Protein AF-A0A4S4K8M9-F1 (afdb_monomer_lite)

Secondary structure (DSSP, 8-state):
-TTTSPPTT-HHHHHHHHHHHHHHHHHHHHTTTS---EEEE-SB--TT--S-HHHHHHHHHHHHHHSTTSSPBPHHHHHHHHHHHHH-TT--S-EEEESTTTTS--SSPPPEEEEEETTTSHHHHHHHHHHHHSTTEEEEEEE-GGGTTSHHHHHHHHTT-EEEE---SGGGHHHHHHHHTT-SEEEE-S-TT--HHHHHHHHHHHHHT-SEEE-S--S----TTS-HHHHTS-S------------S--EEE--GGGHHHHHHHHHT-GGGTT--EE--SEEE-HHHHHHHHHHHH------PPPPHHHHHHHHHH--HHHHHHHHHHIIIIII--SSHHHHTSGGGT--EEHHHH-TT-PPPPHHHHHHHHH-

Sequence (375 aa):
ALLVKPLPSFSLVVANIGAVDALTRGLAVDLAPVRVNVVSPGIVKTEFIDLAPEMREKMYEDAERKLLVKHVADPDEIAEAYLFLMKCGYITGQRIEVDGGGNAPSIIMEKLSVLIIGATGRTGSSITDALLKHPNFHVIALVRPSSASKPAIAALQKRGVEIRVADLDPSAQEQLVEALRGADVVICAILGREIAPQYALIDAVKKAGVKRFVPNDWSPACTRGIRQLHDEGPTLTLILAKSSAPVMSKAAMIDRRDIGEFVARILVDERTLNRYVFCYGEEVTQSEIHALAERVSGTKVDAVRVSKEETVEQLETAQGLVRMMLEYKHSGWIRGDNTIENAKKEEYGSALDARELYPDLITRTLEAYAKEFYL

Radius of gyration: 28.75 Å; chains: 1; bounding box: 66×44×95 Å

Structure (mmCIF, N/CA/C/O backbone):
data_AF-A0A4S4K8M9-F1
#
_entry.id   AF-A0A4S4K8M9-F1
#
loop_
_atom_site.group_PDB
_atom_site.id
_atom_site.type_symbol
_atom_site.label_atom_id
_atom_site.label_alt_id
_atom_site.label_comp_id
_atom_site.label_asym_id
_atom_site.label_entity_id
_atom_site.label_seq_id
_atom_site.pdbx_PDB_ins_code
_atom_site.Cartn_x
_atom_site.Cartn_y
_atom_site.Cartn_z
_atom_site.occupancy
_atom_site.B_iso_or_equiv
_atom_site.auth_seq_id
_atom_site.auth_comp_id
_atom_site.auth_asym_id
_atom_site.auth_atom_id
_atom_site.pdbx_PDB_model_num
ATOM 1 N N . ALA A 1 1 ? 14.679 3.756 -29.473 1.00 63.62 1 ALA A N 1
ATOM 2 C CA . ALA A 1 1 ? 14.529 3.862 -27.998 1.00 63.62 1 ALA A CA 1
ATOM 3 C C . ALA A 1 1 ? 14.671 5.286 -27.438 1.00 63.62 1 ALA A C 1
ATOM 5 O O . ALA A 1 1 ? 13.651 5.892 -27.137 1.00 63.62 1 ALA A O 1
ATOM 6 N N . LEU A 1 2 ? 15.878 5.865 -27.310 1.00 73.19 2 LEU A N 1
ATOM 7 C CA . LEU A 1 2 ? 16.090 7.130 -26.565 1.00 73.19 2 LEU A CA 1
ATOM 8 C C . LEU A 1 2 ? 15.341 8.356 -27.117 1.00 73.19 2 LEU A C 1
ATOM 10 O O . LEU A 1 2 ? 15.003 9.250 -26.349 1.00 73.19 2 LEU A O 1
ATOM 14 N N . LEU A 1 3 ? 15.050 8.390 -28.422 1.00 80.94 3 LEU A N 1
ATOM 15 C CA . LEU A 1 3 ? 14.248 9.459 -29.030 1.00 80.94 3 LEU A CA 1
ATOM 16 C C . LEU A 1 3 ? 12.776 9.432 -28.581 1.00 80.94 3 LEU A C 1
ATOM 18 O O . LEU A 1 3 ? 12.127 10.469 -28.531 1.00 80.94 3 LEU A O 1
ATOM 22 N N . VAL A 1 4 ? 12.256 8.245 -28.257 1.00 79.12 4 VAL A N 1
ATOM 23 C CA . VAL A 1 4 ? 10.849 8.016 -27.882 1.00 79.12 4 VAL A CA 1
ATOM 24 C C . VAL A 1 4 ? 10.690 7.934 -26.359 1.00 79.12 4 VAL A C 1
ATOM 26 O O . VAL A 1 4 ? 9.707 8.421 -25.811 1.00 79.12 4 VAL A O 1
ATOM 29 N N . LYS A 1 5 ? 11.670 7.338 -25.670 1.00 78.62 5 LYS A N 1
ATOM 30 C CA . LYS A 1 5 ? 11.729 7.167 -24.212 1.00 78.62 5 LYS A CA 1
ATOM 31 C C . LYS A 1 5 ? 13.072 7.714 -23.694 1.00 78.62 5 LYS A C 1
ATOM 33 O O . LYS A 1 5 ? 14.011 6.935 -23.508 1.00 78.62 5 LYS A O 1
ATOM 38 N N . PRO A 1 6 ? 13.213 9.041 -23.527 1.00 80.88 6 PRO A N 1
ATOM 39 C CA . PRO A 1 6 ? 14.466 9.645 -23.089 1.00 80.88 6 PRO A CA 1
ATOM 40 C C . PRO A 1 6 ? 14.752 9.334 -21.615 1.00 80.88 6 PRO A C 1
ATOM 42 O O . PRO A 1 6 ? 13.842 9.274 -20.789 1.00 80.88 6 PRO A O 1
ATOM 45 N N . LEU A 1 7 ? 16.032 9.174 -21.275 1.00 74.56 7 LEU A N 1
ATOM 46 C CA . LEU A 1 7 ? 16.476 9.069 -19.885 1.00 74.56 7 LEU A CA 1
ATOM 47 C C . LEU A 1 7 ? 16.699 10.470 -19.282 1.00 74.56 7 LEU A C 1
ATOM 49 O O . LEU A 1 7 ? 17.049 11.405 -20.015 1.00 74.56 7 LEU A O 1
ATOM 53 N N . PRO A 1 8 ? 16.545 10.642 -17.955 1.00 76.81 8 PRO A N 1
ATOM 54 C CA . PRO A 1 8 ? 16.948 11.873 -17.281 1.00 76.81 8 PRO A CA 1
ATOM 55 C C . PRO A 1 8 ? 18.394 12.255 -17.629 1.00 76.81 8 PRO A C 1
ATOM 57 O O . PRO A 1 8 ? 19.265 11.394 -17.716 1.00 76.81 8 PRO A O 1
ATOM 60 N N . SER A 1 9 ? 18.643 13.551 -17.834 1.00 88.81 9 SER A N 1
ATOM 61 C CA . SER A 1 9 ? 19.960 14.117 -18.187 1.00 88.81 9 SER A CA 1
ATOM 62 C C . SER A 1 9 ? 20.528 13.736 -19.567 1.00 88.81 9 SER A C 1
ATOM 64 O O . SER A 1 9 ? 21.661 14.094 -19.870 1.00 88.81 9 SER A O 1
ATOM 66 N N . PHE A 1 10 ? 19.756 13.083 -20.446 1.00 87.19 10 PHE A N 1
ATOM 67 C CA . PHE A 1 10 ? 20.198 12.701 -21.801 1.00 87.19 10 PHE A CA 1
ATOM 68 C C . PHE A 1 10 ? 19.735 13.674 -22.904 1.00 87.19 10 PHE A C 1
ATOM 70 O O . PHE A 1 10 ? 19.788 13.338 -24.085 1.00 87.19 10 PHE A O 1
ATOM 77 N N . SER A 1 11 ? 19.293 14.889 -22.564 1.00 89.19 11 SER A N 1
ATOM 78 C CA . SER A 1 11 ? 18.682 15.832 -23.521 1.00 89.19 11 SER A CA 1
ATOM 79 C C . SER A 1 11 ? 19.552 16.121 -24.752 1.00 89.19 11 SER A C 1
ATOM 81 O O . SER A 1 11 ? 19.051 16.068 -25.873 1.00 89.19 11 SER A O 1
ATOM 83 N N . LEU A 1 12 ? 20.857 16.354 -24.569 1.00 91.69 12 LEU A N 1
ATOM 84 C CA . LEU A 1 12 ? 21.794 16.584 -25.679 1.00 91.69 12 LEU A CA 1
ATOM 85 C C . LEU A 1 12 ? 21.996 15.338 -26.552 1.00 91.69 12 LEU A C 1
ATOM 87 O O . LEU A 1 12 ? 22.051 15.443 -27.775 1.00 91.69 12 LEU A O 1
ATOM 91 N N . VAL A 1 13 ? 22.065 14.153 -25.941 1.00 85.69 13 VAL A N 1
ATOM 92 C CA . VAL A 1 13 ? 22.185 12.879 -26.668 1.00 85.69 13 VAL A CA 1
ATOM 93 C C . VAL A 1 13 ? 20.946 12.652 -27.533 1.00 85.69 13 VAL A C 1
ATOM 95 O O . VAL A 1 13 ? 21.054 12.333 -28.714 1.00 85.69 13 VAL A O 1
ATOM 98 N N . VAL A 1 14 ? 19.763 12.881 -26.964 1.00 88.56 14 VAL A N 1
ATOM 99 C CA . VAL A 1 14 ? 18.478 12.744 -27.658 1.00 88.56 14 VAL A CA 1
ATOM 100 C C . VAL A 1 14 ? 18.352 13.756 -28.798 1.00 88.56 14 VAL A C 1
ATOM 102 O O . VAL A 1 14 ? 17.908 13.384 -29.882 1.00 88.56 14 VAL A O 1
ATOM 105 N N . ALA A 1 15 ? 18.794 15.002 -28.597 1.00 91.56 15 ALA A N 1
ATOM 106 C CA . ALA A 1 15 ? 18.811 16.020 -29.647 1.00 91.56 15 ALA A CA 1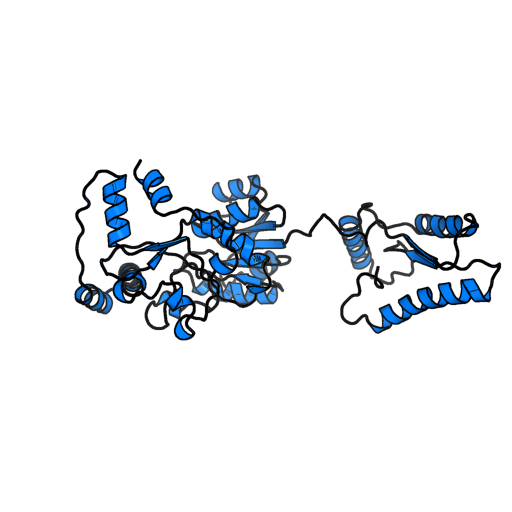
ATOM 107 C C . ALA A 1 15 ? 19.690 15.607 -30.841 1.00 91.56 15 ALA A C 1
ATOM 109 O O . ALA A 1 15 ? 19.252 15.711 -31.986 1.00 91.56 15 ALA A O 1
ATOM 110 N N . ASN A 1 16 ? 20.887 15.068 -30.583 1.00 89.62 16 ASN A N 1
ATOM 111 C CA . ASN A 1 16 ? 21.775 14.558 -31.632 1.00 89.62 16 ASN A CA 1
ATOM 112 C C . ASN A 1 16 ? 21.145 13.393 -32.410 1.00 89.62 16 ASN A C 1
ATOM 114 O O . ASN A 1 16 ? 21.219 13.364 -33.636 1.00 89.62 16 ASN A O 1
ATOM 118 N N . ILE A 1 17 ? 20.482 12.461 -31.720 1.00 88.38 17 ILE A N 1
ATOM 119 C CA . ILE A 1 17 ? 19.765 11.354 -32.372 1.00 88.38 17 ILE A CA 1
ATOM 120 C C . ILE A 1 17 ? 18.617 11.898 -33.238 1.00 88.38 17 ILE A C 1
ATOM 122 O O . ILE A 1 17 ? 18.474 11.503 -34.392 1.00 88.38 17 ILE A O 1
ATOM 126 N N . GLY A 1 18 ? 17.833 12.848 -32.720 1.00 90.94 18 GLY A N 1
ATOM 127 C CA . GLY A 1 18 ? 16.727 13.468 -33.457 1.00 90.94 18 GLY A CA 1
ATOM 128 C C . GLY A 1 18 ? 17.173 14.262 -34.690 1.00 90.94 18 GLY A C 1
ATOM 129 O O . GLY A 1 18 ? 16.426 14.355 -35.667 1.00 90.94 18 GLY A O 1
ATOM 130 N N . ALA A 1 19 ? 18.400 14.789 -34.688 1.00 95.12 19 ALA A N 1
ATOM 131 C CA . ALA A 1 19 ? 18.976 15.453 -35.852 1.00 95.12 19 ALA A CA 1
ATOM 132 C C . ALA A 1 19 ? 19.158 14.491 -37.039 1.00 95.12 19 ALA A C 1
ATOM 134 O O . ALA A 1 19 ? 18.947 14.901 -38.178 1.00 95.12 19 ALA A O 1
ATOM 135 N N . VAL A 1 20 ? 19.471 13.211 -36.795 1.00 94.00 20 VAL A N 1
ATOM 136 C CA . VAL A 1 20 ? 19.602 12.194 -37.855 1.00 94.00 20 VAL A CA 1
ATOM 137 C C . VAL A 1 20 ? 18.262 11.953 -38.555 1.00 94.00 20 VAL A C 1
ATOM 139 O O . VAL A 1 20 ? 18.214 11.872 -39.783 1.00 94.00 20 VAL A O 1
ATOM 142 N N . ASP A 1 21 ? 17.159 11.920 -37.806 1.00 92.25 21 ASP A N 1
ATOM 143 C CA . ASP A 1 21 ? 15.806 11.795 -38.362 1.00 92.25 21 ASP A CA 1
ATOM 144 C C . ASP A 1 21 ? 15.440 12.992 -39.245 1.00 92.25 21 ASP A C 1
ATOM 146 O O . ASP A 1 21 ? 14.883 12.832 -40.334 1.00 92.25 21 ASP A O 1
ATOM 150 N N . ALA A 1 22 ? 15.741 14.206 -38.776 1.00 95.12 22 ALA A N 1
ATOM 151 C CA . ALA A 1 22 ? 15.494 15.424 -39.541 1.00 95.12 22 ALA A CA 1
ATOM 152 C C . ALA A 1 22 ? 16.353 15.475 -40.811 1.00 95.12 22 ALA A C 1
ATOM 154 O O . ALA A 1 22 ? 15.828 15.741 -41.894 1.00 95.12 22 ALA A O 1
ATOM 155 N N . LEU A 1 23 ? 17.641 15.145 -40.690 1.00 97.50 23 LEU A N 1
ATOM 156 C CA . LEU A 1 23 ? 18.579 15.082 -41.806 1.00 97.50 23 LEU A CA 1
ATOM 157 C C . LEU A 1 23 ? 18.143 14.047 -42.849 1.00 97.50 23 LEU A C 1
ATOM 159 O O . LEU A 1 23 ? 18.163 14.341 -44.038 1.00 97.50 23 LEU A O 1
ATOM 163 N N . THR A 1 24 ? 17.684 12.871 -42.414 1.00 97.50 24 THR A N 1
ATOM 164 C CA . THR A 1 24 ? 17.177 11.808 -43.298 1.00 97.50 24 THR A CA 1
ATOM 165 C C . THR A 1 24 ? 16.052 12.314 -44.199 1.00 97.50 24 THR A C 1
ATOM 167 O O . THR A 1 24 ? 16.054 12.044 -45.398 1.00 97.50 24 THR A O 1
ATOM 170 N N . ARG A 1 25 ? 15.109 13.090 -43.647 1.00 97.25 25 ARG A N 1
ATOM 171 C CA . ARG A 1 25 ? 14.010 13.686 -44.424 1.00 97.25 25 ARG A CA 1
ATOM 172 C C . ARG A 1 25 ? 14.492 14.753 -45.405 1.00 97.25 25 ARG A C 1
ATOM 174 O O . ARG A 1 25 ? 14.005 14.772 -46.529 1.00 97.25 25 ARG A O 1
ATOM 181 N N . GLY A 1 26 ? 15.436 15.605 -45.000 1.00 98.00 26 GLY A N 1
ATOM 182 C CA . GLY A 1 26 ? 16.027 16.616 -45.886 1.00 98.00 26 GLY A CA 1
ATOM 183 C C . GLY A 1 26 ? 16.775 15.980 -47.058 1.00 98.00 26 GLY A C 1
ATOM 184 O O . GLY A 1 26 ? 16.458 16.235 -48.215 1.00 98.00 26 GLY A O 1
ATOM 185 N N . LEU A 1 27 ? 17.680 15.045 -46.761 1.00 98.38 27 LEU A N 1
ATOM 186 C CA . LEU A 1 27 ? 18.466 14.339 -47.774 1.00 98.38 27 LEU A CA 1
ATOM 187 C C . LEU A 1 27 ? 17.605 13.500 -48.724 1.00 98.38 27 LEU A C 1
ATOM 189 O O . LEU A 1 27 ? 17.949 13.371 -49.894 1.00 98.38 27 LEU A O 1
ATOM 193 N N . ALA A 1 28 ? 16.485 12.943 -48.256 1.00 98.38 28 ALA A N 1
ATOM 194 C CA . ALA A 1 28 ? 15.548 12.234 -49.125 1.00 98.38 28 ALA A CA 1
ATOM 195 C C . ALA A 1 28 ? 14.949 13.135 -50.221 1.00 98.38 28 ALA A C 1
ATOM 197 O O . ALA A 1 28 ? 14.612 12.632 -51.292 1.00 98.38 28 ALA A O 1
ATOM 198 N N . VAL A 1 29 ? 14.811 14.440 -49.958 1.00 98.06 29 VAL A N 1
ATOM 199 C CA . VAL A 1 29 ? 14.375 15.438 -50.945 1.00 98.06 29 VAL A CA 1
ATOM 200 C C . VAL A 1 29 ? 15.556 15.876 -51.808 1.00 98.06 29 VAL A C 1
ATOM 202 O O . VAL A 1 29 ? 15.470 15.804 -53.032 1.00 98.06 29 VAL A O 1
ATOM 205 N N . ASP A 1 30 ? 16.665 16.272 -51.180 1.00 98.56 30 ASP A N 1
ATOM 206 C CA . ASP A 1 30 ? 17.827 16.853 -51.868 1.00 98.56 30 ASP A CA 1
ATOM 207 C C . ASP A 1 30 ? 18.512 15.873 -52.829 1.00 98.56 30 ASP A C 1
ATOM 209 O O . ASP A 1 30 ? 19.060 16.280 -53.852 1.00 98.56 30 ASP A O 1
ATOM 213 N N . LEU A 1 31 ? 18.490 14.577 -52.507 1.00 98.12 31 LEU A N 1
ATOM 214 C CA . LEU A 1 31 ? 19.170 13.542 -53.284 1.00 98.12 31 LEU A CA 1
ATOM 215 C C . LEU A 1 31 ? 18.248 12.804 -54.259 1.00 98.12 31 LEU A C 1
ATOM 217 O O . LEU A 1 31 ? 18.699 11.851 -54.897 1.00 98.12 31 LEU A O 1
ATOM 221 N N . ALA A 1 32 ? 16.982 13.209 -54.405 1.00 96.25 32 ALA A N 1
ATOM 222 C CA . ALA A 1 32 ? 16.052 12.551 -55.319 1.00 96.25 32 ALA A CA 1
ATOM 223 C C . ALA A 1 32 ? 16.661 12.418 -56.740 1.00 96.25 32 ALA A C 1
ATOM 225 O O . ALA A 1 32 ? 17.192 13.395 -57.272 1.00 96.25 32 ALA A O 1
ATOM 226 N N . PRO A 1 33 ? 16.607 11.227 -57.380 1.00 95.50 33 PRO A N 1
ATOM 227 C CA . PRO A 1 33 ? 15.804 10.047 -57.030 1.00 95.50 33 PRO A CA 1
ATOM 228 C C . PRO A 1 33 ? 16.476 9.039 -56.070 1.00 95.50 33 PRO A C 1
ATOM 230 O O . PRO A 1 33 ? 15.927 7.957 -55.850 1.00 95.50 33 PRO A O 1
ATOM 233 N N . VAL A 1 34 ? 17.649 9.342 -55.504 1.00 97.56 34 VAL A N 1
ATOM 234 C CA . VAL A 1 34 ? 18.284 8.498 -54.479 1.00 97.56 34 VAL A CA 1
ATOM 235 C C . VAL A 1 34 ? 17.435 8.515 -53.209 1.00 97.56 34 VAL A C 1
ATOM 237 O O . VAL A 1 34 ? 17.018 9.565 -52.725 1.00 97.56 34 VAL A O 1
ATOM 240 N N . ARG A 1 35 ? 17.169 7.329 -52.658 1.00 97.69 35 ARG A N 1
ATOM 241 C CA . ARG A 1 35 ? 16.365 7.165 -51.443 1.00 97.69 35 ARG A CA 1
ATOM 242 C C . ARG A 1 35 ? 17.253 7.223 -50.211 1.00 97.69 35 ARG A C 1
ATOM 244 O O . ARG A 1 35 ? 18.315 6.605 -50.187 1.00 97.69 35 ARG A O 1
ATOM 251 N N . VAL A 1 36 ? 16.776 7.895 -49.169 1.00 98.19 36 VAL A N 1
ATOM 252 C CA . VAL A 1 36 ? 17.491 8.027 -47.895 1.00 98.19 36 VAL A CA 1
ATOM 253 C C . VAL A 1 36 ? 16.560 7.609 -46.773 1.00 98.19 36 VAL A C 1
ATOM 255 O O . VAL A 1 36 ? 15.443 8.098 -46.693 1.00 98.19 36 VAL A O 1
ATOM 258 N N . ASN A 1 37 ? 16.993 6.691 -45.918 1.00 97.75 37 ASN A N 1
ATOM 259 C CA . ASN A 1 37 ? 16.231 6.205 -44.769 1.00 97.75 37 ASN A CA 1
ATOM 260 C C . ASN A 1 37 ? 17.184 5.971 -43.596 1.00 97.75 37 ASN A C 1
ATOM 262 O O . ASN A 1 37 ? 18.392 5.850 -43.800 1.00 97.75 37 ASN A O 1
ATOM 266 N N . VAL A 1 38 ? 16.635 5.841 -42.391 1.00 95.88 38 VAL A N 1
ATOM 267 C CA . VAL A 1 38 ? 17.400 5.513 -41.184 1.00 95.88 38 VAL A CA 1
ATOM 268 C C . VAL A 1 38 ? 16.824 4.273 -40.502 1.00 95.88 38 VAL A C 1
ATOM 270 O O . VAL A 1 38 ? 15.609 4.118 -40.379 1.00 95.88 38 VAL A O 1
ATOM 273 N N . VAL A 1 39 ? 17.707 3.383 -40.053 1.00 95.00 39 VAL A N 1
ATOM 274 C CA . VAL A 1 39 ? 17.361 2.253 -39.183 1.00 95.00 39 VAL A CA 1
ATOM 275 C C . VAL A 1 39 ? 17.661 2.661 -37.750 1.00 95.00 39 VAL A C 1
ATOM 277 O O . VAL A 1 39 ? 18.749 3.153 -37.453 1.00 95.00 39 VAL A O 1
ATOM 280 N N . SER A 1 40 ? 16.694 2.464 -36.860 1.00 92.56 40 SER A N 1
ATOM 281 C CA . SER A 1 40 ? 16.834 2.731 -35.436 1.00 92.56 40 SER A CA 1
ATOM 282 C C . SER A 1 40 ? 16.765 1.419 -34.660 1.00 92.56 40 SER A C 1
ATOM 284 O O . SER A 1 40 ? 15.666 0.958 -34.335 1.00 92.56 40 SER A O 1
ATOM 286 N N . PRO A 1 41 ? 17.924 0.802 -34.379 1.00 92.56 41 PRO A N 1
ATOM 287 C CA . PRO A 1 41 ? 17.965 -0.441 -33.634 1.00 92.56 41 PRO A CA 1
ATOM 288 C C . PRO A 1 41 ? 17.678 -0.230 -32.139 1.00 92.56 41 PRO A C 1
ATOM 290 O O . PRO A 1 41 ? 17.891 0.854 -31.581 1.00 92.56 41 PRO A O 1
ATOM 293 N N . GLY A 1 42 ? 17.191 -1.294 -31.500 1.00 90.25 42 GLY A N 1
ATOM 294 C CA . GLY A 1 42 ? 17.169 -1.453 -30.047 1.00 90.25 42 GLY A CA 1
ATOM 295 C C . GLY A 1 42 ? 18.541 -1.840 -29.489 1.00 90.25 42 GLY A C 1
ATOM 296 O O . GLY A 1 42 ? 19.576 -1.399 -29.981 1.00 90.25 42 GLY A O 1
ATOM 297 N N . ILE A 1 43 ? 18.555 -2.661 -28.439 1.00 90.62 43 ILE A N 1
ATOM 298 C CA . ILE A 1 43 ? 19.802 -3.221 -27.897 1.00 90.62 43 ILE A CA 1
ATOM 299 C C . ILE A 1 43 ? 20.263 -4.348 -28.829 1.00 90.62 43 ILE A C 1
ATOM 301 O O . ILE A 1 43 ? 19.464 -5.219 -29.172 1.00 90.62 43 ILE A O 1
ATOM 305 N N . VAL A 1 44 ? 21.538 -4.317 -29.223 1.00 93.06 44 VAL A N 1
ATOM 306 C CA . VAL A 1 44 ? 22.155 -5.264 -30.166 1.00 93.06 44 VAL A CA 1
ATOM 307 C C . VAL A 1 44 ? 23.482 -5.741 -29.591 1.00 93.06 44 VAL A C 1
ATOM 309 O O . VAL A 1 44 ? 24.250 -4.928 -29.067 1.00 93.06 44 VAL A O 1
ATOM 312 N N . LYS A 1 45 ? 23.775 -7.037 -29.705 1.00 92.62 45 LYS A N 1
ATOM 313 C CA . LYS A 1 45 ? 25.047 -7.622 -29.261 1.00 92.62 45 LYS A CA 1
ATOM 314 C C . LYS A 1 45 ? 26.176 -7.195 -30.202 1.00 92.62 45 LYS A C 1
ATOM 316 O O . LYS A 1 45 ? 26.412 -7.822 -31.226 1.00 92.62 45 LYS A O 1
ATOM 321 N N . THR A 1 46 ? 26.860 -6.106 -29.864 1.00 87.88 46 THR A N 1
ATOM 322 C CA . THR A 1 46 ? 27.980 -5.563 -30.652 1.00 87.88 46 THR A CA 1
ATOM 323 C C . THR A 1 46 ? 29.183 -5.276 -29.763 1.00 87.88 46 THR A C 1
ATOM 325 O O . THR A 1 46 ? 29.055 -5.064 -28.554 1.00 87.88 46 THR A O 1
ATOM 328 N N . GLU A 1 47 ? 30.359 -5.206 -30.375 1.00 83.06 47 GLU A N 1
ATOM 329 C CA . GLU A 1 47 ? 31.628 -4.846 -29.738 1.00 83.06 47 GLU A CA 1
ATOM 330 C C . GLU A 1 47 ? 31.644 -3.390 -29.249 1.00 83.06 47 GLU A C 1
ATOM 332 O O . GLU A 1 47 ? 32.489 -3.016 -28.442 1.00 83.06 47 GLU A O 1
ATOM 337 N N . PHE A 1 48 ? 30.686 -2.573 -29.700 1.00 80.19 48 PHE A N 1
ATOM 338 C CA . PHE A 1 48 ? 30.508 -1.183 -29.280 1.00 80.19 48 PHE A CA 1
ATOM 339 C C . PHE A 1 48 ? 30.108 -1.047 -27.800 1.00 80.19 48 PHE A C 1
ATOM 341 O O . PHE A 1 48 ? 30.269 0.018 -27.205 1.00 80.19 48 PHE A O 1
ATOM 348 N N . ILE A 1 49 ? 29.581 -2.112 -27.186 1.00 79.00 49 ILE A N 1
ATOM 349 C CA . ILE A 1 49 ? 29.207 -2.111 -25.770 1.00 79.00 49 ILE A CA 1
ATOM 350 C C . ILE A 1 49 ? 30.465 -2.314 -24.916 1.00 79.00 49 ILE A C 1
ATOM 352 O O . ILE A 1 49 ? 30.824 -3.436 -24.535 1.00 79.00 49 ILE A O 1
ATOM 356 N N . ASP A 1 50 ? 31.112 -1.196 -24.592 1.00 83.38 50 ASP A N 1
ATOM 357 C CA . ASP A 1 50 ? 32.297 -1.117 -23.734 1.00 83.38 50 ASP A CA 1
ATOM 358 C C . ASP A 1 50 ? 31.913 -1.144 -22.242 1.00 83.38 50 ASP A C 1
ATOM 360 O O . ASP A 1 50 ? 31.972 -0.155 -21.513 1.00 83.38 50 ASP A O 1
ATOM 364 N N . LEU A 1 51 ? 31.410 -2.300 -21.808 1.00 85.69 51 LEU A N 1
ATOM 365 C CA . LEU A 1 51 ? 31.088 -2.610 -20.418 1.00 85.69 51 LEU A CA 1
ATOM 366 C C . LEU A 1 51 ? 31.895 -3.823 -19.958 1.00 85.69 51 LEU A C 1
ATOM 368 O O . LEU A 1 51 ? 32.186 -4.727 -20.747 1.00 85.69 51 LEU A O 1
ATOM 372 N N . ALA A 1 52 ? 32.188 -3.874 -18.656 1.00 89.06 52 ALA A N 1
ATOM 373 C CA . ALA A 1 52 ? 32.735 -5.072 -18.027 1.00 89.06 52 ALA A CA 1
ATOM 374 C C . ALA A 1 52 ? 31.825 -6.292 -18.308 1.00 89.06 52 ALA A C 1
ATOM 376 O O . ALA A 1 52 ? 30.600 -6.121 -18.328 1.00 89.06 52 ALA A O 1
ATOM 377 N N . PRO A 1 53 ? 32.377 -7.510 -18.497 1.00 86.31 53 PRO A N 1
ATOM 378 C CA . PRO A 1 53 ? 31.604 -8.687 -18.911 1.00 86.31 53 PRO A CA 1
ATOM 379 C C . PRO A 1 53 ? 30.347 -8.941 -18.068 1.00 86.31 53 PRO A C 1
ATOM 381 O O . PRO A 1 53 ? 29.259 -9.065 -18.620 1.00 86.31 53 PRO A O 1
ATOM 384 N N . GLU A 1 54 ? 30.474 -8.887 -16.741 1.00 84.25 54 GLU A N 1
ATOM 385 C CA . GLU A 1 54 ? 29.366 -9.098 -15.796 1.00 84.25 54 GLU A CA 1
ATOM 386 C C . GLU A 1 54 ? 28.247 -8.054 -15.952 1.00 84.25 54 GLU A C 1
ATOM 388 O O . GLU A 1 54 ? 27.058 -8.366 -15.896 1.00 84.25 54 GLU A O 1
ATOM 393 N N . MET A 1 55 ? 28.614 -6.788 -16.180 1.00 81.88 55 MET A N 1
ATOM 394 C CA . MET A 1 55 ? 27.648 -5.706 -16.391 1.00 81.88 55 MET A CA 1
ATOM 395 C C . MET A 1 55 ? 26.947 -5.837 -17.742 1.00 81.88 55 MET A C 1
ATOM 397 O O . MET A 1 55 ? 25.758 -5.537 -17.848 1.00 81.88 55 MET A O 1
ATOM 401 N N . ARG A 1 56 ? 27.678 -6.282 -18.769 1.00 87.12 56 ARG A N 1
ATOM 402 C CA . ARG A 1 56 ? 27.143 -6.518 -20.109 1.00 87.12 56 ARG A CA 1
ATOM 403 C C . ARG A 1 56 ? 26.135 -7.667 -20.102 1.00 87.12 56 ARG A C 1
ATOM 405 O O . ARG A 1 56 ? 25.038 -7.494 -20.622 1.00 87.12 56 ARG A O 1
ATOM 412 N N . GLU A 1 57 ? 26.479 -8.797 -19.487 1.00 87.31 57 GLU A N 1
ATOM 413 C CA . GLU A 1 57 ? 25.575 -9.947 -19.353 1.00 87.31 57 GLU A CA 1
ATOM 414 C C . GLU A 1 57 ? 24.306 -9.566 -18.597 1.00 87.31 57 GLU A C 1
ATOM 416 O O . GLU A 1 57 ? 23.203 -9.780 -19.097 1.00 87.31 57 GLU A O 1
ATOM 421 N N . LYS A 1 58 ? 24.442 -8.877 -17.458 1.00 83.81 58 LYS A N 1
ATOM 422 C CA . LYS A 1 58 ? 23.289 -8.387 -16.699 1.00 83.81 58 LYS A CA 1
ATOM 423 C C . LYS A 1 58 ? 22.403 -7.441 -17.514 1.00 83.81 58 LYS A C 1
ATOM 425 O O . LYS A 1 58 ? 21.179 -7.550 -17.464 1.00 83.81 58 LYS A O 1
ATOM 430 N N . MET A 1 59 ? 23.005 -6.522 -18.273 1.00 86.31 59 MET A N 1
ATOM 431 C CA . MET A 1 59 ? 22.266 -5.619 -19.157 1.00 86.31 59 MET A CA 1
ATOM 432 C C . MET A 1 59 ? 21.473 -6.398 -20.212 1.00 86.31 59 MET A C 1
ATOM 434 O O . MET A 1 59 ? 20.332 -6.033 -20.503 1.00 86.31 59 MET A O 1
ATOM 438 N N . TYR A 1 60 ? 22.052 -7.461 -20.774 1.00 91.25 60 TYR A N 1
ATOM 439 C CA . TYR A 1 60 ? 21.352 -8.321 -21.721 1.00 91.25 60 TYR A CA 1
ATOM 440 C C . TYR A 1 60 ? 20.205 -9.067 -21.056 1.00 91.25 60 TYR A C 1
ATOM 442 O O . TYR A 1 60 ? 19.084 -8.937 -21.528 1.00 91.25 60 TYR A O 1
ATOM 450 N N . GLU A 1 61 ? 20.417 -9.728 -19.921 1.00 85.88 61 GLU A N 1
ATOM 451 C CA . GLU A 1 61 ? 19.330 -10.395 -19.195 1.00 85.88 61 GLU A CA 1
ATOM 452 C C . GLU A 1 61 ? 18.171 -9.440 -18.855 1.00 85.88 61 GLU A C 1
ATOM 454 O O . GLU A 1 61 ? 16.995 -9.784 -19.002 1.00 85.88 61 GLU A O 1
ATOM 459 N N . ASP A 1 62 ? 18.486 -8.219 -18.409 1.00 80.94 62 ASP A N 1
ATOM 460 C CA . ASP A 1 62 ? 17.493 -7.175 -18.139 1.00 80.94 62 ASP A CA 1
ATOM 461 C C . ASP A 1 62 ? 16.716 -6.787 -19.403 1.00 80.94 62 ASP A C 1
ATOM 463 O O . ASP A 1 62 ? 15.495 -6.599 -19.353 1.00 80.94 62 ASP A O 1
ATOM 467 N N . ALA A 1 63 ? 17.409 -6.669 -20.536 1.00 85.56 63 ALA A N 1
ATOM 468 C CA . ALA A 1 63 ? 16.797 -6.381 -21.822 1.00 85.56 63 ALA A CA 1
ATOM 469 C C . ALA A 1 63 ? 15.895 -7.533 -22.291 1.00 85.56 63 ALA A C 1
ATOM 471 O O . ALA A 1 63 ? 14.744 -7.283 -22.643 1.00 85.56 63 ALA A O 1
ATOM 472 N N . GLU A 1 64 ? 16.351 -8.786 -22.231 1.00 89.44 64 GLU A N 1
ATOM 473 C CA . GLU A 1 64 ? 15.577 -9.968 -22.642 1.00 89.44 64 GLU A CA 1
ATOM 474 C C . GLU A 1 64 ? 14.272 -10.100 -21.856 1.00 89.44 64 GLU A C 1
ATOM 476 O O . GLU A 1 64 ? 13.212 -10.365 -22.431 1.00 89.44 64 GLU A O 1
ATOM 481 N N . ARG A 1 65 ? 14.309 -9.825 -20.545 1.00 81.69 65 ARG A N 1
ATOM 482 C CA . ARG A 1 65 ? 13.103 -9.797 -19.706 1.00 81.69 65 ARG A CA 1
ATOM 483 C C . ARG A 1 65 ? 12.076 -8.780 -20.209 1.00 81.69 65 ARG A C 1
ATOM 485 O O . ARG A 1 65 ? 10.875 -9.078 -20.225 1.00 81.69 65 ARG A O 1
ATOM 492 N N . LYS A 1 66 ? 12.537 -7.600 -20.633 1.00 80.38 66 LYS A N 1
ATOM 493 C CA . LYS A 1 66 ? 11.700 -6.444 -20.999 1.00 80.38 66 LYS A CA 1
ATOM 494 C C . LYS A 1 66 ? 11.209 -6.473 -22.445 1.00 80.38 66 LYS A C 1
ATOM 496 O O . LYS A 1 66 ? 10.069 -6.088 -22.696 1.00 80.38 66 LYS A O 1
ATOM 501 N N . LEU A 1 67 ? 12.031 -6.937 -23.383 1.00 88.00 67 LEU A N 1
ATOM 502 C CA . LEU A 1 67 ? 11.689 -7.010 -24.803 1.00 88.00 67 LEU A CA 1
ATOM 503 C C . LEU A 1 67 ? 10.498 -7.951 -25.034 1.00 88.00 67 LEU A C 1
ATOM 505 O O . LEU A 1 67 ? 10.334 -8.963 -24.346 1.00 88.00 67 LEU A O 1
ATOM 509 N N . LEU A 1 68 ? 9.639 -7.625 -26.004 1.00 88.50 68 LEU A N 1
ATOM 510 C CA . LEU A 1 68 ? 8.482 -8.465 -26.334 1.00 88.50 68 LEU A CA 1
ATOM 511 C C . LEU A 1 68 ? 8.910 -9.747 -27.053 1.00 88.50 68 LEU A C 1
ATOM 513 O O . LEU A 1 68 ? 8.295 -10.788 -26.847 1.00 88.50 68 LEU A O 1
ATOM 517 N N . VAL A 1 69 ? 9.997 -9.683 -27.824 1.00 93.12 69 VAL A N 1
ATOM 518 C CA . VAL A 1 69 ? 10.587 -10.837 -28.524 1.00 93.12 69 VAL A CA 1
ATOM 519 C C . VAL A 1 69 ? 11.475 -11.720 -27.635 1.00 93.12 69 VAL A C 1
ATOM 521 O O . VAL A 1 69 ? 11.919 -12.774 -28.081 1.00 93.12 69 VAL A O 1
ATOM 524 N N . LYS A 1 70 ? 11.710 -11.323 -26.375 1.00 90.50 70 LYS A N 1
ATOM 525 C CA . LYS A 1 70 ? 12.415 -12.108 -25.340 1.00 90.50 70 LYS A CA 1
ATOM 526 C C . LYS A 1 70 ? 13.862 -12.512 -25.648 1.00 90.50 70 LYS A C 1
ATOM 528 O O . LYS A 1 70 ? 14.354 -13.475 -25.077 1.00 90.50 70 LYS A O 1
ATOM 533 N N . HIS A 1 71 ? 14.549 -11.758 -26.498 1.00 94.00 71 HIS A N 1
ATOM 534 C CA . HIS A 1 71 ? 15.988 -11.884 -26.725 1.00 94.00 71 HIS A CA 1
ATOM 535 C C . HIS A 1 71 ? 16.575 -10.527 -27.137 1.00 94.00 71 HIS A C 1
ATOM 537 O O . HIS A 1 71 ? 15.844 -9.656 -27.617 1.00 94.00 71 HIS A O 1
ATOM 543 N N . VAL A 1 72 ? 17.881 -10.344 -26.936 1.00 94.06 72 VAL A N 1
ATOM 544 C CA . VAL A 1 72 ? 18.640 -9.216 -27.501 1.00 94.06 72 VAL A CA 1
ATOM 545 C C . VAL A 1 72 ? 19.058 -9.564 -28.925 1.00 94.06 72 VAL A C 1
ATOM 547 O O . VAL A 1 72 ? 19.564 -10.665 -29.145 1.00 94.06 72 VAL A O 1
ATOM 550 N N . ALA A 1 73 ? 18.885 -8.619 -29.851 1.00 95.31 73 ALA A N 1
ATOM 551 C CA . ALA A 1 73 ? 19.164 -8.831 -31.265 1.00 95.31 73 ALA A CA 1
ATOM 552 C C . ALA A 1 73 ? 20.650 -9.109 -31.531 1.00 95.31 73 ALA A C 1
ATOM 554 O O . ALA A 1 73 ? 21.535 -8.461 -30.952 1.00 95.31 73 ALA A O 1
ATOM 555 N N . ASP A 1 74 ? 20.913 -10.022 -32.457 1.00 95.31 74 ASP A N 1
ATOM 556 C CA . ASP A 1 74 ? 22.222 -10.180 -33.085 1.00 95.31 74 ASP A CA 1
ATOM 557 C C . ASP A 1 74 ? 22.391 -9.183 -34.259 1.00 95.31 74 ASP A C 1
ATOM 559 O O . ASP A 1 74 ? 21.398 -8.722 -34.834 1.00 95.31 74 ASP A O 1
ATOM 563 N N . PRO A 1 75 ? 23.629 -8.799 -34.642 1.00 95.19 75 PRO A N 1
ATOM 564 C CA . PRO A 1 75 ? 23.861 -7.827 -35.720 1.00 95.19 75 PRO A CA 1
ATOM 565 C C . PRO A 1 75 ? 23.196 -8.197 -37.052 1.00 95.19 75 PRO A C 1
ATOM 567 O O . PRO A 1 75 ? 22.716 -7.313 -37.768 1.00 95.19 75 PRO A O 1
ATOM 570 N N . ASP A 1 76 ? 23.115 -9.494 -37.354 1.00 95.81 76 ASP A N 1
ATOM 571 C CA . ASP A 1 76 ? 22.497 -10.018 -38.574 1.00 95.81 76 ASP A CA 1
ATOM 572 C C . ASP A 1 76 ? 20.997 -9.691 -38.647 1.00 95.81 76 ASP A C 1
ATOM 574 O O . ASP A 1 76 ? 20.483 -9.353 -39.714 1.00 95.81 76 ASP A O 1
ATOM 578 N N . GLU A 1 77 ? 20.296 -9.681 -37.510 1.00 95.75 77 GLU A N 1
ATOM 579 C CA . GLU A 1 77 ? 18.874 -9.320 -37.456 1.00 95.75 77 GLU A CA 1
ATOM 580 C C . GLU A 1 77 ? 18.643 -7.845 -37.806 1.00 95.75 77 GLU A C 1
ATOM 582 O O . GLU A 1 77 ? 17.641 -7.484 -38.425 1.00 95.75 77 GLU A O 1
ATOM 587 N N . ILE A 1 78 ? 19.591 -6.972 -37.451 1.00 95.88 78 ILE A N 1
ATOM 588 C CA . ILE A 1 78 ? 19.535 -5.553 -37.816 1.00 95.88 78 ILE A CA 1
ATOM 589 C C . ILE A 1 78 ? 19.918 -5.360 -39.287 1.00 95.88 78 ILE A C 1
ATOM 591 O O . ILE A 1 78 ? 19.321 -4.525 -39.975 1.00 95.88 78 ILE A O 1
ATOM 595 N N . ALA A 1 79 ? 20.877 -6.139 -39.796 1.00 96.31 79 ALA A N 1
ATOM 596 C CA . ALA A 1 79 ? 21.295 -6.100 -41.196 1.00 96.31 79 ALA A CA 1
ATOM 597 C C . ALA A 1 79 ? 20.127 -6.382 -42.159 1.00 96.31 79 ALA A C 1
ATOM 599 O O . ALA A 1 79 ? 20.002 -5.706 -43.185 1.00 96.31 79 ALA A O 1
ATOM 600 N N . GLU A 1 80 ? 19.216 -7.290 -41.799 1.00 97.38 80 GLU A N 1
ATOM 601 C CA . GLU A 1 80 ? 18.003 -7.570 -42.580 1.00 97.38 80 GLU A CA 1
ATOM 602 C C . GLU A 1 80 ? 17.130 -6.322 -42.801 1.00 97.38 80 GLU A C 1
ATOM 604 O O . GLU A 1 80 ? 16.581 -6.128 -43.889 1.00 97.38 80 GLU A O 1
ATOM 609 N N . ALA A 1 81 ? 17.056 -5.404 -41.830 1.00 96.88 81 ALA A N 1
ATOM 610 C CA . ALA A 1 81 ? 16.309 -4.155 -41.988 1.00 96.88 81 ALA A CA 1
ATOM 611 C C . ALA A 1 81 ? 16.965 -3.192 -42.993 1.00 96.88 81 ALA A C 1
ATOM 613 O O . ALA A 1 81 ? 16.273 -2.538 -43.781 1.00 96.88 81 ALA A O 1
ATOM 614 N N . TYR A 1 82 ? 18.300 -3.131 -43.019 1.00 96.56 82 TYR A N 1
ATOM 615 C CA . TYR A 1 82 ? 19.027 -2.371 -44.038 1.00 96.56 82 TYR A CA 1
ATOM 616 C C . TYR A 1 82 ? 18.810 -2.971 -45.431 1.00 96.56 82 TYR A C 1
ATOM 618 O O . TYR A 1 82 ? 18.490 -2.240 -46.373 1.00 96.56 82 TYR A O 1
ATOM 626 N N . LEU A 1 83 ? 18.905 -4.299 -45.565 1.00 97.81 83 LEU A N 1
ATOM 627 C CA . LEU A 1 83 ? 18.639 -5.001 -46.823 1.00 97.81 83 LEU A CA 1
ATOM 628 C C . LEU A 1 83 ? 17.197 -4.786 -47.300 1.00 97.81 83 LEU A C 1
ATOM 630 O O . LEU A 1 83 ? 16.971 -4.554 -48.490 1.00 97.81 83 LEU A O 1
ATOM 634 N N . PHE A 1 84 ? 16.224 -4.808 -46.388 1.00 97.38 84 PHE A N 1
ATOM 635 C CA . PHE A 1 84 ? 14.830 -4.482 -46.680 1.00 97.38 84 PHE A CA 1
ATOM 636 C C . PHE A 1 84 ? 14.686 -3.072 -47.267 1.00 97.38 84 PHE A C 1
ATOM 638 O O . PHE A 1 84 ? 14.066 -2.911 -48.319 1.00 97.38 84 PHE A O 1
ATOM 645 N N . LEU A 1 85 ? 15.305 -2.057 -46.656 1.00 97.06 85 LEU A N 1
ATOM 646 C CA . LEU A 1 85 ? 15.258 -0.676 -47.153 1.00 97.06 85 LEU A CA 1
ATOM 647 C C . LEU A 1 85 ? 15.962 -0.502 -48.506 1.00 97.06 85 LEU A C 1
ATOM 649 O O . LEU A 1 85 ? 15.521 0.301 -49.335 1.00 97.06 85 LEU A O 1
ATOM 653 N N . MET A 1 86 ? 17.020 -1.270 -48.770 1.00 95.69 86 MET A N 1
ATOM 654 C CA . MET A 1 86 ? 17.672 -1.295 -50.082 1.00 95.69 86 MET A CA 1
ATOM 655 C C . MET A 1 86 ? 16.767 -1.920 -51.152 1.00 95.69 86 MET A C 1
ATOM 657 O O . MET A 1 86 ? 16.665 -1.375 -52.251 1.00 95.69 86 MET A O 1
ATOM 661 N N . LYS A 1 87 ? 16.061 -3.011 -50.826 1.00 97.06 87 LYS A N 1
ATOM 662 C CA . LYS A 1 87 ? 15.180 -3.743 -51.755 1.00 97.06 87 LYS A CA 1
ATOM 663 C C . LYS A 1 87 ? 13.825 -3.058 -51.980 1.00 97.06 87 LYS A C 1
ATOM 665 O O . LYS A 1 87 ? 13.289 -3.108 -53.084 1.00 97.06 87 LYS A O 1
ATOM 670 N N . CYS A 1 88 ? 13.255 -2.416 -50.960 1.00 96.56 88 CYS A N 1
ATOM 671 C CA . CYS A 1 88 ? 11.944 -1.777 -51.046 1.00 96.56 88 CYS A CA 1
ATOM 672 C C . CYS A 1 88 ? 12.045 -0.394 -51.710 1.00 96.56 88 CYS A C 1
ATOM 674 O O . CYS A 1 88 ? 12.275 0.622 -51.056 1.00 96.56 88 CYS A O 1
ATOM 676 N N . GLY A 1 89 ? 11.846 -0.350 -53.031 1.00 96.25 89 GLY A N 1
ATOM 677 C CA . GLY A 1 89 ? 11.989 0.864 -53.845 1.00 96.25 89 GLY A CA 1
ATOM 678 C C . GLY A 1 89 ? 11.004 2.003 -53.547 1.00 96.25 89 GLY A C 1
ATOM 679 O O . GLY A 1 89 ? 11.167 3.086 -54.098 1.00 96.25 89 GLY A O 1
ATOM 680 N N . TYR A 1 90 ? 10.003 1.786 -52.690 1.00 96.81 90 TYR A N 1
ATOM 681 C CA . TYR A 1 90 ? 8.936 2.756 -52.411 1.00 96.81 90 TYR A CA 1
ATOM 682 C C . TYR A 1 90 ? 9.093 3.494 -51.068 1.00 96.81 90 TYR A C 1
ATOM 684 O O . TYR A 1 90 ? 8.244 4.300 -50.703 1.00 96.81 90 TYR A O 1
ATOM 692 N N . ILE A 1 91 ? 10.174 3.238 -50.321 1.00 97.56 91 ILE A N 1
ATOM 693 C CA . ILE A 1 91 ? 10.414 3.848 -49.004 1.00 97.56 91 ILE A CA 1
ATOM 694 C C . ILE A 1 91 ? 11.579 4.846 -49.089 1.00 97.56 91 ILE A C 1
ATOM 696 O O . ILE A 1 91 ? 12.699 4.474 -49.457 1.00 97.56 91 ILE A O 1
ATOM 700 N N . THR A 1 92 ? 11.325 6.107 -48.729 1.00 97.75 92 THR A N 1
ATOM 701 C CA . THR A 1 92 ? 12.328 7.175 -48.568 1.00 97.75 92 THR A CA 1
ATOM 702 C C . THR A 1 92 ? 11.887 8.166 -47.482 1.00 97.75 92 THR A C 1
ATOM 704 O O . THR A 1 92 ? 10.693 8.333 -47.221 1.00 97.75 92 THR A O 1
ATOM 707 N N . GLY A 1 93 ? 12.845 8.816 -46.830 1.00 97.19 93 GLY A N 1
ATOM 708 C CA . GLY A 1 93 ? 12.646 9.775 -45.745 1.00 97.19 93 GLY A CA 1
ATOM 709 C C . GLY A 1 93 ? 12.128 9.170 -44.437 1.00 97.19 93 GLY A C 1
ATOM 710 O O . GLY A 1 93 ? 11.668 9.922 -43.579 1.00 97.19 93 GLY A O 1
ATOM 711 N N . GLN A 1 94 ? 12.153 7.841 -44.279 1.00 96.56 94 GLN A N 1
ATOM 712 C CA . GLN A 1 94 ? 11.554 7.156 -43.130 1.00 96.56 94 GLN A CA 1
ATOM 713 C C . GLN A 1 94 ? 12.589 6.684 -42.104 1.00 96.56 94 GLN A C 1
ATOM 715 O O . GLN A 1 94 ? 13.721 6.329 -42.446 1.00 96.56 94 GLN A O 1
ATOM 720 N N . ARG A 1 95 ? 12.146 6.620 -40.843 1.00 92.69 95 ARG A N 1
ATOM 721 C CA . ARG A 1 95 ? 12.807 5.896 -39.751 1.00 92.69 95 ARG A CA 1
ATOM 722 C C . ARG A 1 95 ? 12.125 4.550 -39.556 1.00 92.69 95 ARG A C 1
ATOM 724 O O . ARG A 1 95 ? 10.915 4.508 -39.349 1.00 92.69 95 ARG A O 1
ATOM 731 N N . ILE A 1 96 ? 12.900 3.471 -39.585 1.00 93.56 96 ILE A N 1
ATOM 732 C CA . ILE A 1 96 ? 12.422 2.119 -39.282 1.00 93.56 96 ILE A CA 1
ATOM 733 C C . ILE A 1 96 ? 12.916 1.714 -37.894 1.00 93.56 96 ILE A C 1
ATOM 735 O O . ILE A 1 96 ? 14.123 1.668 -37.659 1.00 93.56 96 ILE A O 1
ATOM 739 N N . GLU A 1 97 ? 11.991 1.428 -36.975 1.00 91.81 97 GLU A N 1
ATOM 740 C CA . GLU A 1 97 ? 12.320 0.914 -35.640 1.00 91.81 97 GLU A CA 1
ATOM 741 C C . GLU A 1 97 ? 12.549 -0.603 -35.703 1.00 91.81 97 GLU A C 1
ATOM 743 O O . GLU A 1 97 ? 11.706 -1.334 -36.222 1.00 91.81 97 GLU A O 1
ATOM 748 N N . VAL A 1 98 ? 13.679 -1.074 -35.170 1.00 94.56 98 VAL A N 1
ATOM 749 C CA . VAL A 1 98 ? 14.058 -2.497 -35.153 1.00 94.56 98 VAL A CA 1
ATOM 750 C C . VAL A 1 98 ? 14.539 -2.849 -33.749 1.00 94.56 98 VAL A C 1
ATOM 752 O O . VAL A 1 98 ? 15.732 -2.854 -33.460 1.00 94.56 98 VAL A O 1
ATOM 755 N N . ASP A 1 99 ? 13.600 -3.025 -32.823 1.00 92.06 99 ASP A N 1
ATOM 756 C CA . ASP A 1 99 ? 13.902 -2.942 -31.390 1.00 92.06 99 ASP A CA 1
ATOM 757 C C . ASP A 1 99 ? 13.305 -4.057 -30.526 1.00 92.06 99 ASP A C 1
ATOM 759 O O . ASP A 1 99 ? 13.240 -3.904 -29.306 1.00 92.06 99 ASP A O 1
ATOM 763 N N . GLY A 1 100 ? 12.810 -5.141 -31.128 1.00 91.50 100 GLY A N 1
ATOM 764 C CA . GLY A 1 100 ? 12.233 -6.265 -30.386 1.00 91.50 100 GLY A CA 1
ATOM 765 C C . GLY A 1 100 ? 11.004 -5.910 -29.532 1.00 91.50 100 GLY A C 1
ATOM 766 O O . GLY A 1 100 ? 10.673 -6.634 -28.588 1.00 91.50 100 GLY A O 1
ATOM 767 N N . GLY A 1 101 ? 10.337 -4.784 -29.816 1.00 89.06 101 GLY A N 1
ATOM 768 C CA . GLY A 1 101 ? 9.197 -4.287 -29.047 1.00 89.06 101 GLY A CA 1
ATOM 769 C C . GLY A 1 101 ? 9.572 -3.464 -27.811 1.00 89.06 101 GLY A C 1
ATOM 770 O O . GLY A 1 101 ? 8.697 -3.186 -26.996 1.00 89.06 101 GLY A O 1
ATOM 771 N N . GLY A 1 102 ? 10.831 -3.040 -27.650 1.00 85.69 102 GLY A N 1
ATOM 772 C CA . GLY A 1 102 ? 11.259 -2.205 -26.517 1.00 85.69 102 GLY A CA 1
ATOM 773 C C . GLY A 1 102 ? 10.529 -0.854 -26.422 1.00 85.69 102 GLY A C 1
ATOM 774 O O . GLY A 1 102 ? 10.299 -0.321 -25.329 1.00 85.69 102 GLY A O 1
ATOM 775 N N . ASN A 1 103 ? 10.106 -0.300 -27.559 1.00 79.00 103 ASN A N 1
ATOM 776 C CA . ASN A 1 103 ? 9.322 0.931 -27.626 1.00 79.00 103 ASN A CA 1
ATOM 777 C C . ASN A 1 103 ? 7.810 0.696 -27.654 1.00 79.00 103 ASN A C 1
ATOM 779 O O . ASN A 1 103 ? 7.070 1.652 -27.414 1.00 79.00 103 ASN A O 1
ATOM 783 N N . ALA A 1 104 ? 7.343 -0.539 -27.865 1.00 74.50 104 ALA A N 1
ATOM 784 C CA . ALA A 1 104 ? 5.920 -0.839 -27.792 1.00 74.50 104 ALA A CA 1
ATOM 785 C C . ALA A 1 104 ? 5.381 -0.484 -26.389 1.00 74.50 104 ALA A C 1
ATOM 787 O O . ALA A 1 104 ? 6.092 -0.659 -25.389 1.00 74.50 104 ALA A O 1
ATOM 788 N N . PRO A 1 105 ? 4.153 0.055 -26.281 1.00 58.75 105 PRO A N 1
ATOM 789 C CA . PRO A 1 105 ? 3.506 0.216 -24.988 1.00 58.75 105 PRO A CA 1
ATOM 790 C C . PRO A 1 105 ? 3.362 -1.172 -24.358 1.00 58.75 105 PRO A C 1
ATOM 792 O O . PRO A 1 105 ? 2.681 -2.047 -24.894 1.00 58.75 105 PRO A O 1
ATOM 795 N N . SER A 1 106 ? 4.062 -1.408 -23.248 1.00 51.69 106 SER A N 1
ATOM 796 C CA . SER A 1 106 ? 3.984 -2.683 -22.552 1.00 51.69 106 SER A CA 1
ATOM 797 C C . SER A 1 106 ? 2.626 -2.783 -21.856 1.00 51.69 106 SER A C 1
ATOM 799 O O . SER A 1 106 ? 2.290 -1.979 -20.994 1.00 51.69 106 SER A O 1
ATOM 801 N N . ILE A 1 107 ? 1.842 -3.802 -22.211 1.00 51.16 107 ILE A N 1
ATOM 802 C CA . ILE A 1 107 ? 0.661 -4.215 -21.427 1.00 51.16 107 ILE A CA 1
ATOM 803 C C . ILE A 1 107 ? 1.122 -4.934 -20.140 1.00 51.16 107 ILE A C 1
ATOM 805 O O . ILE A 1 107 ? 0.382 -5.058 -19.169 1.00 51.16 107 ILE A O 1
ATOM 809 N N . ILE A 1 108 ? 2.387 -5.368 -20.108 1.00 50.97 108 ILE A N 1
ATOM 810 C CA . ILE A 1 108 ? 3.072 -5.811 -18.898 1.00 50.97 108 ILE A CA 1
ATOM 811 C C . ILE A 1 108 ? 3.511 -4.545 -18.154 1.00 50.97 108 ILE A C 1
ATOM 813 O O . ILE A 1 108 ? 4.604 -4.026 -18.380 1.00 50.97 108 ILE A O 1
ATOM 817 N N . MET A 1 109 ? 2.631 -3.996 -17.317 1.00 56.03 109 MET A N 1
ATOM 818 C CA . MET A 1 109 ? 3.074 -3.091 -16.259 1.00 56.03 109 MET A CA 1
ATOM 819 C C . MET A 1 109 ? 4.024 -3.894 -15.368 1.00 56.03 109 MET A C 1
ATOM 821 O O . MET A 1 109 ? 3.650 -4.968 -14.888 1.00 56.03 109 MET A O 1
ATOM 825 N N . GLU A 1 110 ? 5.257 -3.415 -15.179 1.00 72.38 110 GLU A N 1
ATOM 826 C CA . GLU A 1 110 ? 6.098 -3.947 -14.107 1.00 72.38 110 GLU A CA 1
ATOM 827 C C . GLU A 1 110 ? 5.288 -3.857 -12.814 1.00 72.38 110 GLU A C 1
ATOM 829 O O . GLU A 1 110 ? 4.735 -2.805 -12.476 1.00 72.38 110 GLU A O 1
ATOM 834 N N . LYS A 1 111 ? 5.130 -4.999 -12.144 1.00 87.62 111 LYS A N 1
ATOM 835 C CA . LYS A 1 111 ? 4.356 -5.049 -10.914 1.00 87.62 111 LYS A CA 1
ATOM 836 C C . LYS A 1 111 ? 5.077 -4.221 -9.860 1.00 87.62 111 LYS A C 1
ATOM 838 O O . LYS A 1 111 ? 6.268 -4.424 -9.639 1.00 87.62 111 LYS A O 1
ATOM 843 N N . LEU A 1 112 ? 4.348 -3.352 -9.171 1.00 92.62 112 LEU A N 1
ATOM 844 C CA . LEU A 1 112 ? 4.883 -2.621 -8.032 1.00 92.62 112 LEU A CA 1
ATOM 845 C C . LEU A 1 112 ? 5.253 -3.634 -6.941 1.00 92.62 112 LEU A C 1
ATOM 847 O O . LEU A 1 112 ? 4.385 -4.381 -6.473 1.00 92.62 112 LEU A O 1
ATOM 851 N N . SER A 1 113 ? 6.529 -3.685 -6.557 1.00 96.62 113 SER A N 1
ATOM 852 C CA . SER A 1 113 ? 6.989 -4.606 -5.514 1.00 96.62 113 SER A CA 1
ATOM 853 C C . SER A 1 113 ? 6.695 -4.020 -4.137 1.00 96.62 113 SER A C 1
ATOM 855 O O . SER A 1 113 ? 7.290 -3.019 -3.734 1.00 96.62 113 SER A O 1
ATOM 857 N N . VAL A 1 114 ? 5.759 -4.641 -3.417 1.00 98.31 114 VAL A N 1
ATOM 858 C CA . VAL A 1 114 ? 5.271 -4.188 -2.111 1.00 98.31 114 VAL A CA 1
ATOM 859 C C . VAL A 1 114 ? 5.691 -5.182 -1.039 1.00 98.31 114 VAL A C 1
ATOM 861 O O . VAL A 1 114 ? 5.203 -6.312 -1.000 1.00 98.31 114 VAL A O 1
ATOM 864 N N . LEU A 1 115 ? 6.577 -4.746 -0.147 1.00 98.62 115 LEU A N 1
ATOM 865 C CA . LEU A 1 115 ? 7.054 -5.535 0.980 1.00 98.62 115 LEU A CA 1
ATOM 866 C C . LEU A 1 115 ? 6.294 -5.175 2.255 1.00 98.62 115 LEU A C 1
ATOM 868 O O . LEU A 1 115 ? 6.284 -4.026 2.687 1.00 98.62 115 LEU A O 1
ATOM 872 N N . ILE A 1 116 ? 5.670 -6.171 2.877 1.00 98.19 116 ILE A N 1
ATOM 873 C CA . ILE A 1 116 ? 4.847 -6.018 4.076 1.00 98.19 116 ILE A CA 1
ATOM 874 C C . ILE A 1 116 ? 5.546 -6.678 5.262 1.00 98.19 116 ILE A C 1
ATOM 876 O O . ILE A 1 116 ? 5.789 -7.888 5.274 1.00 98.19 116 ILE A O 1
ATOM 880 N N . ILE A 1 117 ? 5.801 -5.896 6.306 1.00 95.75 117 ILE A N 1
ATOM 881 C CA . ILE A 1 117 ? 6.174 -6.406 7.622 1.00 95.75 117 ILE A CA 1
ATOM 882 C C . ILE A 1 117 ? 4.889 -6.612 8.424 1.00 95.75 117 ILE A C 1
ATOM 884 O O . ILE A 1 117 ? 4.076 -5.699 8.549 1.00 95.75 117 ILE A O 1
ATOM 888 N N . GLY A 1 118 ? 4.695 -7.809 8.983 1.00 94.19 118 GLY A N 1
ATOM 889 C CA . GLY A 1 118 ? 3.460 -8.146 9.703 1.00 94.19 118 GLY A CA 1
ATOM 890 C C . GLY A 1 118 ? 2.329 -8.652 8.800 1.00 94.19 118 GLY A C 1
ATOM 891 O O . GLY A 1 118 ? 1.162 -8.559 9.173 1.00 94.19 118 GLY A O 1
ATOM 892 N N . ALA A 1 119 ? 2.656 -9.238 7.642 1.00 96.69 119 ALA A N 1
ATOM 893 C CA . ALA A 1 119 ? 1.695 -9.757 6.655 1.00 96.69 119 ALA A CA 1
ATOM 894 C C . ALA A 1 119 ? 0.686 -10.791 7.205 1.00 96.69 119 ALA A C 1
ATOM 896 O O . ALA A 1 119 ? -0.400 -10.956 6.660 1.00 96.69 119 ALA A O 1
ATOM 897 N N . THR A 1 120 ? 1.012 -11.484 8.299 1.00 94.19 120 THR A N 1
ATOM 898 C CA . THR A 1 120 ? 0.111 -12.440 8.973 1.00 94.19 120 THR A CA 1
ATOM 899 C C . THR A 1 120 ? -0.714 -11.826 10.106 1.00 94.19 120 THR A C 1
ATOM 901 O O . THR A 1 120 ? -1.547 -12.508 10.704 1.00 94.19 120 THR A O 1
ATOM 904 N N . GLY A 1 121 ? -0.474 -10.555 10.437 1.00 92.12 121 GLY A N 1
ATOM 905 C CA . GLY A 1 121 ? -1.232 -9.811 11.435 1.00 92.12 121 GLY A CA 1
ATOM 906 C C . GLY A 1 121 ? -2.634 -9.455 10.946 1.00 92.12 121 GLY A C 1
ATOM 907 O O . GLY A 1 121 ? -2.970 -9.628 9.781 1.00 92.12 121 GLY A O 1
ATOM 908 N N . ARG A 1 122 ? -3.462 -8.909 11.842 1.00 90.62 122 ARG A N 1
ATOM 909 C CA . ARG A 1 122 ? -4.863 -8.565 11.538 1.00 90.62 122 ARG A CA 1
ATOM 910 C C . ARG A 1 122 ? -4.993 -7.578 10.369 1.00 90.62 122 ARG A C 1
ATOM 912 O O . ARG A 1 122 ? -5.829 -7.790 9.498 1.00 90.62 122 ARG A O 1
ATOM 919 N N . THR A 1 123 ? -4.201 -6.507 10.373 1.00 92.06 123 THR A N 1
ATOM 920 C CA . THR A 1 123 ? -4.201 -5.496 9.304 1.00 92.06 123 THR A CA 1
ATOM 921 C C . THR A 1 123 ? -3.387 -5.963 8.103 1.00 92.06 123 THR A C 1
ATOM 923 O O . THR A 1 123 ? -3.866 -5.904 6.973 1.00 92.06 123 THR A O 1
ATOM 926 N N . GLY A 1 124 ? -2.189 -6.506 8.349 1.00 95.50 124 GLY A N 1
ATOM 927 C CA . GLY A 1 124 ? -1.308 -6.993 7.290 1.00 95.50 124 GLY A CA 1
ATOM 928 C C . GLY A 1 124 ? -1.934 -8.087 6.425 1.00 95.50 124 GLY A C 1
ATOM 929 O O . GLY A 1 124 ? -1.685 -8.096 5.222 1.00 95.50 124 GLY A O 1
ATOM 930 N N . SER A 1 125 ? -2.795 -8.950 6.980 1.00 96.19 125 SER A N 1
ATOM 931 C CA . SER A 1 125 ? -3.494 -9.964 6.187 1.00 96.19 125 SER A CA 1
ATOM 932 C C . SER A 1 125 ? -4.525 -9.350 5.244 1.00 96.19 125 SER A C 1
ATOM 934 O O . SER A 1 125 ? -4.554 -9.730 4.082 1.00 96.19 125 SER A O 1
ATOM 936 N N . SER A 1 126 ? -5.298 -8.348 5.686 1.00 96.69 126 SER A N 1
ATOM 937 C CA . SER A 1 126 ? -6.223 -7.621 4.801 1.00 96.69 126 SER A CA 1
ATOM 938 C C . SER A 1 126 ? -5.480 -6.944 3.648 1.00 96.69 126 SER A C 1
ATOM 940 O O . SER A 1 126 ? -5.908 -7.058 2.502 1.00 96.69 126 SER A O 1
ATOM 942 N N . ILE A 1 127 ? -4.344 -6.298 3.935 1.00 98.00 127 ILE A N 1
ATOM 943 C CA . ILE A 1 127 ? -3.501 -5.665 2.911 1.00 98.00 127 ILE A CA 1
ATOM 944 C C . ILE A 1 127 ? -2.969 -6.718 1.941 1.00 98.00 127 ILE A C 1
ATOM 946 O O . ILE A 1 127 ? -3.135 -6.579 0.734 1.00 98.00 127 ILE A O 1
ATOM 950 N N . THR A 1 128 ? -2.389 -7.800 2.460 1.00 98.19 128 THR A N 1
ATOM 951 C CA . THR A 1 128 ? -1.861 -8.899 1.640 1.00 98.19 128 THR A CA 1
ATOM 952 C C . THR A 1 128 ? -2.948 -9.493 0.743 1.00 98.19 128 THR A C 1
ATOM 954 O O . THR A 1 128 ? -2.725 -9.694 -0.449 1.00 98.19 128 THR A O 1
ATOM 957 N N . ASP A 1 129 ? -4.141 -9.730 1.291 1.00 97.38 129 ASP A N 1
ATOM 958 C CA . ASP A 1 129 ? -5.277 -10.287 0.561 1.00 97.38 129 ASP A CA 1
ATOM 959 C C . ASP A 1 129 ? -5.736 -9.372 -0.575 1.00 97.38 129 ASP A C 1
ATOM 961 O O . ASP A 1 129 ? -6.006 -9.867 -1.665 1.00 97.38 129 ASP A O 1
ATOM 965 N N . ALA A 1 130 ? -5.816 -8.061 -0.341 1.00 97.00 130 ALA A N 1
ATOM 966 C CA . ALA A 1 130 ? -6.212 -7.103 -1.367 1.00 97.00 130 ALA A CA 1
ATOM 967 C C . ALA A 1 130 ? -5.153 -6.974 -2.468 1.00 97.00 130 ALA A C 1
ATOM 969 O O . ALA A 1 130 ? -5.482 -7.077 -3.648 1.00 97.00 130 ALA A O 1
ATOM 970 N N . LEU A 1 131 ? -3.870 -6.838 -2.110 1.00 97.62 131 LEU A N 1
ATOM 971 C CA . LEU A 1 131 ? -2.799 -6.719 -3.104 1.00 97.62 131 LEU A CA 1
ATOM 972 C C . LEU A 1 131 ? -2.715 -7.955 -4.008 1.00 97.62 131 LEU A C 1
ATOM 974 O O . LEU A 1 131 ? -2.539 -7.808 -5.212 1.00 97.62 131 LEU A O 1
ATOM 978 N N . LEU A 1 132 ? -2.915 -9.161 -3.465 1.00 96.44 132 LEU A N 1
ATOM 979 C CA . LEU A 1 132 ? -2.913 -10.399 -4.254 1.00 96.44 132 LEU A CA 1
ATOM 980 C C . LEU A 1 132 ? -4.083 -10.509 -5.249 1.00 96.44 132 LEU A C 1
ATOM 982 O O . LEU A 1 132 ? -3.972 -11.255 -6.221 1.00 96.44 132 LEU A O 1
ATOM 986 N N . LYS A 1 133 ? -5.195 -9.789 -5.043 1.00 94.50 133 LYS A N 1
ATOM 987 C CA . LYS A 1 133 ? -6.307 -9.745 -6.015 1.00 94.50 133 LYS A CA 1
ATOM 988 C C . LYS A 1 133 ? -5.983 -8.883 -7.232 1.00 94.50 133 LYS A C 1
ATOM 990 O O . LYS A 1 133 ? -6.618 -9.042 -8.273 1.00 94.50 133 LYS A O 1
ATOM 995 N N . HIS A 1 134 ? -5.033 -7.960 -7.109 1.00 88.69 134 HIS A N 1
ATOM 996 C CA . HIS A 1 134 ? -4.692 -7.027 -8.170 1.00 88.69 134 HIS A CA 1
ATOM 997 C C . HIS A 1 134 ? -3.436 -7.497 -8.917 1.00 88.69 134 HIS A C 1
ATOM 999 O O . HIS A 1 134 ? -2.385 -7.697 -8.307 1.00 88.69 134 HIS A O 1
ATOM 1005 N N . PRO A 1 135 ? -3.485 -7.624 -10.255 1.00 83.94 135 PRO A N 1
ATOM 1006 C CA . PRO A 1 135 ? -2.364 -8.158 -11.030 1.00 83.94 135 PRO A CA 1
ATOM 1007 C C . PRO A 1 135 ? -1.125 -7.251 -11.015 1.00 83.94 135 PRO A C 1
ATOM 1009 O O . PRO A 1 135 ? -0.036 -7.717 -11.345 1.00 83.94 135 PRO A O 1
ATOM 1012 N N . ASN A 1 136 ? -1.279 -5.989 -10.606 1.00 87.12 136 ASN A N 1
ATOM 1013 C CA . ASN A 1 136 ? -0.249 -4.954 -10.654 1.00 87.12 136 ASN A CA 1
ATOM 1014 C C . ASN A 1 136 ? 0.736 -5.001 -9.477 1.00 87.12 136 ASN A C 1
ATOM 1016 O O . ASN A 1 136 ? 1.662 -4.196 -9.458 1.00 87.12 136 ASN A O 1
ATOM 1020 N N . PHE A 1 137 ? 0.559 -5.899 -8.501 1.00 95.31 137 PHE A N 1
ATOM 1021 C CA . PHE A 1 137 ? 1.441 -5.982 -7.335 1.00 95.31 137 PHE A CA 1
ATOM 1022 C C . PHE A 1 137 ? 2.227 -7.284 -7.294 1.00 95.31 137 PHE A C 1
ATOM 1024 O O . PHE A 1 137 ? 1.705 -8.377 -7.528 1.00 95.31 137 PHE A O 1
ATOM 1031 N N . HIS A 1 138 ? 3.501 -7.151 -6.950 1.00 96.44 138 HIS A N 1
ATOM 1032 C CA . HIS A 1 138 ? 4.338 -8.246 -6.506 1.00 96.44 138 HIS A CA 1
ATOM 1033 C C . HIS A 1 138 ? 4.448 -8.141 -4.985 1.00 96.44 138 HIS A C 1
ATOM 1035 O O . HIS A 1 138 ? 4.958 -7.152 -4.463 1.00 96.44 138 HIS A O 1
ATOM 1041 N N . VAL A 1 139 ? 3.884 -9.114 -4.269 1.00 98.44 139 VAL A N 1
ATOM 1042 C CA . VAL A 1 139 ? 3.738 -9.041 -2.812 1.00 98.44 139 VAL A CA 1
ATOM 1043 C C . VAL A 1 139 ? 4.857 -9.824 -2.142 1.00 98.44 139 VAL A C 1
ATOM 1045 O O . VAL A 1 139 ? 5.015 -11.021 -2.379 1.00 98.44 139 VAL A O 1
ATOM 1048 N N . ILE A 1 140 ? 5.592 -9.146 -1.267 1.00 98.69 140 ILE A N 1
ATOM 1049 C CA . ILE A 1 140 ? 6.686 -9.706 -0.479 1.00 98.69 140 ILE A CA 1
ATOM 1050 C C . ILE A 1 140 ? 6.290 -9.612 0.998 1.00 98.69 140 ILE A C 1
ATOM 1052 O O . ILE A 1 140 ? 5.822 -8.573 1.456 1.00 98.69 140 ILE A O 1
ATOM 1056 N N . ALA A 1 141 ? 6.486 -10.671 1.775 1.00 98.44 141 ALA A N 1
ATOM 1057 C CA . ALA A 1 141 ? 6.340 -10.637 3.225 1.00 98.44 141 ALA A CA 1
ATOM 1058 C C . ALA A 1 141 ? 7.710 -10.770 3.890 1.00 98.44 141 ALA A C 1
ATOM 1060 O O . ALA A 1 141 ? 8.410 -11.768 3.705 1.00 98.44 141 ALA A O 1
ATOM 1061 N N . LEU A 1 142 ? 8.066 -9.778 4.708 1.00 97.50 142 LEU A N 1
ATOM 1062 C CA . LEU A 1 142 ? 9.231 -9.869 5.579 1.00 97.50 142 LEU A CA 1
ATOM 1063 C C . LEU A 1 142 ? 8.832 -10.561 6.880 1.00 97.50 142 LEU A C 1
ATOM 1065 O O . LEU A 1 142 ? 7.901 -10.136 7.575 1.00 97.50 142 LEU A O 1
ATOM 1069 N N . VAL A 1 143 ? 9.539 -11.633 7.215 1.00 95.62 143 VAL A N 1
ATOM 1070 C CA . VAL A 1 143 ? 9.263 -12.447 8.395 1.00 95.62 143 VAL A CA 1
ATOM 1071 C C . VAL A 1 143 ? 10.502 -12.547 9.270 1.00 95.62 143 VAL A C 1
ATOM 1073 O O . VAL A 1 143 ? 11.610 -12.772 8.792 1.00 95.62 143 VAL A O 1
ATOM 1076 N N . ARG A 1 144 ? 10.303 -12.444 10.585 1.00 93.06 144 ARG A N 1
ATOM 1077 C CA . ARG A 1 144 ? 11.374 -12.714 11.547 1.00 93.06 144 ARG A CA 1
ATOM 1078 C C . ARG A 1 144 ? 11.849 -14.172 11.432 1.00 93.06 144 ARG A C 1
ATOM 1080 O O . ARG A 1 144 ? 10.995 -15.050 11.233 1.00 93.06 144 ARG A O 1
ATOM 1087 N N . PRO A 1 145 ? 13.142 -14.472 11.660 1.00 94.25 145 PRO A N 1
ATOM 1088 C CA . PRO A 1 145 ? 13.670 -15.839 11.607 1.00 94.25 145 PRO A CA 1
ATOM 1089 C C . PRO A 1 145 ? 12.853 -16.838 12.439 1.00 94.25 145 PRO A C 1
ATOM 1091 O O . PRO A 1 145 ? 12.465 -17.898 11.954 1.00 94.25 145 PRO A O 1
ATOM 1094 N N . SER A 1 146 ? 12.460 -16.449 13.658 1.00 93.12 146 SER A N 1
ATOM 1095 C CA . SER A 1 146 ? 11.660 -17.283 14.573 1.00 93.12 146 SER A CA 1
ATOM 1096 C C . SER A 1 146 ? 10.217 -17.560 14.114 1.00 93.12 146 SER A C 1
ATOM 1098 O O . SER A 1 146 ? 9.484 -18.302 14.770 1.00 93.12 146 SER A O 1
ATOM 1100 N N . SER A 1 147 ? 9.762 -16.946 13.020 1.00 93.00 147 SER A N 1
ATOM 1101 C CA . SER A 1 147 ? 8.442 -17.185 12.425 1.00 93.00 147 SER A CA 1
ATOM 1102 C C . SER A 1 147 ? 8.505 -17.862 11.058 1.00 93.00 147 SER A C 1
ATOM 1104 O O . SER A 1 147 ? 7.451 -18.271 10.577 1.00 93.00 147 SER A O 1
ATOM 1106 N N . ALA A 1 148 ? 9.683 -17.998 10.443 1.00 93.38 148 ALA A N 1
ATOM 1107 C CA . ALA A 1 148 ? 9.822 -18.450 9.057 1.00 93.38 148 ALA A CA 1
ATOM 1108 C C . ALA A 1 148 ? 9.228 -19.850 8.810 1.00 93.38 148 ALA A C 1
ATOM 1110 O O . ALA A 1 148 ? 8.656 -20.101 7.755 1.00 93.38 148 ALA A O 1
ATOM 1111 N N . SER A 1 149 ? 9.288 -20.737 9.808 1.00 94.25 149 SER A N 1
ATOM 1112 C CA . SER A 1 149 ? 8.768 -22.110 9.733 1.00 94.25 149 SER A CA 1
ATOM 1113 C C . SER A 1 149 ? 7.288 -22.257 10.112 1.00 94.25 149 SER A C 1
ATOM 1115 O O . SER A 1 149 ? 6.760 -23.369 10.122 1.00 94.25 149 SER A O 1
ATOM 1117 N N . LYS A 1 150 ? 6.585 -21.167 10.451 1.00 96.25 150 LYS A N 1
ATOM 1118 C CA . LYS A 1 150 ? 5.181 -21.253 10.877 1.00 96.25 150 LYS A CA 1
ATOM 1119 C C . LYS A 1 150 ? 4.268 -21.620 9.698 1.00 96.25 150 LYS A C 1
ATOM 1121 O O . LYS A 1 150 ? 4.439 -21.064 8.612 1.00 96.25 150 LYS A O 1
ATOM 1126 N N . PRO A 1 151 ? 3.204 -22.421 9.916 1.00 96.88 151 PRO A N 1
ATOM 1127 C CA . PRO A 1 151 ? 2.252 -22.790 8.862 1.00 96.88 151 PRO A CA 1
ATOM 1128 C C . PRO A 1 151 ? 1.640 -21.594 8.119 1.00 96.88 151 PRO A C 1
ATOM 1130 O O . PRO A 1 151 ? 1.395 -21.667 6.918 1.00 96.88 151 PRO A O 1
ATOM 1133 N N . ALA A 1 152 ? 1.440 -20.470 8.815 1.00 95.62 152 ALA A N 1
ATOM 1134 C CA . ALA A 1 152 ? 0.930 -19.241 8.213 1.00 95.62 152 ALA A CA 1
ATOM 1135 C C . ALA A 1 152 ? 1.860 -18.669 7.123 1.00 95.62 152 ALA A C 1
ATOM 1137 O O . ALA A 1 152 ? 1.368 -18.105 6.151 1.00 95.62 152 ALA A O 1
ATOM 1138 N N . ILE A 1 153 ? 3.183 -18.838 7.242 1.00 97.19 153 ILE A N 1
ATOM 1139 C CA . ILE A 1 153 ? 4.151 -18.363 6.239 1.00 97.19 153 ILE A CA 1
ATOM 1140 C C . ILE A 1 153 ? 4.137 -19.267 5.008 1.00 97.19 153 ILE A C 1
ATOM 1142 O O . ILE A 1 153 ? 4.059 -18.776 3.884 1.00 97.19 153 ILE A O 1
ATOM 1146 N N . ALA A 1 154 ? 4.085 -20.584 5.216 1.00 96.31 154 ALA A N 1
ATOM 1147 C CA . ALA A 1 154 ? 3.900 -21.537 4.126 1.00 96.31 154 ALA A CA 1
ATOM 1148 C C . ALA A 1 154 ? 2.579 -21.291 3.365 1.00 96.31 154 ALA A C 1
ATOM 1150 O O . ALA A 1 154 ? 2.521 -21.443 2.146 1.00 96.31 154 ALA A O 1
ATOM 1151 N N . ALA A 1 155 ? 1.514 -20.878 4.064 1.00 97.00 155 ALA A N 1
ATOM 1152 C CA . ALA A 1 155 ? 0.249 -20.503 3.435 1.00 97.00 155 ALA A CA 1
ATOM 1153 C C . ALA A 1 155 ? 0.369 -19.241 2.561 1.00 97.00 155 ALA A C 1
ATOM 1155 O O . ALA A 1 155 ? -0.231 -19.199 1.490 1.00 97.00 155 ALA A O 1
ATOM 1156 N N . LEU A 1 156 ? 1.160 -18.242 2.971 1.00 97.50 156 LEU A N 1
ATOM 1157 C CA . LEU A 1 156 ? 1.449 -17.064 2.143 1.00 97.50 156 LEU A CA 1
ATOM 1158 C C . LEU A 1 156 ? 2.250 -17.441 0.887 1.00 97.50 156 LEU A C 1
ATOM 1160 O O . LEU A 1 156 ? 1.866 -17.048 -0.212 1.00 97.50 156 LEU A O 1
ATOM 1164 N N . GLN A 1 157 ? 3.288 -18.274 1.022 1.00 96.50 157 GLN A N 1
ATOM 1165 C CA . GLN A 1 157 ? 4.077 -18.760 -0.122 1.00 96.50 157 GLN A CA 1
ATOM 1166 C C . GLN A 1 157 ? 3.213 -19.461 -1.168 1.00 96.50 157 GLN A C 1
ATOM 1168 O O . GLN A 1 157 ? 3.298 -19.155 -2.354 1.00 96.50 157 GLN A O 1
ATOM 1173 N N . LYS A 1 158 ? 2.315 -20.354 -0.730 1.00 97.19 158 LYS A N 1
ATOM 1174 C CA . LYS A 1 158 ? 1.373 -21.057 -1.620 1.00 97.19 158 LYS A CA 1
ATOM 1175 C C . LYS A 1 158 ? 0.441 -20.116 -2.386 1.00 97.19 158 LYS A C 1
ATOM 1177 O O . LYS A 1 158 ? -0.079 -20.500 -3.427 1.00 97.19 158 LYS A O 1
ATOM 1182 N N . ARG A 1 159 ? 0.220 -18.903 -1.876 1.00 96.62 159 ARG A N 1
ATOM 1183 C CA . ARG A 1 159 ? -0.599 -17.862 -2.511 1.00 96.62 159 ARG A CA 1
ATOM 1184 C C . ARG A 1 159 ? 0.212 -16.929 -3.418 1.00 96.62 159 ARG A C 1
ATOM 1186 O O . ARG A 1 159 ? -0.346 -15.957 -3.914 1.00 96.62 159 ARG A O 1
ATOM 1193 N N . GLY A 1 160 ? 1.497 -17.216 -3.638 1.00 94.94 160 GLY A N 1
ATOM 1194 C CA . GLY A 1 160 ? 2.377 -16.434 -4.508 1.00 94.94 160 GLY A CA 1
ATOM 1195 C C . GLY A 1 160 ? 3.066 -15.253 -3.823 1.00 94.94 160 GLY A C 1
ATOM 1196 O O . GLY A 1 160 ? 3.550 -14.365 -4.517 1.00 94.94 160 GLY A O 1
ATOM 1197 N N . VAL A 1 161 ? 3.103 -15.220 -2.487 1.00 98.19 161 VAL A N 1
ATOM 1198 C CA . VAL A 1 161 ? 3.849 -14.202 -1.732 1.00 98.19 161 VAL A CA 1
ATOM 1199 C C . VAL A 1 161 ? 5.313 -14.621 -1.615 1.00 98.19 161 VAL A C 1
ATOM 1201 O O . VAL A 1 161 ? 5.609 -15.706 -1.105 1.00 98.19 161 VAL A O 1
ATOM 1204 N N . GLU A 1 162 ? 6.233 -13.755 -2.037 1.00 98.19 162 GLU A N 1
ATOM 1205 C CA . GLU A 1 162 ? 7.666 -13.945 -1.793 1.00 98.19 162 GLU A CA 1
ATOM 1206 C C . GLU A 1 162 ? 7.954 -13.777 -0.295 1.00 98.19 162 GLU A C 1
ATOM 1208 O O . GLU A 1 162 ? 7.468 -12.838 0.334 1.00 98.19 162 GLU A O 1
ATOM 1213 N N . ILE A 1 163 ? 8.753 -14.664 0.300 1.00 98.19 163 ILE A N 1
ATOM 1214 C CA . ILE A 1 163 ? 9.135 -14.554 1.713 1.00 98.19 163 ILE A CA 1
ATOM 1215 C C . ILE A 1 163 ? 10.588 -14.139 1.817 1.00 98.19 163 ILE A C 1
ATOM 1217 O O . ILE A 1 163 ? 11.471 -14.837 1.324 1.00 98.19 163 ILE A O 1
ATOM 1221 N N . ARG A 1 164 ? 10.827 -13.051 2.546 1.00 98.06 164 ARG A N 1
ATOM 1222 C CA . ARG A 1 164 ? 12.167 -12.611 2.936 1.00 98.06 164 ARG A CA 1
ATOM 1223 C C . ARG A 1 164 ? 12.318 -12.690 4.440 1.00 98.06 164 ARG A C 1
ATOM 1225 O O . ARG A 1 164 ? 11.371 -12.428 5.180 1.00 98.06 164 ARG A O 1
ATOM 1232 N N . VAL A 1 165 ? 13.507 -13.063 4.895 1.00 96.38 165 VAL A N 1
ATOM 1233 C CA . VAL A 1 165 ? 13.781 -13.287 6.314 1.00 96.38 165 VAL A CA 1
ATOM 1234 C C . VAL A 1 165 ? 14.795 -12.266 6.807 1.00 96.38 165 VAL A C 1
ATOM 1236 O O . VAL A 1 165 ? 15.923 -12.245 6.327 1.00 96.38 165 VAL A O 1
ATOM 1239 N N . ALA A 1 166 ? 14.392 -11.448 7.775 1.00 94.94 166 ALA A N 1
ATOM 1240 C CA . ALA A 1 166 ? 15.273 -10.562 8.530 1.00 94.94 166 ALA A CA 1
ATOM 1241 C C . ALA A 1 166 ? 14.619 -10.210 9.871 1.00 94.94 166 ALA A C 1
ATOM 1243 O O . ALA A 1 166 ? 13.394 -10.295 10.013 1.00 94.94 166 ALA A O 1
ATOM 1244 N N . ASP A 1 167 ? 15.435 -9.835 10.851 1.00 91.19 167 ASP A N 1
ATOM 1245 C CA . ASP A 1 167 ? 14.946 -9.257 12.102 1.00 91.19 167 ASP A CA 1
ATOM 1246 C C . ASP A 1 167 ? 14.870 -7.722 12.008 1.00 91.19 167 ASP A C 1
ATOM 1248 O O . ASP A 1 167 ? 15.495 -7.113 11.140 1.00 91.19 167 ASP A O 1
ATOM 1252 N N . LEU A 1 168 ? 14.070 -7.105 12.881 1.00 88.81 168 LEU A N 1
ATOM 1253 C CA . LEU A 1 168 ? 14.012 -5.646 13.037 1.00 88.81 168 LEU A CA 1
ATOM 1254 C C . LEU A 1 168 ? 14.926 -5.153 14.166 1.00 88.81 168 LEU A C 1
ATOM 1256 O O . LEU A 1 168 ? 14.983 -3.951 14.426 1.00 88.81 168 LEU A O 1
ATOM 1260 N N . ASP A 1 169 ? 15.598 -6.070 14.864 1.00 85.75 169 ASP A N 1
ATOM 1261 C CA . ASP A 1 169 ? 16.610 -5.726 15.848 1.00 85.75 169 ASP A CA 1
ATOM 1262 C C . ASP A 1 169 ? 17.735 -4.888 15.206 1.00 85.75 169 ASP A C 1
ATOM 1264 O O . ASP A 1 169 ? 18.205 -5.229 14.115 1.00 85.75 169 ASP A O 1
ATOM 1268 N N . PRO A 1 170 ? 18.216 -3.818 15.869 1.00 83.31 170 PRO A N 1
ATOM 1269 C CA . PRO A 1 170 ? 19.307 -2.995 15.349 1.00 83.31 170 PRO A CA 1
ATOM 1270 C C . PRO A 1 170 ? 20.579 -3.776 14.981 1.00 83.31 170 PRO A C 1
ATOM 1272 O O . PRO A 1 170 ? 21.321 -3.346 14.098 1.00 83.31 170 PRO A O 1
ATOM 1275 N N . SER A 1 171 ? 20.841 -4.925 15.614 1.00 89.19 171 SER A N 1
ATOM 1276 C CA . SER A 1 171 ? 21.974 -5.796 15.267 1.00 89.19 171 SER A CA 1
ATOM 1277 C C . SER A 1 171 ? 21.840 -6.465 13.893 1.00 89.19 171 SER A C 1
ATOM 1279 O O . SER A 1 171 ? 22.849 -6.852 13.306 1.00 89.19 171 SER A O 1
ATOM 1281 N N . ALA A 1 172 ? 20.626 -6.559 13.340 1.00 90.75 172 ALA A N 1
ATOM 1282 C CA . ALA A 1 172 ? 20.339 -7.173 12.044 1.00 90.75 172 ALA A CA 1
ATOM 1283 C C . ALA A 1 172 ? 20.259 -6.155 10.888 1.00 90.75 172 ALA A C 1
ATOM 1285 O O . ALA A 1 172 ? 19.804 -6.499 9.796 1.00 90.75 172 ALA A O 1
ATOM 1286 N N . GLN A 1 173 ? 20.699 -4.908 11.091 1.00 92.56 173 GLN A N 1
ATOM 1287 C CA . GLN A 1 173 ? 20.444 -3.806 10.156 1.00 92.56 173 GLN A CA 1
ATOM 1288 C C . GLN A 1 173 ? 20.942 -4.063 8.725 1.00 92.56 173 GLN A C 1
ATOM 1290 O O . GLN A 1 173 ? 20.262 -3.700 7.769 1.00 92.56 173 GLN A O 1
ATOM 1295 N N . GLU A 1 174 ? 22.107 -4.690 8.548 1.00 93.94 174 GLU A N 1
ATOM 1296 C CA . GLU A 1 174 ? 22.631 -5.014 7.212 1.00 93.94 174 GLU A CA 1
ATOM 1297 C C . GLU A 1 174 ? 21.773 -6.067 6.501 1.00 93.94 174 GLU A C 1
ATOM 1299 O O . GLU A 1 174 ? 21.412 -5.890 5.337 1.00 93.94 174 GLU A O 1
ATOM 1304 N N . GLN A 1 175 ? 21.372 -7.118 7.224 1.00 95.56 175 GLN A N 1
ATOM 1305 C CA . GLN A 1 175 ? 20.457 -8.139 6.714 1.00 95.56 175 GLN A CA 1
ATOM 1306 C C . GLN A 1 175 ? 19.097 -7.530 6.360 1.00 95.56 175 GLN A C 1
ATOM 1308 O O . GLN A 1 175 ? 18.514 -7.875 5.333 1.00 95.56 175 GLN A O 1
ATOM 1313 N N . LEU A 1 176 ? 18.597 -6.617 7.196 1.00 95.81 176 LEU A N 1
ATOM 1314 C CA . LEU A 1 176 ? 17.345 -5.918 6.954 1.00 95.81 176 LEU A CA 1
ATOM 1315 C C . LEU A 1 176 ? 17.431 -5.068 5.683 1.00 95.81 176 LEU A C 1
ATOM 1317 O O . LEU A 1 176 ? 16.550 -5.170 4.838 1.00 95.81 176 LEU A O 1
ATOM 1321 N N . VAL A 1 177 ? 18.501 -4.288 5.496 1.00 96.69 177 VAL A N 1
ATOM 1322 C CA . VAL A 1 177 ? 18.715 -3.510 4.262 1.00 96.69 177 VAL A CA 1
ATOM 1323 C C . VAL A 1 177 ? 18.713 -4.416 3.036 1.00 96.69 177 VAL A C 1
ATOM 1325 O O . VAL A 1 177 ? 18.035 -4.104 2.059 1.00 96.69 177 VAL A O 1
ATOM 1328 N N . GLU A 1 178 ? 19.417 -5.547 3.091 1.00 96.06 178 GLU A N 1
ATOM 1329 C CA . GLU A 1 178 ? 19.463 -6.493 1.975 1.00 96.06 178 GLU A CA 1
ATOM 1330 C C . GLU A 1 178 ? 18.083 -7.086 1.671 1.00 96.06 178 GLU A C 1
ATOM 1332 O O . GLU A 1 178 ? 17.642 -7.090 0.523 1.00 96.06 178 GLU A O 1
ATOM 1337 N N . ALA A 1 179 ? 17.340 -7.485 2.705 1.00 97.06 179 ALA A N 1
ATOM 1338 C CA . ALA A 1 179 ? 15.984 -7.998 2.555 1.00 97.06 179 ALA A CA 1
ATOM 1339 C C . ALA A 1 179 ? 15.004 -6.957 1.982 1.00 97.06 179 ALA A C 1
ATOM 1341 O O . ALA A 1 179 ? 13.993 -7.331 1.387 1.00 97.06 179 ALA A O 1
ATOM 1342 N N . LEU A 1 180 ? 15.279 -5.659 2.122 1.00 97.25 180 LEU A N 1
ATOM 1343 C CA . LEU A 1 180 ? 14.446 -4.587 1.573 1.00 97.25 180 LEU A CA 1
ATOM 1344 C C . LEU A 1 180 ? 14.815 -4.199 0.130 1.00 97.25 180 LEU A C 1
ATOM 1346 O O . LEU A 1 180 ? 14.011 -3.540 -0.534 1.00 97.25 180 LEU A O 1
ATOM 1350 N N . ARG A 1 181 ? 15.987 -4.596 -0.390 1.00 94.19 181 ARG A N 1
ATOM 1351 C CA . ARG A 1 181 ? 16.425 -4.203 -1.742 1.00 94.19 181 ARG A CA 1
ATOM 1352 C C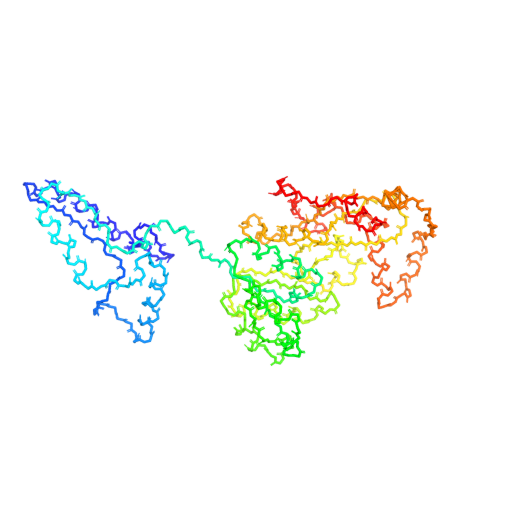 . ARG A 1 181 ? 15.440 -4.658 -2.819 1.00 94.19 181 ARG A C 1
ATOM 1354 O O . ARG A 1 181 ? 14.910 -5.768 -2.789 1.00 94.19 181 ARG A O 1
ATOM 1361 N N . GLY A 1 182 ? 15.204 -3.788 -3.798 1.00 90.69 182 GLY A N 1
ATOM 1362 C CA . GLY A 1 182 ? 14.291 -4.056 -4.913 1.00 90.69 182 GLY A CA 1
ATOM 1363 C C . GLY A 1 182 ? 12.799 -3.941 -4.574 1.00 90.69 182 GLY A C 1
ATOM 1364 O O . GLY A 1 182 ? 11.981 -4.110 -5.471 1.00 90.69 182 GLY A O 1
ATOM 1365 N N . ALA A 1 183 ? 12.424 -3.636 -3.325 1.00 95.56 183 ALA A N 1
ATOM 1366 C CA . ALA A 1 183 ? 11.056 -3.231 -3.007 1.00 95.56 183 ALA A CA 1
ATOM 1367 C C . ALA A 1 183 ? 10.832 -1.757 -3.396 1.00 95.56 183 ALA A C 1
ATOM 1369 O O . ALA A 1 183 ? 11.623 -0.885 -3.034 1.00 95.56 183 ALA A O 1
ATOM 1370 N N . ASP A 1 184 ? 9.735 -1.460 -4.096 1.00 93.50 184 ASP A N 1
ATOM 1371 C CA . ASP A 1 184 ? 9.332 -0.078 -4.393 1.00 93.50 184 ASP A CA 1
ATOM 1372 C C . ASP A 1 184 ? 8.634 0.565 -3.192 1.00 93.50 184 ASP A C 1
ATOM 1374 O O . ASP A 1 184 ? 8.826 1.753 -2.907 1.00 93.50 184 ASP A O 1
ATOM 1378 N N . VAL A 1 185 ? 7.829 -0.236 -2.487 1.00 96.38 185 VAL A N 1
ATOM 1379 C CA . VAL A 1 185 ? 7.048 0.177 -1.322 1.00 96.38 185 VAL A CA 1
ATOM 1380 C C . VAL A 1 185 ? 7.310 -0.762 -0.155 1.00 96.38 185 VAL A C 1
ATOM 1382 O O . VAL A 1 185 ? 7.277 -1.982 -0.311 1.00 96.38 185 VAL A O 1
ATOM 1385 N N . VAL A 1 186 ? 7.481 -0.193 1.036 1.00 97.75 186 VAL A N 1
ATOM 1386 C CA . VAL A 1 186 ? 7.516 -0.942 2.295 1.00 97.75 186 VAL A CA 1
ATOM 1387 C C . VAL A 1 186 ? 6.350 -0.522 3.186 1.00 97.75 186 VAL A C 1
ATOM 1389 O O . VAL A 1 186 ? 6.149 0.664 3.436 1.00 97.75 186 VAL A O 1
ATOM 1392 N N . ILE A 1 187 ? 5.590 -1.499 3.679 1.00 97.25 187 ILE A N 1
ATOM 1393 C CA . ILE A 1 187 ? 4.446 -1.315 4.575 1.00 97.25 187 ILE A CA 1
ATOM 1394 C C . ILE A 1 187 ? 4.747 -1.963 5.921 1.00 97.25 187 ILE A C 1
ATOM 1396 O O . ILE A 1 187 ? 5.020 -3.161 6.003 1.00 97.25 187 ILE A O 1
ATOM 1400 N N . CYS A 1 188 ? 4.638 -1.189 6.995 1.00 94.62 188 CYS A N 1
ATOM 1401 C CA . CYS A 1 188 ? 4.758 -1.680 8.356 1.00 94.62 188 CYS A CA 1
ATOM 1402 C C . CYS A 1 188 ? 3.365 -1.911 8.967 1.00 94.62 188 CYS A C 1
ATOM 1404 O O . CYS A 1 188 ? 2.590 -0.980 9.168 1.00 94.62 188 CYS A O 1
ATOM 1406 N N . ALA A 1 189 ? 3.039 -3.164 9.279 1.00 93.31 189 ALA A N 1
ATOM 1407 C CA . ALA A 1 189 ? 1.788 -3.572 9.926 1.00 93.31 189 ALA A CA 1
ATOM 1408 C C . ALA A 1 189 ? 2.058 -4.461 11.155 1.00 93.31 189 ALA A C 1
ATOM 1410 O O .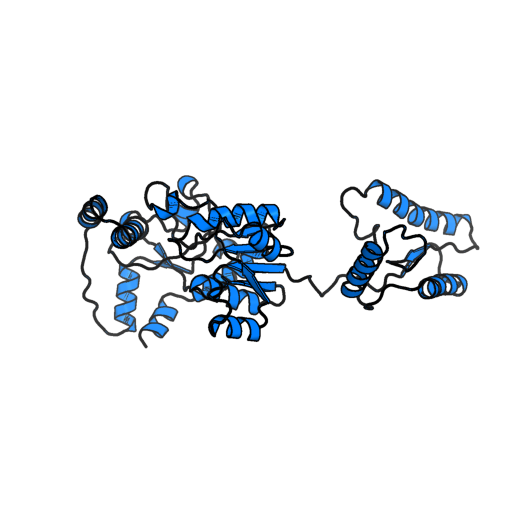 ALA A 1 189 ? 1.395 -5.481 11.374 1.00 93.31 189 ALA A O 1
ATOM 1411 N N . ILE A 1 190 ? 3.083 -4.097 11.932 1.00 87.94 190 ILE A N 1
ATOM 1412 C CA . ILE A 1 190 ? 3.435 -4.747 13.203 1.00 87.94 190 ILE A CA 1
ATOM 1413 C C . ILE A 1 190 ? 2.485 -4.320 14.332 1.00 87.94 190 ILE A C 1
ATOM 1415 O O . ILE A 1 190 ? 1.559 -3.539 14.141 1.00 87.94 190 ILE A O 1
ATOM 1419 N N . LEU A 1 191 ? 2.657 -4.871 15.532 1.00 79.56 191 LEU A N 1
ATOM 1420 C CA . LEU A 1 191 ? 1.810 -4.491 16.660 1.00 79.56 191 LEU A CA 1
ATOM 1421 C C . LEU A 1 191 ? 2.116 -3.053 17.091 1.00 79.56 191 LEU A C 1
ATOM 1423 O O . LEU A 1 191 ? 3.270 -2.714 17.312 1.00 79.56 191 LEU A O 1
ATOM 1427 N N . GLY A 1 192 ? 1.083 -2.239 17.323 1.00 69.69 192 GLY A N 1
ATOM 1428 C CA . GLY A 1 192 ? 1.239 -0.824 17.701 1.00 69.69 192 GLY A CA 1
ATOM 1429 C C . GLY A 1 192 ? 1.954 -0.554 19.031 1.00 69.69 192 GLY A C 1
ATOM 1430 O O . GLY A 1 192 ? 2.212 0.593 19.347 1.00 69.69 192 GLY A O 1
ATOM 1431 N N . ARG A 1 193 ? 2.289 -1.590 19.808 1.00 71.06 193 ARG A N 1
ATOM 1432 C CA . ARG A 1 193 ? 3.140 -1.495 21.010 1.00 71.06 193 ARG A CA 1
ATOM 1433 C C . ARG A 1 193 ? 4.634 -1.693 20.720 1.00 71.06 193 ARG A C 1
ATOM 1435 O O . ARG A 1 193 ? 5.456 -1.515 21.605 1.00 71.06 193 ARG A O 1
ATOM 1442 N N . GLU A 1 194 ? 4.977 -2.104 19.504 1.00 76.94 194 GLU A N 1
ATOM 1443 C CA . GLU A 1 194 ? 6.345 -2.335 19.033 1.00 76.94 194 GLU A CA 1
ATOM 1444 C C . GLU A 1 194 ? 6.757 -1.179 18.109 1.00 76.94 194 GLU A C 1
ATOM 1446 O O . GLU A 1 194 ? 7.130 -1.388 16.959 1.00 76.94 194 GLU A O 1
ATOM 1451 N N . ILE A 1 195 ? 6.651 0.062 18.598 1.00 72.44 195 ILE A N 1
ATOM 1452 C CA . ILE A 1 195 ? 6.994 1.259 17.809 1.00 72.44 195 ILE A CA 1
ATOM 1453 C C . ILE A 1 195 ? 8.512 1.388 17.649 1.00 72.44 195 ILE A C 1
ATOM 1455 O O . ILE A 1 195 ? 8.987 1.713 16.567 1.00 72.44 195 ILE A O 1
ATOM 1459 N N . ALA A 1 196 ? 9.296 1.066 18.684 1.00 77.50 196 ALA A N 1
ATOM 1460 C CA . ALA A 1 196 ? 10.748 1.254 18.656 1.00 77.50 196 ALA A CA 1
ATOM 1461 C C . ALA A 1 196 ? 11.462 0.548 17.473 1.00 77.50 196 ALA A C 1
ATOM 1463 O O . ALA A 1 196 ? 12.248 1.209 16.790 1.00 77.50 196 ALA A O 1
ATOM 1464 N N . PRO A 1 197 ? 11.161 -0.727 17.134 1.00 82.31 197 PRO A N 1
ATOM 1465 C CA . PRO A 1 197 ? 11.719 -1.379 15.943 1.00 82.31 197 PRO A CA 1
ATOM 1466 C C . PRO A 1 197 ? 11.391 -0.684 14.611 1.00 82.31 197 PRO A C 1
ATOM 1468 O O . PRO A 1 197 ? 12.096 -0.872 13.620 1.00 82.31 197 PRO A O 1
ATOM 1471 N N . GLN A 1 198 ? 10.338 0.137 14.552 1.00 85.06 198 GLN A N 1
ATOM 1472 C CA . GLN A 1 198 ? 9.972 0.856 13.333 1.00 85.06 198 GLN A CA 1
ATOM 1473 C C . GLN A 1 198 ? 10.993 1.929 12.946 1.00 85.06 198 GLN A C 1
ATOM 1475 O O . GLN A 1 198 ? 11.172 2.185 11.758 1.00 85.06 198 GLN A O 1
ATOM 1480 N N . TYR A 1 199 ? 11.693 2.530 13.910 1.00 84.50 199 TYR A N 1
ATOM 1481 C CA . TYR A 1 199 ? 12.737 3.511 13.607 1.00 84.50 199 TYR A CA 1
ATOM 1482 C C . TYR A 1 199 ? 13.934 2.867 12.904 1.00 84.50 199 TYR A C 1
ATOM 1484 O O . TYR A 1 199 ? 14.389 3.376 11.881 1.00 84.50 199 TYR A O 1
ATOM 1492 N N . ALA A 1 200 ? 14.376 1.696 13.377 1.00 85.56 200 ALA A N 1
ATOM 1493 C CA . ALA A 1 200 ? 15.417 0.916 12.704 1.00 85.56 200 ALA A CA 1
ATOM 1494 C C . ALA A 1 200 ? 14.993 0.532 11.275 1.00 85.56 200 ALA A C 1
ATOM 1496 O O . ALA A 1 200 ? 15.787 0.625 10.334 1.00 85.56 200 ALA A O 1
ATOM 1497 N N . LEU A 1 201 ? 13.712 0.189 11.094 1.00 90.69 201 LEU A N 1
ATOM 1498 C CA . LEU A 1 201 ? 13.134 -0.081 9.781 1.00 90.69 201 LEU A CA 1
ATOM 1499 C C . LEU A 1 201 ? 13.167 1.149 8.858 1.00 90.69 201 LEU A C 1
ATOM 1501 O O . LEU A 1 201 ? 13.526 0.997 7.695 1.00 90.69 201 LEU A O 1
ATOM 1505 N N . ILE A 1 202 ? 12.842 2.351 9.345 1.00 89.94 202 ILE A N 1
ATOM 1506 C CA . ILE A 1 202 ? 12.908 3.592 8.547 1.00 89.94 202 ILE A CA 1
ATOM 1507 C C . ILE A 1 202 ? 14.327 3.820 8.012 1.00 89.94 202 ILE A C 1
ATOM 1509 O O . ILE A 1 202 ? 14.511 4.097 6.822 1.00 89.94 202 ILE A O 1
ATOM 1513 N N . ASP A 1 203 ? 15.339 3.645 8.862 1.00 89.44 203 ASP A N 1
ATOM 1514 C CA . ASP A 1 203 ? 16.737 3.775 8.450 1.00 89.44 203 ASP A CA 1
ATOM 1515 C C . ASP A 1 203 ? 17.128 2.728 7.400 1.00 89.44 203 ASP A C 1
ATOM 1517 O O . ASP A 1 203 ? 17.847 3.036 6.443 1.00 89.44 203 ASP A O 1
ATOM 1521 N N . ALA A 1 204 ? 16.647 1.491 7.548 1.00 93.50 204 ALA A N 1
ATOM 1522 C CA . ALA A 1 204 ? 16.915 0.417 6.598 1.00 93.50 204 ALA A CA 1
ATOM 1523 C C . ALA A 1 204 ? 16.228 0.660 5.245 1.00 93.50 204 ALA A C 1
ATOM 1525 O O . ALA A 1 204 ? 16.862 0.509 4.203 1.00 93.50 204 ALA A O 1
ATOM 1526 N N . VAL A 1 205 ? 14.971 1.112 5.254 1.00 94.31 205 VAL A N 1
ATOM 1527 C CA . VAL A 1 205 ? 14.196 1.518 4.068 1.00 94.31 205 VAL A CA 1
ATOM 1528 C C . VAL A 1 205 ? 14.948 2.587 3.277 1.00 94.31 205 VAL A C 1
ATOM 1530 O O . VAL A 1 205 ? 15.120 2.454 2.063 1.00 94.31 205 VAL A O 1
ATOM 1533 N N . LYS A 1 206 ? 15.462 3.615 3.967 1.00 90.56 206 LYS A N 1
ATOM 1534 C CA . LYS A 1 206 ? 16.249 4.684 3.342 1.00 90.56 206 LYS A CA 1
ATOM 1535 C C . LYS A 1 206 ? 17.531 4.147 2.705 1.00 90.56 206 LYS A C 1
ATOM 1537 O O . LYS A 1 206 ? 17.832 4.485 1.563 1.00 90.56 206 LYS A O 1
ATOM 1542 N N . LYS A 1 207 ? 18.280 3.302 3.420 1.00 91.44 207 LYS A N 1
ATOM 1543 C CA . LYS A 1 207 ? 19.527 2.690 2.920 1.00 91.44 207 LYS A CA 1
ATOM 1544 C C . LYS A 1 207 ? 19.293 1.733 1.746 1.00 91.44 207 LYS A C 1
ATOM 1546 O O . LYS A 1 207 ? 20.135 1.658 0.859 1.00 91.44 207 LYS A O 1
ATOM 1551 N N . ALA A 1 208 ? 18.160 1.034 1.725 1.00 91.25 208 ALA A N 1
ATOM 1552 C CA . ALA A 1 208 ? 17.779 0.116 0.655 1.00 91.25 208 ALA A CA 1
ATOM 1553 C C . ALA A 1 208 ? 17.278 0.826 -0.619 1.00 91.25 208 ALA A C 1
ATOM 1555 O O . ALA A 1 208 ? 17.095 0.171 -1.645 1.00 91.25 208 ALA A O 1
ATOM 1556 N N . GLY A 1 209 ? 17.068 2.149 -0.575 1.00 88.06 209 GLY A N 1
ATOM 1557 C CA . GLY A 1 209 ? 16.603 2.934 -1.723 1.00 88.06 209 GLY A CA 1
ATOM 1558 C C . GLY A 1 209 ? 15.114 2.757 -2.037 1.00 88.06 209 GLY A C 1
ATOM 1559 O O . GLY A 1 209 ? 14.699 2.966 -3.176 1.00 88.06 209 GLY A O 1
ATOM 1560 N N . VAL A 1 210 ? 14.311 2.364 -1.045 1.00 91.31 210 VAL A N 1
ATOM 1561 C CA . VAL A 1 210 ? 12.857 2.209 -1.186 1.00 91.31 210 VAL A CA 1
ATOM 1562 C C . VAL A 1 210 ? 12.214 3.580 -1.421 1.00 91.31 210 VAL A C 1
ATOM 1564 O O . VAL A 1 210 ? 12.520 4.549 -0.726 1.00 91.31 210 VAL A O 1
ATOM 1567 N N . LYS A 1 211 ? 11.294 3.665 -2.388 1.00 84.62 211 LYS A N 1
ATOM 1568 C CA . LYS A 1 211 ? 10.702 4.939 -2.833 1.00 84.62 211 LYS A CA 1
ATOM 1569 C C . LYS A 1 211 ? 9.555 5.411 -1.946 1.00 84.62 211 LYS A C 1
ATOM 1571 O O . LYS A 1 211 ? 9.311 6.611 -1.851 1.00 84.62 211 LYS A O 1
ATOM 1576 N N . ARG A 1 212 ? 8.828 4.480 -1.322 1.00 92.88 212 ARG A N 1
ATOM 1577 C CA . ARG A 1 212 ? 7.663 4.790 -0.487 1.00 92.88 212 ARG A CA 1
ATOM 1578 C C . ARG A 1 212 ? 7.620 3.922 0.762 1.00 92.88 212 ARG A C 1
ATOM 1580 O O . ARG A 1 212 ? 7.768 2.705 0.695 1.00 92.88 212 ARG A O 1
ATOM 1587 N N . PHE A 1 213 ? 7.347 4.553 1.896 1.00 94.56 213 PHE A N 1
ATOM 1588 C CA . PHE A 1 213 ? 7.171 3.880 3.175 1.00 94.56 213 PHE A CA 1
ATOM 1589 C C . PHE A 1 213 ? 5.803 4.212 3.765 1.00 94.56 213 PHE A C 1
ATOM 1591 O O . PHE A 1 213 ? 5.413 5.377 3.804 1.00 94.56 213 PHE A O 1
ATOM 1598 N N . VAL A 1 214 ? 5.086 3.185 4.213 1.00 94.00 214 VAL A N 1
ATOM 1599 C CA . VAL A 1 214 ? 3.836 3.305 4.969 1.00 94.00 214 VAL A CA 1
ATOM 1600 C C . VAL A 1 214 ? 4.118 2.790 6.383 1.00 94.00 214 VAL A C 1
ATOM 1602 O O . VAL A 1 214 ? 4.304 1.578 6.548 1.00 94.00 214 VAL A O 1
ATOM 1605 N N . PRO A 1 215 ? 4.217 3.663 7.398 1.00 90.81 215 PRO A N 1
ATOM 1606 C CA . PRO A 1 215 ? 4.498 3.237 8.764 1.00 90.81 215 PRO A CA 1
ATOM 1607 C C . PRO A 1 215 ? 3.282 2.542 9.394 1.00 90.81 215 PRO A C 1
ATOM 1609 O O . PRO A 1 215 ? 2.174 2.541 8.856 1.00 90.81 215 PRO A O 1
ATOM 1612 N N . ASN A 1 216 ? 3.494 1.941 10.565 1.00 88.06 216 ASN A N 1
ATOM 1613 C CA . ASN A 1 216 ? 2.405 1.372 11.352 1.00 88.06 216 ASN A CA 1
ATOM 1614 C C . ASN A 1 216 ? 1.664 2.482 12.093 1.00 88.06 216 ASN A C 1
ATOM 1616 O O . ASN A 1 216 ? 2.031 2.812 13.218 1.00 88.06 216 ASN A O 1
ATOM 1620 N N . ASP A 1 217 ? 0.596 2.979 11.482 1.00 81.12 217 ASP A N 1
ATOM 1621 C CA . ASP A 1 217 ? -0.245 4.022 12.072 1.00 81.12 217 ASP A CA 1
ATOM 1622 C C . ASP A 1 217 ? -1.747 3.757 11.863 1.00 81.12 217 ASP A C 1
ATOM 1624 O O . ASP A 1 217 ? -2.562 4.661 11.716 1.00 81.12 217 ASP A O 1
ATOM 1628 N N . TRP A 1 218 ? -2.110 2.467 11.846 1.00 85.75 218 TRP A N 1
ATOM 1629 C CA . TRP A 1 218 ? -3.463 1.910 11.666 1.00 85.75 218 TRP A CA 1
ATOM 1630 C C . TRP A 1 218 ? -4.415 2.219 12.830 1.00 85.75 218 TRP A C 1
ATOM 1632 O O . TRP A 1 218 ? -5.017 1.312 13.400 1.00 85.75 218 TRP A O 1
ATOM 1642 N N . SER A 1 219 ? -4.525 3.491 13.211 1.00 79.38 219 SER A N 1
ATOM 1643 C CA . SER A 1 219 ? -5.072 3.983 14.476 1.00 79.38 219 SER A CA 1
ATOM 1644 C C . SER A 1 219 ? -5.933 5.234 14.261 1.00 79.38 219 SER A C 1
ATOM 1646 O O . SER A 1 219 ? -5.612 5.964 13.353 1.00 79.38 219 SER A O 1
ATOM 1648 N N . PRO A 1 220 ? -6.958 5.547 15.083 1.00 83.44 220 PRO A N 1
ATOM 1649 C CA . PRO A 1 220 ? -7.847 6.722 14.974 1.00 83.44 220 PRO A CA 1
ATOM 1650 C C . PRO A 1 220 ? -7.173 8.090 14.831 1.00 83.44 220 PRO A C 1
ATOM 1652 O O . PRO A 1 220 ? -6.111 8.309 15.420 1.00 83.44 220 PRO A O 1
ATOM 1655 N N . ALA A 1 221 ? -7.835 9.032 14.145 1.00 86.44 221 ALA A N 1
ATOM 1656 C CA . ALA A 1 221 ? -7.368 10.419 14.091 1.00 86.44 221 ALA A CA 1
ATOM 1657 C C . ALA A 1 221 ? -7.383 11.017 15.501 1.00 86.44 221 ALA A C 1
ATOM 1659 O O . ALA A 1 221 ? -8.305 10.769 16.281 1.00 86.44 221 ALA A O 1
ATOM 1660 N N . CYS A 1 222 ? -6.324 11.746 15.848 1.00 87.19 222 CYS A N 1
ATOM 1661 C CA . CYS A 1 222 ? -6.132 12.288 17.183 1.00 87.19 222 CYS A CA 1
ATOM 1662 C C . CYS A 1 222 ? -5.112 13.430 17.157 1.00 87.19 222 CYS A C 1
ATOM 1664 O O . CYS A 1 222 ? -4.156 13.383 16.388 1.00 87.19 222 CYS A O 1
ATOM 1666 N N . THR A 1 223 ? -5.291 14.438 18.008 1.00 87.69 223 THR A N 1
ATOM 1667 C CA . THR A 1 223 ? -4.259 15.457 18.232 1.00 87.69 223 THR A CA 1
ATOM 1668 C C . THR A 1 223 ? -3.146 14.909 19.123 1.00 87.69 223 THR A C 1
ATOM 1670 O O . THR A 1 223 ? -3.358 13.990 19.919 1.00 87.69 223 THR A O 1
ATOM 1673 N N . ARG A 1 224 ? -1.963 15.528 19.064 1.00 85.44 224 ARG A N 1
ATOM 1674 C CA . ARG A 1 224 ? -0.878 15.207 20.003 1.00 85.44 224 ARG A CA 1
ATOM 1675 C C . ARG A 1 224 ? -1.267 15.465 21.464 1.00 85.44 224 ARG A C 1
ATOM 1677 O O . ARG A 1 224 ? -2.092 16.336 21.743 1.00 85.44 224 ARG A O 1
ATOM 1684 N N . GLY A 1 225 ? -0.662 14.718 22.385 1.00 85.81 225 GLY A N 1
ATOM 1685 C CA . GLY A 1 225 ? -0.848 14.848 23.836 1.00 85.81 225 GLY A CA 1
ATOM 1686 C C . GLY A 1 225 ? -2.049 14.089 24.407 1.00 85.81 225 GLY A C 1
ATOM 1687 O O . GLY A 1 225 ? -2.326 14.204 25.598 1.00 85.81 225 GLY A O 1
ATOM 1688 N N . ILE A 1 226 ? -2.778 13.337 23.576 1.00 86.88 226 ILE A N 1
ATOM 1689 C CA . ILE A 1 226 ? -3.992 12.608 23.985 1.00 86.88 226 ILE A CA 1
ATOM 1690 C C . ILE A 1 226 ? -3.769 11.095 24.041 1.00 86.88 226 ILE A C 1
ATOM 1692 O O . ILE A 1 226 ? -4.332 10.425 24.906 1.00 86.88 226 ILE A O 1
ATOM 1696 N N . ARG A 1 227 ? -2.972 10.540 23.121 1.00 84.38 227 ARG A N 1
ATOM 1697 C CA . ARG A 1 227 ? -2.673 9.104 23.064 1.00 84.38 227 ARG A CA 1
ATOM 1698 C C . ARG A 1 227 ? -1.167 8.913 23.056 1.00 84.38 227 ARG A C 1
ATOM 1700 O O . ARG A 1 227 ? -0.512 9.320 22.100 1.00 84.38 227 ARG A O 1
ATOM 1707 N N . GLN A 1 228 ? -0.636 8.224 24.061 1.00 81.75 228 GLN A N 1
ATOM 1708 C CA . GLN A 1 228 ? 0.811 8.062 24.216 1.00 81.75 228 GLN A CA 1
ATOM 1709 C C . GLN A 1 228 ? 1.451 7.412 22.975 1.00 81.75 228 GLN A C 1
ATOM 1711 O O . GLN A 1 228 ? 2.434 7.912 22.442 1.00 81.75 228 GLN A O 1
ATOM 1716 N N . LEU A 1 229 ? 0.835 6.348 22.447 1.00 76.56 229 LEU A N 1
ATOM 1717 C CA . LEU A 1 229 ? 1.333 5.662 21.247 1.00 76.56 229 LEU A CA 1
ATOM 1718 C C . LEU A 1 229 ? 1.307 6.530 19.980 1.00 76.56 229 LEU A C 1
ATOM 1720 O O . LEU A 1 229 ? 2.084 6.284 19.065 1.00 76.56 229 LEU A O 1
ATOM 1724 N N . HIS A 1 230 ? 0.397 7.503 19.901 1.00 79.12 230 HIS A N 1
ATOM 1725 C CA . HIS A 1 230 ? 0.351 8.436 18.775 1.00 79.12 230 HIS A CA 1
ATOM 1726 C C . HIS A 1 230 ? 1.502 9.440 18.855 1.00 79.12 230 HIS A C 1
ATOM 1728 O O . HIS A 1 230 ? 2.124 9.753 17.846 1.00 79.12 230 HIS A O 1
ATOM 1734 N N . ASP A 1 231 ? 1.821 9.905 20.062 1.00 78.94 231 ASP A N 1
ATOM 1735 C CA . ASP A 1 231 ? 2.913 10.852 20.283 1.00 78.94 231 ASP A CA 1
ATOM 1736 C C . ASP A 1 231 ? 4.295 10.213 20.072 1.00 78.94 231 ASP A C 1
ATOM 1738 O O . ASP A 1 231 ? 5.237 10.890 19.660 1.00 78.94 231 ASP A O 1
ATOM 1742 N N . GLU A 1 232 ? 4.401 8.904 20.311 1.00 73.62 232 GLU A N 1
ATOM 1743 C CA . GLU A 1 232 ? 5.610 8.106 20.096 1.00 73.62 232 GLU A CA 1
ATOM 1744 C C . GLU A 1 232 ? 5.781 7.623 18.639 1.00 73.62 232 GLU A C 1
ATOM 1746 O O . GLU A 1 232 ? 6.844 7.121 18.300 1.00 73.62 232 GLU A O 1
ATOM 1751 N N . GLY A 1 233 ? 4.779 7.743 17.758 1.00 58.12 233 GLY A N 1
ATOM 1752 C CA . GLY A 1 233 ? 4.839 7.248 16.373 1.00 58.12 233 GLY A CA 1
ATOM 1753 C C . GLY A 1 233 ? 5.416 8.254 15.353 1.00 58.12 233 GLY A C 1
ATOM 1754 O O . GLY A 1 233 ? 5.361 9.466 15.569 1.00 58.12 233 GLY A O 1
ATOM 1755 N N . PRO A 1 234 ? 5.974 7.799 14.210 1.00 53.12 234 PRO A N 1
ATOM 1756 C CA . PRO A 1 234 ? 6.360 8.686 13.109 1.00 53.12 234 PRO A CA 1
ATOM 1757 C C . PRO A 1 234 ? 5.127 9.214 12.349 1.00 53.12 234 PRO A C 1
ATOM 1759 O O . PRO A 1 234 ? 4.201 8.469 12.050 1.00 53.12 234 PRO A O 1
ATOM 1762 N N . THR A 1 235 ? 5.131 10.499 11.986 1.00 45.09 235 THR A N 1
ATOM 1763 C CA . THR A 1 235 ? 3.999 11.189 11.342 1.00 45.09 235 THR A CA 1
ATOM 1764 C C . THR A 1 235 ? 3.846 10.794 9.857 1.00 45.09 235 THR A C 1
ATOM 1766 O O . THR A 1 235 ? 4.531 11.382 9.027 1.00 45.09 235 THR A O 1
ATOM 1769 N N . LEU A 1 236 ? 2.999 9.812 9.499 1.00 34.56 236 LEU A N 1
ATOM 1770 C CA . LEU A 1 236 ? 2.451 9.556 8.138 1.00 34.56 236 LEU A CA 1
ATOM 1771 C C . LEU A 1 236 ? 1.416 8.407 8.206 1.00 34.56 236 LEU A C 1
ATOM 1773 O O . LEU A 1 236 ? 1.789 7.278 8.483 1.00 34.56 236 LEU A O 1
ATOM 1777 N N . THR A 1 237 ? 0.127 8.647 7.947 1.00 36.88 237 THR A N 1
ATOM 1778 C CA . THR A 1 237 ? -0.921 7.850 8.631 1.00 36.88 237 THR A CA 1
ATOM 1779 C C . THR A 1 237 ? -2.001 7.228 7.714 1.00 36.88 237 THR A C 1
ATOM 1781 O O . THR A 1 237 ? -2.309 7.772 6.654 1.00 36.88 237 THR A O 1
ATOM 1784 N N . LEU A 1 238 ? -2.598 6.091 8.115 1.00 31.11 238 LEU A N 1
ATOM 1785 C CA . LEU A 1 238 ? -3.818 5.472 7.543 1.00 31.11 238 LEU A CA 1
ATOM 1786 C C . LEU A 1 238 ? -4.524 4.663 8.644 1.00 31.11 238 LEU A C 1
ATOM 1788 O O . LEU A 1 238 ? -3.848 3.877 9.280 1.00 31.11 238 LEU A O 1
ATOM 1792 N N . ILE A 1 239 ? -5.837 4.800 8.874 1.00 48.56 239 ILE A N 1
ATOM 1793 C CA . ILE A 1 239 ? -6.438 4.699 10.232 1.00 48.56 239 ILE A CA 1
ATOM 1794 C C . ILE A 1 239 ? -7.568 3.678 10.392 1.00 48.56 239 ILE A C 1
ATOM 1796 O O . ILE A 1 239 ? -8.373 3.613 9.475 1.00 48.56 239 ILE A O 1
ATOM 1800 N N . LEU A 1 240 ? -7.691 3.012 11.575 1.00 29.67 240 LEU A N 1
ATOM 1801 C CA . LEU A 1 240 ? -8.940 2.431 12.145 1.00 29.67 240 LEU A CA 1
ATOM 1802 C C . LEU A 1 240 ? -8.977 2.116 13.657 1.00 29.67 240 LEU A C 1
ATOM 1804 O O . LEU A 1 240 ? -7.981 1.678 14.222 1.00 29.67 240 LEU A O 1
ATOM 1808 N N . ALA A 1 241 ? -10.176 2.128 14.275 1.00 31.11 241 ALA A N 1
ATOM 1809 C CA . ALA A 1 241 ? -10.468 1.369 15.511 1.00 31.11 241 ALA A CA 1
ATOM 1810 C C . ALA A 1 241 ? -11.965 1.042 15.739 1.00 31.11 241 ALA A C 1
ATOM 1812 O O . ALA A 1 241 ? -12.839 1.647 15.132 1.00 31.11 241 ALA A O 1
ATOM 1813 N N . LYS A 1 242 ? -12.235 0.118 16.683 1.00 29.09 242 LYS A N 1
ATOM 1814 C CA . LYS A 1 242 ? -13.531 -0.160 17.350 1.00 29.09 242 LYS A CA 1
ATOM 1815 C C . LYS A 1 242 ? -13.363 -0.052 18.876 1.00 29.09 242 LYS A C 1
ATOM 1817 O O . LYS A 1 242 ? -12.366 -0.551 19.391 1.00 29.09 242 LYS A O 1
ATOM 1822 N N . SER A 1 243 ? -14.332 0.526 19.599 1.00 33.41 243 SER A N 1
ATOM 1823 C CA . SER A 1 243 ? -14.433 0.509 21.081 1.00 33.41 243 SER A CA 1
ATOM 1824 C C . SER A 1 243 ? -15.802 1.042 21.562 1.00 33.41 243 SER A C 1
ATOM 1826 O O . SER A 1 243 ? -16.470 1.712 20.784 1.00 33.41 243 SER A O 1
ATOM 1828 N N . SER A 1 244 ? -16.201 0.778 22.815 1.00 32.62 244 SER A N 1
ATOM 1829 C CA . SER A 1 244 ? -17.463 1.190 23.470 1.00 32.62 244 SER A CA 1
ATOM 1830 C C . SER A 1 244 ? -17.238 1.978 24.796 1.00 32.62 244 SER A C 1
ATOM 1832 O O . SER A 1 244 ? -16.439 1.574 25.644 1.00 32.62 244 SER A O 1
ATOM 1834 N N . ALA A 1 245 ? -17.912 3.130 24.936 1.00 35.09 245 ALA A N 1
ATOM 1835 C CA . ALA A 1 245 ? -17.988 4.166 25.995 1.00 35.09 245 ALA A CA 1
ATOM 1836 C C . ALA A 1 245 ? -18.950 5.341 25.588 1.00 35.09 245 ALA A C 1
ATOM 1838 O O . ALA A 1 245 ? -18.645 6.072 24.645 1.00 35.09 245 ALA A O 1
ATOM 1839 N N . PRO A 1 246 ? -20.098 5.569 26.239 1.00 36.84 246 PRO A N 1
ATOM 1840 C CA . PRO A 1 246 ? -21.243 6.259 25.629 1.00 36.84 246 PRO A CA 1
ATOM 1841 C C . PRO A 1 246 ? -21.089 7.784 25.553 1.00 36.84 246 PRO A C 1
ATOM 1843 O O . PRO A 1 246 ? -21.091 8.442 26.589 1.00 36.84 246 PRO A O 1
ATOM 1846 N N . VAL A 1 247 ? -21.065 8.359 24.342 1.00 51.50 247 VAL A N 1
ATOM 1847 C CA . VAL A 1 247 ? -21.157 9.813 24.082 1.00 51.50 247 VAL A CA 1
ATOM 1848 C C . VAL A 1 247 ? -21.770 10.066 22.690 1.00 51.50 247 VAL A C 1
ATOM 1850 O O . VAL A 1 247 ? -21.688 9.221 21.803 1.00 51.50 247 VAL A O 1
ATOM 1853 N N . MET A 1 248 ? -22.390 11.239 22.510 1.00 57.09 248 MET A N 1
ATOM 1854 C CA . MET A 1 248 ? -23.027 11.749 21.279 1.00 57.09 248 MET A CA 1
ATOM 1855 C C . MET A 1 248 ? -22.078 11.958 20.082 1.00 57.09 248 MET A C 1
ATOM 1857 O O . MET A 1 248 ? -22.543 12.328 19.005 1.00 57.09 248 MET A O 1
ATOM 1861 N N . SER A 1 249 ? -20.763 11.794 20.253 1.00 78.31 249 SER A N 1
ATOM 1862 C CA . SER A 1 249 ? -19.806 12.033 19.175 1.00 78.31 249 SER A CA 1
ATOM 1863 C C . SER A 1 249 ? -19.803 10.859 18.195 1.00 78.31 249 SER A C 1
ATOM 1865 O O . SER A 1 249 ? -19.928 9.688 18.571 1.00 78.31 249 SER A O 1
ATOM 1867 N N . LYS A 1 250 ? -19.693 11.186 16.909 1.00 89.06 250 LYS A N 1
ATOM 1868 C CA . LYS A 1 250 ? -19.452 10.183 15.881 1.00 89.06 250 LYS A CA 1
ATOM 1869 C C . LYS A 1 250 ? -17.987 9.778 15.907 1.00 89.06 250 LYS A C 1
ATOM 1871 O O . LYS A 1 250 ? -17.117 10.599 16.185 1.00 89.06 250 LYS A O 1
ATOM 1876 N N . ALA A 1 251 ? -17.729 8.531 15.546 1.00 90.50 251 ALA A N 1
ATOM 1877 C CA . ALA A 1 251 ? -16.398 8.066 15.222 1.00 90.50 251 ALA A CA 1
ATOM 1878 C C . ALA A 1 251 ? -16.424 7.268 13.918 1.00 90.50 251 ALA A C 1
ATOM 1880 O O . ALA A 1 251 ? -17.343 6.489 13.653 1.00 90.50 251 ALA A O 1
ATOM 1881 N N . ALA A 1 252 ? -15.387 7.463 13.114 1.00 93.19 252 ALA A N 1
ATOM 1882 C CA . ALA A 1 252 ? -15.160 6.759 11.870 1.00 93.19 252 ALA A CA 1
ATOM 1883 C C . ALA A 1 252 ? -14.809 5.287 12.124 1.00 93.19 252 ALA A C 1
ATOM 1885 O O . ALA A 1 252 ? -13.879 4.962 12.867 1.00 93.19 252 ALA A O 1
ATOM 1886 N N . MET A 1 253 ? -15.549 4.399 11.474 1.00 90.12 253 MET A N 1
ATOM 1887 C CA . MET A 1 253 ? -15.430 2.948 11.537 1.00 90.12 253 MET A CA 1
ATOM 1888 C C . MET A 1 253 ? -15.188 2.402 10.133 1.00 90.12 253 MET A C 1
ATOM 1890 O O . MET A 1 253 ? -15.715 2.928 9.157 1.00 90.12 253 MET A O 1
ATOM 1894 N N . ILE A 1 254 ? -14.463 1.295 10.022 1.00 92.50 254 ILE A N 1
ATOM 1895 C CA . ILE A 1 254 ? -14.458 0.462 8.814 1.00 92.50 254 ILE A CA 1
ATOM 1896 C C . ILE A 1 254 ? -14.417 -1.011 9.238 1.00 92.50 254 ILE A C 1
ATOM 1898 O O . ILE A 1 254 ? -13.957 -1.357 10.336 1.00 92.50 254 ILE A O 1
ATOM 1902 N N . ASP A 1 255 ? -14.822 -1.894 8.336 1.00 93.19 255 ASP A N 1
ATOM 1903 C CA . ASP A 1 255 ? -14.477 -3.301 8.443 1.00 93.19 255 ASP A CA 1
ATOM 1904 C C . ASP A 1 255 ? -13.006 -3.521 8.089 1.00 93.19 255 ASP A C 1
ATOM 1906 O O . ASP A 1 255 ? -12.544 -3.166 7.008 1.00 93.19 255 ASP A O 1
ATOM 1910 N N . ARG A 1 256 ? -12.267 -4.184 8.979 1.00 90.56 256 ARG A N 1
ATOM 1911 C CA . ARG A 1 256 ? -10.846 -4.489 8.784 1.00 90.56 256 ARG A CA 1
ATOM 1912 C C . ARG A 1 256 ? -10.524 -5.079 7.408 1.00 90.56 256 ARG A C 1
ATOM 1914 O O . ARG A 1 256 ? -9.428 -4.853 6.915 1.00 90.56 256 ARG A O 1
ATOM 1921 N N . ARG A 1 257 ? -11.433 -5.853 6.811 1.00 90.44 257 ARG A N 1
ATOM 1922 C CA . ARG A 1 257 ? -11.249 -6.485 5.497 1.00 90.44 257 ARG A CA 1
ATOM 1923 C C . ARG A 1 257 ? -11.159 -5.474 4.352 1.00 90.44 257 ARG A C 1
ATOM 1925 O O . ARG A 1 257 ? -10.566 -5.813 3.334 1.00 90.44 257 ARG A O 1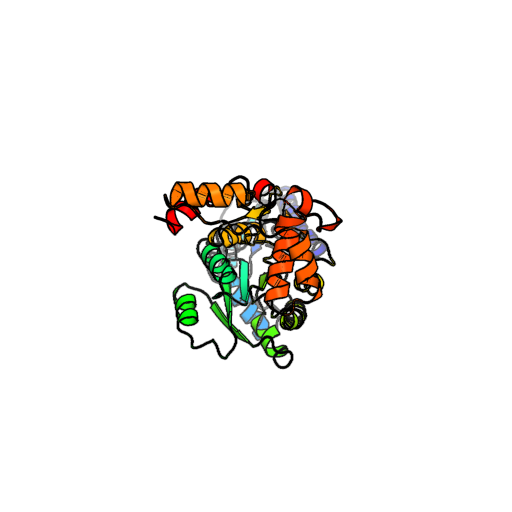
ATOM 1932 N N . ASP A 1 258 ? -11.688 -4.266 4.530 1.00 93.62 258 ASP A N 1
ATOM 1933 C CA . ASP A 1 258 ? -11.698 -3.205 3.517 1.00 93.62 258 ASP A CA 1
ATOM 1934 C C . ASP A 1 258 ? -10.443 -2.318 3.560 1.00 93.62 258 ASP A C 1
ATOM 1936 O O . ASP A 1 258 ? -10.192 -1.576 2.614 1.00 93.62 258 ASP A O 1
ATOM 1940 N N . ILE A 1 259 ? -9.615 -2.408 4.614 1.00 94.19 259 ILE A N 1
ATOM 1941 C CA . ILE A 1 259 ? -8.357 -1.638 4.712 1.00 94.19 259 ILE A CA 1
ATOM 1942 C C . ILE A 1 259 ? -7.477 -1.905 3.499 1.00 94.19 259 ILE A C 1
ATOM 1944 O O . ILE A 1 259 ? -6.955 -0.978 2.887 1.00 94.19 259 ILE A O 1
ATOM 1948 N N . GLY A 1 260 ? -7.295 -3.185 3.168 1.00 94.88 260 GLY A N 1
ATOM 1949 C CA . GLY A 1 260 ? -6.416 -3.587 2.082 1.00 94.88 260 GLY A CA 1
ATOM 1950 C C . GLY A 1 260 ? -6.839 -3.017 0.733 1.00 94.88 260 GLY A C 1
ATOM 1951 O O . GLY A 1 260 ? -5.973 -2.665 -0.061 1.00 94.88 260 GLY A O 1
ATOM 1952 N N . GLU A 1 261 ? -8.144 -2.882 0.489 1.00 95.31 261 GLU A N 1
ATOM 1953 C CA . GLU A 1 261 ? -8.670 -2.337 -0.767 1.00 95.31 261 GLU A CA 1
ATOM 1954 C C . GLU A 1 261 ? -8.351 -0.838 -0.894 1.00 95.31 261 GLU A C 1
ATOM 1956 O O . GLU A 1 261 ? -7.890 -0.383 -1.943 1.00 95.31 261 GLU A O 1
ATOM 1961 N N . PHE A 1 262 ? -8.486 -0.078 0.201 1.00 96.06 262 PHE A N 1
ATOM 1962 C CA . PHE A 1 262 ? -8.015 1.307 0.257 1.00 96.06 262 PHE A CA 1
ATOM 1963 C C . PHE A 1 262 ? -6.503 1.397 0.039 1.00 96.06 262 PHE A C 1
ATOM 1965 O O . PHE A 1 262 ? -6.048 2.177 -0.795 1.00 96.06 262 PHE A O 1
ATOM 1972 N N . VAL A 1 263 ? -5.717 0.574 0.741 1.00 96.56 263 VAL A N 1
ATOM 1973 C CA . VAL A 1 263 ? -4.255 0.557 0.592 1.00 96.56 263 VAL A CA 1
ATOM 1974 C C . VAL A 1 263 ? -3.863 0.285 -0.860 1.00 96.56 263 VAL A C 1
ATOM 1976 O O . VAL A 1 263 ? -3.070 1.039 -1.414 1.00 96.56 263 VAL A O 1
ATOM 1979 N N . ALA A 1 264 ? -4.457 -0.715 -1.513 1.00 95.25 264 ALA A N 1
ATOM 1980 C CA . ALA A 1 264 ? -4.170 -1.043 -2.908 1.00 95.25 264 ALA A CA 1
ATOM 1981 C C . ALA A 1 264 ? -4.394 0.149 -3.858 1.00 95.25 264 ALA A C 1
ATOM 1983 O O . ALA A 1 264 ? -3.569 0.387 -4.740 1.00 95.25 264 ALA A O 1
ATOM 1984 N N . ARG A 1 265 ? -5.464 0.931 -3.656 1.00 94.81 265 ARG A N 1
ATOM 1985 C CA . ARG A 1 265 ? -5.720 2.168 -4.417 1.00 94.81 265 ARG A CA 1
ATOM 1986 C C . ARG A 1 265 ? -4.682 3.253 -4.117 1.00 94.81 265 ARG A C 1
ATOM 1988 O O . ARG A 1 265 ? -4.142 3.858 -5.036 1.00 94.81 265 ARG A O 1
ATOM 1995 N N . ILE A 1 266 ? -4.360 3.449 -2.842 1.00 95.25 266 ILE A N 1
ATOM 1996 C CA . ILE A 1 266 ? -3.449 4.496 -2.359 1.00 95.25 266 ILE A CA 1
ATOM 1997 C C . ILE A 1 266 ? -2.021 4.287 -2.863 1.00 95.25 266 ILE A C 1
ATOM 1999 O O . ILE A 1 266 ? -1.345 5.247 -3.230 1.00 95.25 266 ILE A O 1
ATOM 2003 N N . LEU A 1 267 ? -1.542 3.041 -2.920 1.00 94.06 267 LEU A N 1
ATOM 2004 C CA . LEU A 1 267 ? -0.161 2.756 -3.318 1.00 94.06 267 LEU A CA 1
ATOM 2005 C C . LEU A 1 267 ? 0.178 3.229 -4.735 1.00 94.06 267 LEU A C 1
ATOM 2007 O O . LEU A 1 267 ? 1.315 3.637 -4.967 1.00 94.06 267 LEU A O 1
ATOM 2011 N N . VAL A 1 268 ? -0.797 3.203 -5.644 1.00 89.94 268 VAL A N 1
ATOM 2012 C CA . VAL A 1 268 ? -0.626 3.569 -7.061 1.00 89.94 268 VAL A CA 1
ATOM 2013 C C . VAL A 1 268 ? -1.145 4.970 -7.395 1.00 89.94 268 VAL A C 1
ATOM 2015 O O . VAL A 1 268 ? -1.075 5.386 -8.546 1.00 89.94 268 VAL A O 1
ATOM 2018 N N . ASP A 1 269 ? -1.665 5.701 -6.409 1.00 89.06 269 ASP A N 1
ATOM 2019 C CA . ASP A 1 269 ? -2.232 7.034 -6.597 1.00 89.06 269 ASP A CA 1
ATOM 2020 C C . ASP A 1 269 ? -1.235 8.123 -6.188 1.00 89.06 269 ASP A C 1
ATOM 2022 O O . ASP A 1 269 ? -0.965 8.334 -5.000 1.00 89.06 269 ASP A O 1
ATOM 2026 N N . GLU A 1 270 ? -0.717 8.855 -7.173 1.00 87.69 270 GLU A N 1
ATOM 2027 C CA . GLU A 1 270 ? 0.256 9.931 -6.961 1.00 87.69 270 GLU A CA 1
ATOM 2028 C C . GLU A 1 270 ? -0.273 11.059 -6.064 1.00 87.69 270 GLU A C 1
ATOM 2030 O O . GLU A 1 270 ? 0.509 11.681 -5.342 1.00 87.69 270 GLU A O 1
ATOM 2035 N N . ARG A 1 271 ? -1.599 11.277 -6.010 1.00 91.12 271 ARG A N 1
ATOM 2036 C CA . ARG A 1 271 ? -2.223 12.294 -5.139 1.00 91.12 271 ARG A CA 1
ATOM 2037 C C . ARG A 1 271 ? -1.955 12.040 -3.655 1.00 91.12 271 ARG A C 1
ATOM 2039 O O . ARG A 1 271 ? -2.077 12.955 -2.845 1.00 91.12 271 ARG A O 1
ATOM 2046 N N . THR A 1 272 ? -1.606 10.804 -3.298 1.00 92.94 272 THR A N 1
ATOM 2047 C CA . THR A 1 272 ? -1.397 10.359 -1.915 1.00 92.94 272 THR A CA 1
ATOM 2048 C C . THR A 1 272 ? 0.076 10.332 -1.492 1.00 92.94 272 THR A C 1
ATOM 2050 O O . THR A 1 272 ? 0.387 9.978 -0.352 1.00 92.94 272 THR A O 1
ATOM 2053 N N . LEU A 1 273 ? 1.006 10.696 -2.382 1.00 87.31 273 LEU A N 1
ATOM 2054 C CA . LEU A 1 273 ? 2.432 10.751 -2.056 1.00 87.31 273 LEU A CA 1
ATOM 2055 C C . LEU A 1 273 ? 2.706 11.821 -0.995 1.00 87.31 273 LEU A C 1
ATOM 2057 O O . LEU A 1 273 ? 2.344 12.981 -1.165 1.00 87.31 273 LEU A O 1
ATOM 2061 N N . ASN A 1 274 ? 3.368 11.426 0.098 1.00 86.56 274 ASN A N 1
ATOM 2062 C CA . ASN A 1 274 ? 3.633 12.279 1.265 1.00 86.56 274 ASN A CA 1
ATOM 2063 C C . ASN A 1 274 ? 2.365 12.900 1.875 1.00 86.56 274 ASN A C 1
ATOM 2065 O O . ASN A 1 274 ? 2.411 13.990 2.445 1.00 86.56 274 ASN A O 1
ATOM 2069 N N . ARG A 1 275 ? 1.222 12.218 1.744 1.00 91.19 275 ARG A N 1
ATOM 2070 C CA . ARG A 1 275 ? -0.051 12.645 2.322 1.00 91.19 275 ARG A CA 1
ATOM 2071 C C . ARG A 1 275 ? -0.526 11.654 3.366 1.00 91.19 275 ARG A C 1
ATOM 2073 O O . ARG A 1 275 ? -0.379 10.445 3.217 1.00 91.19 275 ARG A O 1
ATOM 2080 N N . TYR A 1 276 ? -1.161 12.199 4.389 1.00 89.56 276 TYR A N 1
ATOM 2081 C CA . TYR A 1 276 ? -2.024 11.452 5.282 1.00 89.56 276 TYR A CA 1
ATOM 2082 C C . TYR A 1 276 ? -3.367 11.212 4.573 1.00 89.56 276 TYR A C 1
ATOM 2084 O O . TYR A 1 276 ? -3.955 12.152 4.036 1.00 89.56 276 TYR A O 1
ATOM 2092 N N . VAL A 1 277 ? -3.837 9.961 4.534 1.00 94.81 277 VAL A N 1
ATOM 2093 C CA . VAL A 1 277 ? -5.140 9.588 3.968 1.00 94.81 277 VAL A CA 1
ATOM 2094 C C . VAL A 1 277 ? -6.019 8.958 5.051 1.00 94.81 277 VAL A C 1
ATOM 2096 O O . VAL A 1 277 ? -5.667 7.940 5.647 1.00 94.81 277 VAL A O 1
ATOM 2099 N N . PHE A 1 278 ? -7.189 9.545 5.293 1.00 95.12 278 PHE A N 1
ATOM 2100 C CA . PHE A 1 278 ? -8.158 9.063 6.270 1.00 95.12 278 PHE A CA 1
ATOM 2101 C C . PHE A 1 278 ? -9.123 8.071 5.621 1.00 95.12 278 PHE A C 1
ATOM 2103 O O . PHE A 1 278 ? -9.970 8.442 4.807 1.00 95.12 278 PHE A O 1
ATOM 2110 N N . CYS A 1 279 ? -8.981 6.793 5.973 1.00 95.12 279 CYS A N 1
ATOM 2111 C CA . CYS A 1 279 ? -9.803 5.709 5.442 1.00 95.12 279 CYS A CA 1
ATOM 2112 C C . CYS A 1 279 ? -10.908 5.342 6.427 1.00 95.12 279 CYS A C 1
ATOM 2114 O O . CYS A 1 279 ? -10.643 5.064 7.594 1.00 95.12 279 CYS A O 1
ATOM 2116 N N . TYR A 1 280 ? -12.147 5.307 5.949 1.00 93.69 280 TYR A N 1
ATOM 2117 C CA . TYR A 1 280 ? -13.301 4.961 6.766 1.00 93.69 280 TYR A CA 1
ATOM 2118 C C . TYR A 1 280 ? -14.438 4.413 5.904 1.00 93.69 280 TYR A C 1
ATOM 2120 O O . TYR A 1 280 ? -14.533 4.699 4.711 1.00 93.69 280 TYR A O 1
ATOM 2128 N N . GLY A 1 281 ? -15.295 3.607 6.522 1.00 92.31 281 GLY A N 1
ATOM 2129 C CA . GLY A 1 281 ? -16.511 3.070 5.920 1.00 92.31 281 GLY A CA 1
ATOM 2130 C C . GLY A 1 281 ? -17.738 3.878 6.312 1.00 92.31 281 GLY A C 1
ATOM 2131 O O . GLY A 1 281 ? -18.498 4.300 5.448 1.00 92.31 281 GLY A O 1
ATOM 2132 N N . GLU A 1 282 ? -17.917 4.160 7.602 1.00 92.69 282 GLU A N 1
ATOM 2133 C CA . GLU A 1 282 ? -19.055 4.923 8.131 1.00 92.69 282 GLU A CA 1
ATOM 2134 C C . GLU A 1 282 ? -18.648 5.724 9.370 1.00 92.69 282 GLU A C 1
ATOM 2136 O O . GLU A 1 282 ? -17.731 5.335 10.085 1.00 92.69 282 GLU A O 1
ATOM 2141 N N . GLU A 1 283 ? -19.339 6.828 9.649 1.00 92.50 283 GLU A N 1
ATOM 2142 C CA . GLU A 1 283 ? -19.214 7.556 10.915 1.00 92.50 283 GLU A CA 1
ATOM 2143 C C . GLU A 1 283 ? -20.462 7.338 11.756 1.00 92.50 283 GLU A C 1
ATOM 2145 O O . GLU A 1 283 ? -21.561 7.733 11.360 1.00 92.50 283 GLU A O 1
ATOM 2150 N N . VAL A 1 284 ? -20.285 6.727 12.921 1.00 91.50 284 VAL A N 1
ATOM 2151 C CA . VAL A 1 284 ? -21.392 6.306 13.781 1.00 91.50 284 VAL A CA 1
ATOM 2152 C C . VAL A 1 284 ? -21.139 6.716 15.219 1.00 91.50 284 VAL A C 1
ATOM 2154 O O . VAL A 1 284 ? -20.002 6.795 15.679 1.00 91.50 284 VAL A O 1
ATOM 2157 N N . THR A 1 285 ? -22.216 6.954 15.943 1.00 89.81 285 THR A N 1
ATOM 2158 C CA . THR A 1 285 ? -22.232 7.064 17.396 1.00 89.81 285 THR A CA 1
ATOM 2159 C C . THR A 1 285 ? -22.321 5.676 18.020 1.00 89.81 285 THR A C 1
ATOM 2161 O O . THR A 1 285 ? -22.733 4.694 17.395 1.00 89.81 285 THR A O 1
ATOM 2164 N N . GLN A 1 286 ? -22.002 5.571 19.303 1.00 83.75 286 GLN A N 1
ATOM 2165 C CA . GLN A 1 286 ? -22.186 4.298 19.999 1.00 83.75 286 GLN A CA 1
ATOM 2166 C C . GLN A 1 286 ? -23.634 3.914 20.211 1.00 83.75 286 GLN A C 1
ATOM 2168 O O . GLN A 1 286 ? -23.948 2.729 20.211 1.00 83.75 286 GLN A O 1
ATOM 2173 N N . SER A 1 287 ? -24.511 4.902 20.379 1.00 84.06 287 SER A N 1
ATOM 2174 C CA . SER A 1 287 ? -25.946 4.659 20.470 1.00 84.06 287 SER A CA 1
ATOM 2175 C C . SER A 1 287 ? -26.454 3.978 19.200 1.00 84.06 287 SER A C 1
ATOM 2177 O O . SER A 1 287 ? -27.221 3.025 19.294 1.00 84.06 287 SER A O 1
ATOM 2179 N N . GLU A 1 288 ? -25.974 4.396 18.023 1.00 90.12 288 GLU A N 1
ATOM 2180 C CA . GLU A 1 288 ? -26.288 3.739 16.748 1.00 90.12 288 GLU A CA 1
ATOM 2181 C C . GLU A 1 288 ? -25.711 2.318 16.679 1.00 90.12 288 GLU A C 1
ATOM 2183 O O . GLU A 1 288 ? -26.424 1.398 16.278 1.00 90.12 288 GLU A O 1
ATOM 2188 N N . ILE A 1 289 ? -24.467 2.102 17.131 1.00 89.31 289 ILE A N 1
ATOM 2189 C CA . ILE A 1 289 ? -23.863 0.757 17.205 1.00 89.31 289 ILE A CA 1
ATOM 2190 C C . ILE A 1 289 ? -24.682 -0.165 18.123 1.00 89.31 289 ILE A C 1
ATOM 2192 O O . ILE A 1 289 ? -24.963 -1.306 17.758 1.00 89.31 289 ILE A O 1
ATOM 2196 N N . HIS A 1 290 ? -25.066 0.311 19.309 1.00 86.69 290 HIS A N 1
ATOM 2197 C CA . HIS A 1 290 ? -25.838 -0.462 20.282 1.00 86.69 290 HIS A CA 1
ATOM 2198 C C . HIS A 1 290 ? -27.242 -0.768 19.756 1.00 86.69 290 HIS A C 1
ATOM 2200 O O . HIS A 1 290 ? -27.657 -1.923 19.771 1.00 86.69 290 HIS A O 1
ATOM 2206 N N . ALA A 1 291 ? -27.946 0.235 19.224 1.00 89.31 291 ALA A N 1
ATOM 2207 C CA . ALA A 1 291 ? -29.270 0.047 18.639 1.00 89.31 291 ALA A CA 1
ATOM 2208 C C . ALA A 1 291 ? -29.238 -0.950 17.469 1.00 89.31 291 ALA A C 1
ATOM 2210 O O . ALA A 1 291 ? -30.133 -1.783 17.334 1.00 89.31 291 ALA A O 1
ATOM 2211 N N . LEU A 1 292 ? -28.190 -0.904 16.641 1.00 90.69 292 LEU A N 1
ATOM 2212 C CA . LEU A 1 292 ? -27.974 -1.881 15.580 1.00 90.69 292 LEU A CA 1
ATOM 2213 C C . LEU A 1 292 ? -27.732 -3.289 16.138 1.00 90.69 292 LEU A C 1
ATOM 2215 O O . LEU A 1 292 ? -28.318 -4.242 15.630 1.00 90.69 292 LEU A O 1
ATOM 2219 N N . ALA A 1 293 ? -26.900 -3.426 17.172 1.00 88.94 293 ALA A N 1
ATOM 2220 C CA . ALA A 1 293 ? -26.634 -4.712 17.810 1.00 88.94 293 ALA A CA 1
ATOM 2221 C C . ALA A 1 293 ? -27.913 -5.331 18.393 1.00 88.94 293 ALA A C 1
ATOM 2223 O O . ALA A 1 293 ? -28.199 -6.492 18.107 1.00 88.94 293 ALA A O 1
ATOM 2224 N N . GLU A 1 294 ? -28.719 -4.561 19.132 1.00 90.88 294 GLU A N 1
ATOM 2225 C CA . GLU A 1 294 ? -30.008 -5.030 19.662 1.00 90.88 294 GLU A CA 1
ATOM 2226 C C . GLU A 1 294 ? -30.971 -5.436 18.542 1.00 90.88 294 GLU A C 1
ATOM 2228 O O . GLU A 1 294 ? -31.589 -6.498 18.595 1.00 90.88 294 GLU A O 1
ATOM 2233 N N . ARG A 1 295 ? -31.068 -4.609 17.493 1.00 94.06 295 ARG A N 1
ATOM 2234 C CA . ARG A 1 295 ? -31.954 -4.859 16.352 1.00 94.06 295 ARG A CA 1
ATOM 2235 C C . ARG A 1 295 ? -31.586 -6.131 15.594 1.00 94.06 295 ARG A C 1
ATOM 2237 O O . ARG A 1 295 ? -32.483 -6.867 15.199 1.00 94.06 295 ARG A O 1
ATOM 2244 N N . VAL A 1 296 ? -30.298 -6.363 15.340 1.00 92.19 296 VAL A N 1
ATOM 2245 C CA . VAL A 1 296 ? -29.838 -7.509 14.539 1.00 92.19 296 VAL A CA 1
ATOM 2246 C C . VAL A 1 296 ? -29.790 -8.791 15.368 1.00 92.19 296 VAL A C 1
ATOM 2248 O O . VAL A 1 296 ? -30.198 -9.834 14.871 1.00 92.19 296 VAL A O 1
ATOM 2251 N N . SER A 1 297 ? -29.337 -8.726 16.622 1.00 91.06 297 SER A N 1
ATOM 2252 C CA . SER A 1 297 ? -29.253 -9.907 17.498 1.00 91.06 297 SER A CA 1
ATOM 2253 C C . SER A 1 297 ? -30.595 -10.324 18.109 1.00 91.06 297 SER A C 1
ATOM 2255 O O . SER A 1 297 ? -30.701 -11.417 18.661 1.00 91.06 297 SER A O 1
ATOM 2257 N N . GLY A 1 298 ? -31.599 -9.438 18.107 1.00 91.19 298 GLY A N 1
ATOM 2258 C CA . GLY A 1 298 ? -32.854 -9.635 18.839 1.00 91.19 298 GLY A CA 1
ATOM 2259 C C . GLY A 1 298 ? -32.692 -9.647 20.366 1.00 91.19 298 GLY A C 1
ATOM 2260 O O . GLY A 1 298 ? -33.656 -9.923 21.077 1.00 91.19 298 GLY A O 1
ATOM 2261 N N . THR A 1 299 ? -31.493 -9.355 20.880 1.00 87.88 299 THR A N 1
ATOM 2262 C CA . THR A 1 299 ? -31.153 -9.412 22.305 1.00 87.88 299 THR A CA 1
ATOM 2263 C C . THR A 1 299 ? -30.931 -8.006 22.851 1.00 87.88 299 THR A C 1
ATOM 2265 O O . THR A 1 299 ? -30.236 -7.196 22.240 1.00 87.88 299 THR A O 1
ATOM 2268 N N . LYS A 1 300 ? -31.507 -7.706 24.019 1.00 83.62 300 LYS A N 1
ATOM 2269 C CA . LYS A 1 300 ? -31.223 -6.458 24.738 1.00 83.62 300 LYS A CA 1
ATOM 2270 C C . LYS A 1 300 ? -29.809 -6.479 25.307 1.00 83.62 300 LYS A C 1
ATOM 2272 O O . LYS A 1 300 ? -29.399 -7.474 25.899 1.00 83.62 300 LYS A O 1
ATOM 2277 N N . VAL A 1 301 ? -29.073 -5.386 25.124 1.00 74.81 301 VAL A N 1
ATOM 2278 C CA . VAL A 1 301 ? -27.696 -5.261 25.612 1.00 74.81 301 VAL A CA 1
ATOM 2279 C C . VAL A 1 301 ? -27.701 -4.381 26.855 1.00 74.81 301 VAL A C 1
ATOM 2281 O O . VAL A 1 301 ? -28.006 -3.192 26.774 1.00 74.81 301 VAL A O 1
ATOM 2284 N N . ASP A 1 302 ? -27.322 -4.949 28.000 1.00 73.00 302 ASP A N 1
ATOM 2285 C CA . ASP A 1 302 ? -27.152 -4.184 29.237 1.00 73.00 302 ASP A CA 1
ATOM 2286 C C . ASP A 1 302 ? -25.949 -3.241 29.102 1.00 73.00 302 ASP A C 1
ATOM 2288 O O . ASP A 1 302 ? -24.784 -3.629 29.226 1.00 73.00 302 ASP A O 1
ATOM 2292 N N . ALA A 1 303 ? -26.226 -1.975 28.793 1.00 68.19 303 ALA A N 1
ATOM 2293 C CA . ALA A 1 303 ? -25.196 -0.964 28.616 1.00 68.19 303 ALA A CA 1
ATOM 2294 C C . ALA A 1 303 ? -24.744 -0.403 29.972 1.00 68.19 303 ALA A C 1
ATOM 2296 O O . ALA A 1 303 ? -25.479 0.331 30.635 1.00 68.19 303 ALA A O 1
ATOM 2297 N N . VAL A 1 304 ? -23.496 -0.682 30.354 1.00 70.06 304 VAL A N 1
ATOM 2298 C CA . VAL A 1 304 ? -22.844 0.003 31.478 1.00 70.06 304 VAL A CA 1
ATOM 2299 C C . VAL A 1 304 ? -22.449 1.407 31.031 1.00 70.06 304 VAL A C 1
ATOM 2301 O O . VAL A 1 304 ? -21.652 1.583 30.105 1.00 70.06 304 VAL A O 1
ATOM 2304 N N . ARG A 1 305 ? -23.023 2.420 31.681 1.00 68.75 305 ARG A N 1
ATOM 2305 C CA . ARG A 1 305 ? -22.718 3.821 31.397 1.00 68.75 305 ARG A CA 1
ATOM 2306 C C . ARG A 1 305 ? -21.524 4.262 32.235 1.00 68.75 305 ARG A C 1
ATOM 2308 O O . ARG A 1 305 ? -21.618 4.287 33.453 1.00 68.75 305 ARG A O 1
ATOM 2315 N N . VAL A 1 306 ? -20.444 4.639 31.561 1.00 69.50 306 VAL A N 1
ATOM 2316 C CA . VAL A 1 306 ? -19.257 5.255 32.171 1.00 69.50 306 VAL A CA 1
ATOM 2317 C C . VAL A 1 306 ? -19.301 6.746 31.859 1.00 69.50 306 VAL A C 1
ATOM 2319 O O . VAL A 1 306 ? -19.567 7.116 30.709 1.00 69.50 306 VAL A O 1
ATOM 2322 N N . SER A 1 307 ? -19.107 7.604 32.862 1.00 75.56 307 SER A N 1
ATOM 2323 C CA . SER A 1 307 ? -19.119 9.055 32.646 1.00 75.56 307 SER A CA 1
ATOM 2324 C C . SER A 1 307 ? -17.804 9.548 32.032 1.00 75.56 307 SER A C 1
ATOM 2326 O O . SER A 1 307 ? -16.774 8.860 32.034 1.00 75.56 307 SER A O 1
ATOM 2328 N N . LYS A 1 308 ? -17.833 10.769 31.483 1.00 79.44 308 LYS A N 1
ATOM 2329 C CA . LYS A 1 308 ? -16.619 11.436 31.001 1.00 79.44 308 LYS A CA 1
ATOM 2330 C C . LYS A 1 308 ? -15.639 11.634 32.154 1.00 79.44 308 LYS A C 1
ATOM 2332 O O . LYS A 1 308 ? -14.450 11.383 31.989 1.00 79.44 308 LYS A O 1
ATOM 2337 N N . GLU A 1 309 ? -16.160 12.077 33.289 1.00 81.56 309 GLU A N 1
ATOM 2338 C CA . GLU A 1 309 ? -15.418 12.400 34.502 1.00 81.56 309 GLU A CA 1
ATOM 2339 C C . GLU A 1 309 ? -14.719 11.151 35.043 1.00 81.56 309 GLU A C 1
ATOM 2341 O O . GLU A 1 309 ? -13.512 11.177 35.254 1.00 81.56 309 GLU A O 1
ATOM 2346 N N . GLU A 1 310 ? -15.438 10.029 35.123 1.00 81.06 310 GLU A N 1
ATOM 2347 C CA . GLU A 1 310 ? -14.896 8.741 35.565 1.00 81.06 310 GLU A CA 1
ATOM 2348 C C . GLU A 1 310 ? -13.782 8.243 34.631 1.00 81.06 310 GLU A C 1
ATOM 2350 O O . GLU A 1 310 ? -12.752 7.751 35.084 1.00 81.06 310 GLU A O 1
ATOM 2355 N N . THR A 1 311 ? -13.944 8.410 33.313 1.00 81.12 311 THR A N 1
ATOM 2356 C CA . THR A 1 311 ? -12.905 8.016 32.345 1.00 81.12 311 THR A CA 1
ATOM 2357 C C . THR A 1 311 ? -11.634 8.855 32.507 1.00 81.12 311 THR A C 1
ATOM 2359 O O . THR A 1 311 ? -10.531 8.323 32.392 1.00 81.12 311 THR A O 1
ATOM 2362 N N . VAL A 1 312 ? -11.776 10.162 32.753 1.00 83.56 312 VAL A N 1
ATOM 2363 C CA . VAL A 1 312 ? -10.639 11.074 32.962 1.00 83.56 312 VAL A CA 1
ATOM 2364 C C . VAL A 1 312 ? -9.937 10.775 34.286 1.00 83.56 312 VAL A C 1
ATOM 2366 O O . VAL A 1 312 ? -8.716 10.690 34.297 1.00 83.56 312 VAL A O 1
ATOM 2369 N N . GLU A 1 313 ? -10.683 10.523 35.360 1.00 87.25 313 GLU A N 1
ATOM 2370 C CA . GLU A 1 313 ? -10.123 10.139 36.663 1.00 87.25 313 GLU A CA 1
ATOM 2371 C C . GLU A 1 313 ? -9.351 8.811 36.576 1.00 87.25 313 GLU A C 1
ATOM 2373 O O . GLU A 1 313 ? -8.210 8.703 37.029 1.00 87.25 313 GLU A O 1
ATOM 2378 N N . GLN A 1 314 ? -9.916 7.802 35.904 1.00 87.19 314 GLN A N 1
ATOM 2379 C CA . GLN A 1 314 ? -9.229 6.526 35.688 1.00 87.19 314 GLN A CA 1
ATOM 2380 C C . GLN A 1 314 ? -7.929 6.691 34.883 1.00 87.19 314 GLN A C 1
ATOM 2382 O O . GLN A 1 314 ? -6.964 5.965 35.126 1.00 87.19 314 GLN A O 1
ATOM 2387 N N . LEU A 1 315 ? -7.867 7.641 33.942 1.00 88.25 315 LEU A N 1
ATOM 2388 C CA . LEU A 1 315 ? -6.666 7.903 33.140 1.00 88.25 315 LEU A CA 1
ATOM 2389 C C . LEU A 1 315 ? -5.483 8.432 33.961 1.00 88.25 315 LEU A C 1
ATOM 2391 O O . LEU A 1 315 ? -4.338 8.191 33.573 1.00 88.25 315 LEU A O 1
ATOM 2395 N N . GLU A 1 316 ? -5.733 9.108 35.085 1.00 89.12 316 GLU A N 1
ATOM 2396 C CA . GLU A 1 316 ? -4.673 9.658 35.941 1.00 89.12 316 GLU A CA 1
ATOM 2397 C C . GLU A 1 316 ? -3.798 8.558 36.550 1.00 89.12 316 GLU A C 1
ATOM 2399 O O . GLU A 1 316 ? -2.586 8.726 36.696 1.00 89.12 316 GLU A O 1
ATOM 2404 N N . THR A 1 317 ? -4.399 7.408 36.861 1.00 91.88 317 THR A N 1
ATOM 2405 C CA . THR A 1 317 ? -3.727 6.294 37.547 1.00 91.88 317 THR A CA 1
ATOM 2406 C C . THR A 1 317 ? -3.530 5.060 36.669 1.00 91.88 317 THR A C 1
ATOM 2408 O O . THR A 1 317 ? -2.691 4.211 36.982 1.00 91.88 317 THR A O 1
ATOM 2411 N N . ALA A 1 318 ? -4.260 4.943 35.555 1.00 91.44 318 ALA A N 1
ATOM 2412 C CA . ALA A 1 318 ? -4.146 3.804 34.656 1.00 91.44 318 ALA A CA 1
ATOM 2413 C C . ALA A 1 318 ? -2.751 3.705 34.023 1.00 91.44 318 ALA A C 1
ATOM 2415 O O . ALA A 1 318 ? -2.129 4.699 33.639 1.00 91.44 318 ALA A O 1
ATOM 2416 N N . GLN A 1 319 ? -2.293 2.465 33.826 1.00 89.56 319 GLN A N 1
ATOM 2417 C CA . GLN A 1 319 ? -1.028 2.149 33.160 1.00 89.56 319 GLN A CA 1
ATOM 2418 C C . GLN A 1 319 ? -1.200 1.038 32.116 1.00 89.56 319 GLN A C 1
ATOM 2420 O O . GLN A 1 319 ? -2.193 0.300 32.105 1.00 89.56 319 GLN A O 1
ATOM 2425 N N . GLY A 1 320 ? -0.215 0.920 31.224 1.00 86.19 320 GLY A N 1
ATOM 2426 C CA . GLY A 1 320 ? -0.126 -0.157 30.241 1.00 86.19 320 GLY A CA 1
ATOM 2427 C C . GLY A 1 320 ? -1.373 -0.283 29.360 1.00 86.19 320 GLY A C 1
ATOM 2428 O O . GLY A 1 320 ? -1.888 0.699 28.826 1.00 86.19 320 GLY A O 1
ATOM 2429 N N . LEU A 1 321 ? -1.871 -1.514 29.203 1.00 83.19 321 LEU A N 1
ATOM 2430 C CA . LEU A 1 321 ? -3.000 -1.811 28.316 1.00 83.19 321 LEU A CA 1
ATOM 2431 C C . LEU A 1 321 ? -4.298 -1.109 28.743 1.00 83.19 321 LEU A C 1
ATOM 2433 O O . LEU A 1 321 ? -5.078 -0.702 27.886 1.00 83.19 321 LEU A O 1
ATOM 2437 N N . VAL A 1 322 ? -4.531 -0.955 30.049 1.00 85.69 322 VAL A N 1
ATOM 2438 C CA . VAL A 1 322 ? -5.744 -0.301 30.565 1.00 85.69 322 VAL A CA 1
ATOM 2439 C C . VAL A 1 322 ? -5.745 1.175 30.189 1.00 85.69 322 VAL A C 1
ATOM 2441 O O . VAL A 1 322 ? -6.727 1.653 29.623 1.00 85.69 322 VAL A O 1
ATOM 2444 N N . ARG A 1 323 ? -4.618 1.865 30.408 1.00 88.88 323 ARG A N 1
ATOM 2445 C CA . ARG A 1 323 ? -4.450 3.266 30.003 1.00 88.88 323 ARG A CA 1
ATOM 2446 C C . ARG A 1 323 ? -4.680 3.440 28.510 1.00 88.88 323 ARG A C 1
ATOM 2448 O O . ARG A 1 323 ? -5.500 4.257 28.119 1.00 88.88 323 ARG A O 1
ATOM 2455 N N . MET A 1 324 ? -4.039 2.607 27.689 1.00 85.00 324 MET A N 1
ATOM 2456 C CA . MET A 1 324 ? -4.203 2.640 26.235 1.00 85.00 324 MET A CA 1
ATOM 2457 C C . MET A 1 324 ? -5.678 2.525 25.825 1.00 85.00 324 MET A C 1
ATOM 2459 O O . MET A 1 324 ? -6.162 3.308 25.013 1.00 85.00 324 MET A O 1
ATOM 2463 N N . MET A 1 325 ? -6.426 1.577 26.396 1.00 84.62 325 MET A N 1
ATOM 2464 C CA . MET A 1 325 ? -7.851 1.431 26.080 1.00 84.62 325 MET A CA 1
ATOM 2465 C C . MET A 1 325 ? -8.671 2.663 26.484 1.00 84.62 325 MET A C 1
ATOM 2467 O O . MET A 1 325 ? -9.579 3.053 25.746 1.00 84.62 325 MET A O 1
ATOM 2471 N N . LEU A 1 326 ? -8.362 3.276 27.629 1.00 86.25 326 LEU A N 1
ATOM 2472 C CA . LEU A 1 326 ? -9.026 4.493 28.096 1.00 86.25 326 LEU A CA 1
ATOM 2473 C C . LEU A 1 326 ? -8.678 5.709 27.227 1.00 86.25 326 LEU A C 1
ATOM 2475 O O . LEU A 1 326 ? -9.582 6.461 26.882 1.00 86.25 326 LEU A O 1
ATOM 2479 N N . GLU A 1 327 ? -7.426 5.865 26.790 1.00 89.75 327 GLU A N 1
ATOM 2480 C CA . GLU A 1 327 ? -6.992 6.953 25.898 1.00 89.75 327 GLU A CA 1
ATOM 2481 C C . GLU A 1 327 ? -7.730 6.893 24.552 1.00 89.75 327 GLU A C 1
ATOM 2483 O O . GLU A 1 327 ? -8.234 7.903 24.062 1.00 89.75 327 GLU A O 1
ATOM 2488 N N . TYR A 1 328 ? -7.884 5.694 23.979 1.00 86.31 328 TYR A N 1
ATOM 2489 C CA . TYR A 1 328 ? -8.661 5.499 22.749 1.00 86.31 328 TYR A CA 1
ATOM 2490 C C . TYR A 1 328 ? -10.147 5.814 22.946 1.00 86.31 328 TYR A C 1
ATOM 2492 O O . TYR A 1 328 ? -10.770 6.412 22.068 1.00 86.31 328 TYR A O 1
ATOM 2500 N N . LYS A 1 329 ? -10.728 5.426 24.089 1.00 84.19 329 LYS A N 1
ATOM 2501 C CA . LYS A 1 329 ? -12.120 5.763 24.421 1.00 84.19 329 LYS A CA 1
ATOM 2502 C C . LYS A 1 329 ? -12.301 7.266 24.600 1.00 84.19 329 LYS A C 1
ATOM 2504 O O . LYS A 1 329 ? -13.252 7.835 24.067 1.00 84.19 329 LYS A O 1
ATOM 2509 N N . HIS A 1 330 ? -11.380 7.898 25.316 1.00 87.06 330 HIS A N 1
ATOM 2510 C CA . HIS A 1 330 ? -11.400 9.324 25.581 1.00 87.06 330 HIS A CA 1
ATOM 2511 C C . HIS A 1 330 ? -11.271 10.132 24.288 1.00 87.06 330 HIS A C 1
ATOM 2513 O O . HIS A 1 330 ? -12.101 10.995 24.018 1.00 87.06 330 HIS A O 1
ATOM 2519 N N . SER A 1 331 ? -10.298 9.796 23.446 1.00 90.12 331 SER A N 1
ATOM 2520 C CA . SER A 1 331 ? -10.099 10.437 22.148 1.00 90.12 331 SER A CA 1
ATOM 2521 C C . SER A 1 331 ? -11.294 10.233 21.211 1.00 90.12 331 SER A C 1
ATOM 2523 O O . SER A 1 331 ? -11.936 11.194 20.785 1.00 90.12 331 SER A O 1
ATOM 2525 N N . GLY A 1 332 ? -11.644 8.977 20.925 1.00 85.62 332 GLY A N 1
ATOM 2526 C CA . GLY A 1 332 ? -12.636 8.662 19.900 1.00 85.62 332 GLY A CA 1
ATOM 2527 C C . GLY A 1 332 ? -14.054 9.053 20.294 1.00 85.62 332 GLY A C 1
ATOM 2528 O O . GLY A 1 332 ? -14.764 9.644 19.492 1.00 85.62 332 GLY A O 1
ATOM 2529 N N . TRP A 1 333 ? -14.461 8.746 21.526 1.00 83.62 333 TRP A N 1
ATOM 2530 C CA . TRP A 1 333 ? -15.861 8.856 21.931 1.00 83.62 333 TRP A CA 1
ATOM 2531 C C . TRP A 1 333 ? -16.123 10.056 22.831 1.00 83.62 333 TRP A C 1
ATOM 2533 O O . TRP A 1 333 ? -17.141 10.714 22.681 1.00 83.62 333 TRP A O 1
ATOM 2543 N N . ILE A 1 334 ? -15.214 10.425 23.730 1.00 84.12 334 ILE A N 1
ATOM 2544 C CA . ILE A 1 334 ? -15.461 11.578 24.610 1.00 84.12 334 ILE A CA 1
ATOM 2545 C C . ILE A 1 334 ? -15.156 12.897 23.905 1.00 84.12 334 ILE A C 1
ATOM 2547 O O . ILE A 1 334 ? -15.973 13.817 23.946 1.00 84.12 334 ILE A O 1
ATOM 2551 N N . ARG A 1 335 ? -13.993 12.993 23.262 1.00 86.94 335 ARG A N 1
ATOM 2552 C CA . ARG A 1 335 ? -13.566 14.193 22.537 1.00 86.94 335 ARG A CA 1
ATOM 2553 C C . ARG A 1 335 ? -14.118 14.255 21.113 1.00 86.94 335 ARG A C 1
ATOM 2555 O O . ARG A 1 335 ? -14.324 15.351 20.605 1.00 86.94 335 ARG A O 1
ATOM 2562 N N . GLY A 1 336 ? -14.397 13.102 20.500 1.00 88.69 336 GLY A N 1
ATOM 2563 C CA . GLY A 1 336 ? -14.870 13.024 19.115 1.00 88.69 336 GLY A CA 1
ATOM 2564 C C . GLY A 1 336 ? -13.754 13.230 18.091 1.00 88.69 336 GLY A C 1
ATOM 2565 O O . GLY A 1 336 ? -14.012 13.700 16.988 1.00 88.69 336 GLY A O 1
ATOM 2566 N N . ASP A 1 337 ? -12.509 12.915 18.453 1.00 90.69 337 ASP A N 1
ATOM 2567 C CA . ASP A 1 337 ? -11.324 13.193 17.633 1.00 90.69 337 ASP A CA 1
ATOM 2568 C C . ASP A 1 337 ? -11.361 12.444 16.280 1.00 90.69 337 ASP A C 1
ATOM 2570 O O . ASP A 1 337 ? -10.913 12.963 15.261 1.00 90.69 337 ASP A O 1
ATOM 2574 N N . ASN A 1 338 ? -11.929 11.234 16.248 1.00 92.44 338 ASN A N 1
ATOM 2575 C CA . ASN A 1 338 ? -11.864 10.326 15.101 1.00 92.44 338 ASN A CA 1
ATOM 2576 C C . ASN A 1 338 ? -12.997 10.542 14.086 1.00 92.44 338 ASN A C 1
ATOM 2578 O O . ASN A 1 338 ? -13.799 9.637 13.856 1.00 92.44 338 ASN A O 1
ATOM 2582 N N . THR A 1 339 ? -13.067 11.723 13.484 1.00 93.50 339 THR A N 1
ATOM 2583 C CA . THR A 1 339 ? -14.028 12.049 12.417 1.00 93.50 339 THR A CA 1
ATOM 2584 C C . THR A 1 339 ? -13.311 12.554 11.173 1.00 93.50 339 THR A C 1
ATOM 2586 O O . THR A 1 339 ? -12.195 13.061 11.268 1.00 93.50 339 THR A O 1
ATOM 2589 N N . ILE A 1 340 ? -13.948 12.458 10.006 1.00 92.38 340 ILE A N 1
ATOM 2590 C CA . ILE A 1 340 ? -13.413 13.020 8.764 1.00 92.38 340 ILE A CA 1
ATOM 2591 C C . ILE A 1 340 ? -13.281 14.541 8.856 1.00 92.38 340 ILE A C 1
ATOM 2593 O O . ILE A 1 340 ? -12.301 15.107 8.376 1.00 92.38 340 ILE A O 1
ATOM 2597 N N . GLU A 1 341 ? -14.235 15.203 9.518 1.00 94.06 341 GLU A N 1
ATOM 2598 C CA . GLU A 1 341 ? -14.177 16.645 9.749 1.00 94.06 341 GLU A CA 1
ATOM 2599 C C . GLU A 1 341 ? -12.916 17.020 10.532 1.00 94.06 341 GLU A C 1
ATOM 2601 O O . GLU A 1 341 ? -12.197 17.931 10.130 1.00 94.06 341 GLU A O 1
ATOM 2606 N N . ASN A 1 342 ? -12.616 16.299 11.618 1.00 93.81 342 ASN A N 1
ATOM 2607 C CA . ASN A 1 342 ? -11.418 16.552 12.412 1.00 93.81 342 ASN A CA 1
ATOM 2608 C C . ASN A 1 342 ? -10.144 16.134 11.682 1.00 93.81 342 ASN A C 1
ATOM 2610 O O . ASN A 1 342 ? -9.194 16.905 11.664 1.00 93.81 342 ASN A O 1
ATOM 2614 N N . ALA A 1 343 ? -10.127 14.978 11.017 1.00 91.69 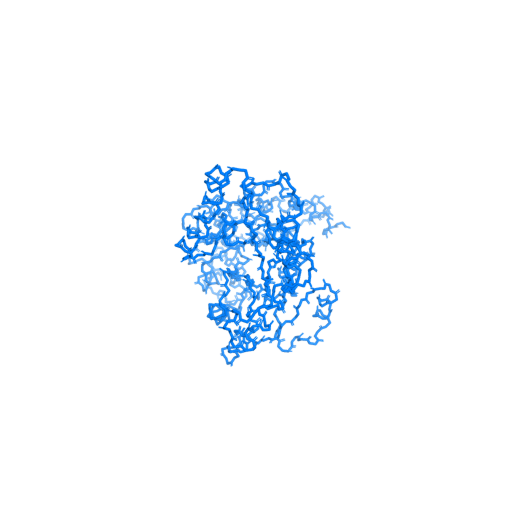343 ALA A N 1
ATOM 2615 C CA . ALA A 1 343 ? -8.957 14.489 10.292 1.00 91.69 343 ALA A CA 1
ATOM 2616 C C . ALA A 1 343 ? -8.459 15.472 9.214 1.00 91.69 343 ALA A C 1
ATOM 2618 O O . ALA A 1 343 ? -7.258 15.530 8.957 1.00 91.69 343 ALA A O 1
ATOM 2619 N N . LYS A 1 344 ? -9.355 16.271 8.612 1.00 93.06 344 LYS A N 1
ATOM 2620 C CA . LYS A 1 344 ? -9.009 17.317 7.632 1.00 93.06 344 LYS A CA 1
ATOM 2621 C C . LYS A 1 344 ? -8.363 18.568 8.250 1.00 93.06 344 LYS A C 1
ATOM 2623 O O . LYS A 1 344 ? -7.784 19.358 7.507 1.00 93.06 344 LYS A O 1
ATOM 2628 N N . LYS A 1 345 ? -8.460 18.773 9.567 1.00 93.62 345 LYS A N 1
ATOM 2629 C CA . LYS A 1 345 ? -7.900 19.947 10.259 1.00 93.62 345 LYS A CA 1
ATOM 2630 C C . LYS A 1 345 ? -6.381 19.817 10.416 1.00 93.62 345 LYS A C 1
ATOM 2632 O O . LYS A 1 345 ? -5.838 18.712 10.487 1.00 93.62 345 LYS A O 1
ATOM 2637 N N . GLU A 1 346 ? -5.693 20.953 10.479 1.00 91.25 346 GLU A N 1
ATOM 2638 C CA . GLU A 1 346 ? -4.226 21.011 10.526 1.00 91.25 346 GLU A CA 1
ATOM 2639 C C . GLU A 1 346 ? -3.668 20.340 11.782 1.00 91.25 346 GLU A C 1
ATOM 2641 O O . GLU A 1 346 ? -2.726 19.552 11.704 1.00 91.25 346 GLU A O 1
ATOM 2646 N N . GLU A 1 347 ? -4.310 20.555 12.929 1.00 89.69 347 GLU A N 1
ATOM 2647 C CA . GLU A 1 347 ? -3.909 19.981 14.211 1.00 89.69 347 GLU A CA 1
ATOM 2648 C C . GLU A 1 347 ? -4.078 18.450 14.294 1.00 89.69 347 GLU A C 1
ATOM 2650 O O . GLU A 1 347 ? -3.529 17.820 15.201 1.00 89.69 347 GLU A O 1
ATOM 2655 N N . TYR A 1 348 ? -4.785 17.850 13.328 1.00 87.31 348 TYR A N 1
ATOM 2656 C CA . TYR A 1 348 ? -4.918 16.400 13.150 1.00 87.31 348 TYR A CA 1
ATOM 2657 C C . TYR A 1 348 ? -4.082 15.862 11.980 1.00 87.31 348 TYR A C 1
ATOM 2659 O O . TYR A 1 348 ? -4.046 14.651 11.783 1.00 87.31 348 TYR A O 1
ATOM 2667 N N . GLY A 1 349 ? -3.403 16.722 11.211 1.00 83.88 349 GLY A N 1
ATOM 2668 C CA . GLY A 1 349 ? -2.499 16.324 10.127 1.00 83.88 349 GLY A CA 1
ATOM 2669 C C . GLY A 1 349 ? -3.023 16.524 8.699 1.00 83.88 349 GLY A C 1
ATOM 2670 O O . GLY A 1 349 ? -2.385 16.033 7.765 1.00 83.88 349 GLY A O 1
ATOM 2671 N N . SER A 1 350 ? -4.137 17.239 8.496 1.00 90.56 350 SER A N 1
ATOM 2672 C CA . SER A 1 350 ? -4.636 17.638 7.164 1.00 90.56 350 SER A CA 1
ATOM 2673 C C . SER A 1 350 ? -4.866 16.467 6.196 1.00 90.56 350 SER A C 1
ATOM 2675 O O . SER A 1 350 ? -4.379 16.460 5.054 1.00 90.56 350 SER A O 1
ATOM 2677 N N . ALA A 1 351 ? -5.592 15.451 6.663 1.00 92.88 351 ALA A N 1
ATOM 2678 C CA . ALA A 1 351 ? -5.832 14.226 5.917 1.00 92.88 351 ALA A CA 1
ATOM 2679 C C . ALA A 1 351 ? -6.613 14.462 4.618 1.00 92.88 351 ALA A C 1
ATOM 2681 O O . ALA A 1 351 ? -7.548 15.261 4.554 1.00 92.88 351 ALA A O 1
ATOM 2682 N N . LEU A 1 352 ? -6.273 13.688 3.590 1.00 94.38 352 LEU A N 1
ATOM 2683 C CA . LEU A 1 352 ? -7.137 13.475 2.437 1.00 94.38 352 LEU A CA 1
ATOM 2684 C C . LEU A 1 352 ? -8.264 12.509 2.803 1.00 94.38 352 LEU A C 1
ATOM 2686 O O . LEU A 1 352 ? -8.035 11.512 3.486 1.00 94.38 352 LEU A O 1
ATOM 2690 N N . ASP A 1 353 ? -9.463 12.768 2.296 1.00 95.62 353 ASP A N 1
ATOM 2691 C CA . ASP A 1 353 ? -10.599 11.866 2.443 1.00 95.62 353 ASP A CA 1
ATOM 2692 C C . ASP A 1 353 ? -10.497 10.715 1.434 1.00 95.62 353 ASP A C 1
ATOM 2694 O O . ASP A 1 353 ? -10.581 10.923 0.221 1.00 95.62 353 ASP A O 1
ATOM 2698 N N . ALA A 1 354 ? -10.332 9.484 1.921 1.00 93.94 354 ALA A N 1
ATOM 2699 C CA . ALA A 1 354 ? -10.218 8.326 1.042 1.00 93.94 354 ALA A CA 1
ATOM 2700 C C . ALA A 1 354 ? -11.481 8.080 0.200 1.00 93.94 354 ALA A C 1
ATOM 2702 O O . ALA A 1 354 ? -11.386 7.543 -0.901 1.00 93.94 354 ALA A O 1
ATOM 2703 N N . ARG A 1 355 ? -12.664 8.471 0.683 1.00 93.12 355 ARG A N 1
ATOM 2704 C CA . ARG A 1 355 ? -13.932 8.284 -0.034 1.00 93.12 355 ARG A CA 1
ATOM 2705 C C . ARG A 1 355 ? -14.159 9.349 -1.097 1.00 93.12 355 ARG A C 1
ATOM 2707 O O . ARG A 1 355 ? -14.815 9.064 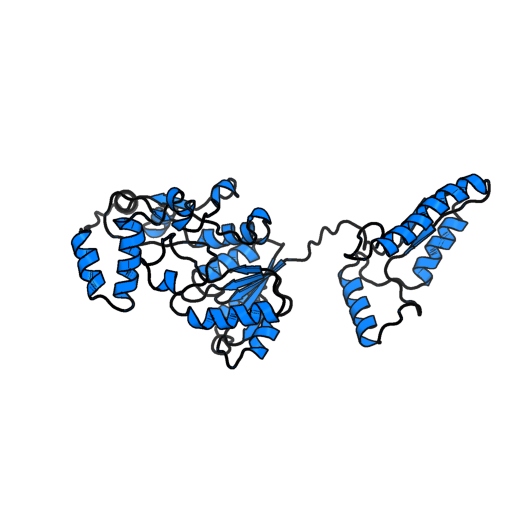-2.092 1.00 93.12 355 ARG A O 1
ATOM 2714 N N . GLU A 1 356 ? -13.595 10.543 -0.924 1.00 96.00 356 GLU A N 1
ATOM 2715 C CA . GLU A 1 356 ? -13.532 11.541 -2.001 1.00 96.00 356 GLU A CA 1
ATOM 2716 C C . GLU A 1 356 ? -12.509 11.130 -3.070 1.00 96.00 356 GLU A C 1
ATOM 2718 O O . GLU A 1 356 ? -12.744 11.331 -4.261 1.00 96.00 356 GLU A O 1
ATOM 2723 N N . LEU A 1 357 ? -11.385 10.524 -2.664 1.00 94.19 357 LEU A N 1
ATOM 2724 C CA . LEU A 1 357 ? -10.376 10.016 -3.599 1.00 94.19 357 LEU A CA 1
ATOM 2725 C C . LEU A 1 357 ? -10.875 8.816 -4.416 1.00 94.19 357 LEU A C 1
ATOM 2727 O O . LEU A 1 357 ? -10.512 8.714 -5.594 1.00 94.19 357 LEU A O 1
ATOM 2731 N N . TYR A 1 358 ? -11.671 7.939 -3.791 1.00 96.06 358 TYR A N 1
ATOM 2732 C CA . TYR A 1 358 ? -12.147 6.661 -4.336 1.00 96.06 358 TYR A CA 1
ATOM 2733 C C . TYR A 1 358 ? -13.660 6.475 -4.104 1.00 96.06 358 TYR A C 1
ATOM 2735 O O . TYR A 1 358 ? -14.071 5.597 -3.338 1.00 96.06 358 TYR A O 1
ATOM 2743 N N . PRO A 1 359 ? -14.521 7.283 -4.748 1.00 94.50 359 PRO A N 1
ATOM 2744 C CA . PRO A 1 359 ? -15.971 7.207 -4.552 1.00 94.50 359 PRO A CA 1
ATOM 2745 C C . PRO A 1 359 ? -16.585 5.896 -5.073 1.00 94.50 359 PRO A C 1
ATOM 2747 O O . PRO A 1 359 ? -17.696 5.541 -4.688 1.00 94.50 359 PRO A O 1
ATOM 2750 N N . ASP A 1 360 ? -15.869 5.172 -5.938 1.00 94.88 360 ASP A N 1
ATOM 2751 C CA . ASP A 1 360 ? -16.233 3.848 -6.448 1.00 94.88 360 ASP A CA 1
ATOM 2752 C C . ASP A 1 360 ? -15.966 2.716 -5.445 1.00 94.88 360 ASP A C 1
ATOM 2754 O O . ASP A 1 360 ? -16.494 1.613 -5.612 1.00 94.88 360 ASP A O 1
ATOM 2758 N N . LEU A 1 361 ? -15.153 2.956 -4.409 1.00 93.44 361 LEU A N 1
ATOM 2759 C CA . LEU A 1 361 ? -14.808 1.930 -3.434 1.00 93.44 361 LEU A CA 1
ATOM 2760 C C . LEU A 1 361 ? -15.938 1.747 -2.414 1.00 93.44 361 LEU A C 1
ATOM 2762 O O . LEU A 1 361 ? -16.093 2.509 -1.458 1.00 93.44 361 LEU A O 1
ATOM 2766 N N . ILE A 1 362 ? -16.716 0.685 -2.605 1.00 92.19 362 ILE A N 1
ATOM 2767 C CA . ILE A 1 362 ? -17.805 0.317 -1.700 1.00 92.19 362 ILE A CA 1
ATOM 2768 C C . ILE A 1 362 ? -17.233 -0.455 -0.510 1.00 92.19 362 ILE A C 1
ATOM 2770 O O . ILE A 1 362 ? -16.693 -1.551 -0.662 1.00 92.19 362 ILE A O 1
ATOM 2774 N N . THR A 1 363 ? -17.391 0.108 0.684 1.00 93.00 363 THR A N 1
ATOM 2775 C CA . THR A 1 363 ? -17.020 -0.539 1.946 1.00 93.00 363 THR A CA 1
ATOM 2776 C C . THR A 1 363 ? -18.178 -1.356 2.508 1.00 93.00 363 THR A C 1
ATOM 2778 O O . THR A 1 363 ? -19.354 -1.111 2.221 1.00 93.00 363 THR A O 1
ATOM 2781 N N . ARG A 1 364 ? -17.853 -2.351 3.333 1.00 93.31 364 ARG A N 1
ATOM 2782 C CA . ARG A 1 364 ? -18.837 -3.079 4.127 1.00 93.31 364 ARG A CA 1
ATOM 2783 C C . ARG A 1 364 ? -19.453 -2.128 5.139 1.00 93.31 364 ARG A C 1
ATOM 2785 O O . ARG A 1 364 ? -18.749 -1.494 5.924 1.00 93.31 364 ARG A O 1
ATOM 2792 N N . THR A 1 365 ? -20.777 -2.089 5.154 1.00 94.62 365 THR A N 1
ATOM 2793 C CA . THR A 1 365 ? -21.509 -1.339 6.169 1.00 94.62 365 THR A CA 1
ATOM 2794 C C . THR A 1 365 ? -21.439 -2.053 7.514 1.00 94.62 365 THR A C 1
ATOM 2796 O O . THR A 1 365 ? -21.310 -3.280 7.607 1.00 94.62 365 THR A O 1
ATOM 2799 N N . LEU A 1 366 ? -21.589 -1.285 8.580 1.00 92.06 366 LEU A N 1
ATOM 2800 C CA . LEU A 1 366 ? -21.717 -1.755 9.942 1.00 92.06 366 LEU A CA 1
ATOM 2801 C C . LEU A 1 366 ? -22.912 -2.704 10.081 1.00 92.06 366 LEU A C 1
ATOM 2803 O O . LEU A 1 366 ? -22.817 -3.683 10.814 1.00 92.06 366 LEU A O 1
ATOM 2807 N N . GLU A 1 367 ? -24.011 -2.468 9.355 1.00 94.12 367 GLU A N 1
ATOM 2808 C CA . GLU A 1 367 ? -25.153 -3.388 9.334 1.00 94.12 367 GLU A CA 1
ATOM 2809 C C . GLU A 1 367 ? -24.807 -4.731 8.682 1.00 94.12 367 GLU A C 1
ATOM 2811 O O . GLU A 1 367 ? -25.173 -5.775 9.224 1.00 94.12 367 GLU A O 1
ATOM 2816 N N . ALA A 1 368 ? -24.084 -4.732 7.557 1.00 93.94 368 ALA A N 1
ATOM 2817 C CA . ALA A 1 368 ? -23.623 -5.972 6.936 1.00 93.94 368 ALA A CA 1
ATOM 2818 C C . ALA A 1 368 ? -22.692 -6.749 7.880 1.00 93.94 368 ALA A C 1
ATOM 2820 O O . ALA A 1 368 ? -22.872 -7.952 8.064 1.00 93.94 368 ALA A O 1
ATOM 2821 N N . TYR A 1 369 ? -21.765 -6.049 8.545 1.00 92.81 369 TYR A N 1
ATOM 2822 C CA . TYR A 1 369 ? -20.917 -6.644 9.578 1.00 92.81 369 TYR A CA 1
ATOM 2823 C C . TYR A 1 369 ? -21.739 -7.209 10.743 1.00 92.81 369 TYR A C 1
ATOM 2825 O O . TYR A 1 369 ? -21.485 -8.320 11.196 1.00 92.81 369 TYR A O 1
ATOM 2833 N N . ALA A 1 370 ? -22.712 -6.451 11.257 1.00 91.12 370 ALA A N 1
ATOM 2834 C CA . ALA A 1 370 ? -23.522 -6.871 12.395 1.00 91.12 370 ALA A CA 1
ATOM 2835 C C . ALA A 1 370 ? -24.321 -8.138 12.071 1.00 91.12 370 ALA A C 1
ATOM 2837 O O . ALA A 1 370 ? -24.391 -9.031 12.909 1.00 91.12 370 ALA A O 1
ATOM 2838 N N . LYS A 1 371 ? -24.875 -8.240 10.856 1.00 93.81 371 LYS A N 1
ATOM 2839 C CA . LYS A 1 371 ? -25.577 -9.445 10.395 1.00 93.81 371 LYS A CA 1
ATOM 2840 C C . LYS A 1 371 ? -24.657 -10.658 10.371 1.00 93.81 371 LYS A C 1
ATOM 2842 O O . LYS A 1 371 ? -25.036 -11.674 10.916 1.00 93.81 371 LYS A O 1
ATOM 2847 N N . GLU A 1 372 ? -23.452 -10.535 9.821 1.00 92.94 372 GLU A N 1
ATOM 2848 C CA . GLU A 1 372 ? -22.466 -11.629 9.820 1.00 92.94 372 GLU A CA 1
ATOM 2849 C C . GLU A 1 372 ? -21.990 -12.014 11.230 1.00 92.94 372 GLU A C 1
ATOM 2851 O O . GLU A 1 372 ? -21.580 -13.145 11.467 1.00 92.94 372 GLU A O 1
ATOM 2856 N N . PHE A 1 373 ? -21.976 -11.062 12.164 1.00 89.44 373 PHE A N 1
ATOM 2857 C CA . PHE A 1 373 ? -21.470 -11.298 13.513 1.00 89.44 373 PHE A CA 1
ATOM 2858 C C . PHE A 1 373 ? -22.503 -11.944 14.448 1.00 89.44 373 PHE A C 1
ATOM 2860 O O . PHE A 1 373 ? -22.117 -12.724 15.317 1.00 89.44 373 PHE A O 1
ATOM 2867 N N . TYR A 1 374 ? -23.782 -11.581 14.321 1.00 87.19 374 TYR A N 1
ATOM 2868 C CA . TYR A 1 374 ? -24.846 -12.007 15.241 1.00 87.19 374 TYR A CA 1
ATOM 2869 C C . TYR A 1 374 ? -25.777 -13.090 14.686 1.00 87.19 374 TYR A C 1
ATOM 2871 O O . TYR A 1 374 ? -26.446 -13.744 15.487 1.00 87.19 374 TYR A O 1
ATOM 2879 N N . LEU A 1 375 ? -25.861 -13.245 13.362 1.00 87.75 375 LEU A N 1
ATOM 2880 C CA . LEU A 1 375 ? -26.656 -14.276 12.684 1.00 87.75 375 LEU A CA 1
ATOM 2881 C C . LEU A 1 375 ? -25.722 -15.353 12.137 1.00 87.75 375 LEU A C 1
ATOM 2883 O O . LEU A 1 375 ? -26.121 -16.537 12.194 1.00 87.75 375 LEU A O 1
#

Organism: NCBI:txid167371

InterPro domains:
  IPR000534 Semialdehyde dehydrogenase, NAD-binding [SM00859] (113-226)
  IPR002347 Short-chain dehydrogenase/reductase SDR [PF13561] (18-101)
  IPR002347 Short-chain dehydrogenase/reductase SDR [PR00081] (13-32)
  IPR002347 Short-chain dehydrogenase/reductase SDR [PR00081] (32-49)
  IPR002347 Short-chain dehydrogenase/reductase SDR [PR00081] (68-88)
  IPR008030 NmrA-like domain [PF05368] (113-220)
  IPR008030 NmrA-like domain [PF05368] (237-369)
  IPR036291 NAD(P)-binding domain superfamily [SSF51735] (6-102)
  IPR036291 NAD(P)-binding domain superfamily [SSF51735] (114-330)
  IPR051609 NmrA-type/Isoflavone reductase-like domain-containing protein [PTHR47706] (113-219)

pLDDT: mean 87.69, std 12.79, range [29.09, 98.69]

Foldseek 3Di:
DCLLPNDPPCVVVNVVVVVLLVVQQVCCVVVPVDAGEAEAEAAEPDPVPPDDPVVVVVVQCVLLVQAQQSGHHYPVQSVVVVVVVVPPSPDHSYYHYHYSCNSPDDPPQQAQEEEEECCVPLLNVLQLVLQLVDPRHQAEYEDEPVCCPPVSNVVSVVSRYHYQYFDLPLVGLVSLLVSLAPHQEYEYQDDLVPQPSVVSNVVSCVSNVHNYYHHHAQAFQFFPPLAPSVVSHDPAHEYADDDDAAAPAWAFHADSSLSNVLVNLLVPDPVPVSAHAYDGQDIDGVVVLQVLLCVQQVDHDDDDHDDLVNLVVCLVPDDDPRNNNSSRCCGCHVVNRRDPVNCCDVSRGNHDYSCVVCVVRHGDDSNNVSNVVND